Protein AF-A0A3S5ZPQ0-F1 (afdb_monomer_lite)

Radius of gyration: 36.72 Å; chains: 1; bounding box: 129×49×104 Å

Structure (mmCIF, N/CA/C/O backbone):
data_AF-A0A3S5ZPQ0-F1
#
_entry.id   AF-A0A3S5ZPQ0-F1
#
loop_
_atom_site.group_PDB
_atom_site.id
_atom_site.type_symbol
_atom_site.label_atom_id
_atom_site.label_alt_id
_atom_site.label_comp_id
_atom_site.label_asym_id
_atom_site.label_entity_id
_atom_site.label_seq_id
_atom_site.pdbx_PDB_ins_code
_atom_site.Cartn_x
_atom_site.Cartn_y
_atom_site.Cartn_z
_atom_site.occupancy
_atom_site.B_iso_or_equiv
_atom_site.auth_seq_id
_atom_site.auth_comp_id
_atom_site.auth_asym_id
_atom_site.auth_atom_id
_atom_site.pdbx_PDB_model_num
ATOM 1 N N . MET A 1 1 ? -73.329 20.417 -32.970 1.00 34.59 1 MET A N 1
ATOM 2 C CA . MET A 1 1 ? -73.182 21.460 -34.010 1.00 34.59 1 MET A CA 1
ATOM 3 C C . MET A 1 1 ? -71.823 22.101 -33.779 1.00 34.59 1 MET A C 1
ATOM 5 O O . MET A 1 1 ? -71.600 22.524 -32.663 1.00 34.59 1 MET A O 1
ATOM 9 N N . ALA A 1 2 ? -70.854 22.123 -34.682 1.00 35.03 2 ALA A N 1
ATOM 10 C CA . ALA A 1 2 ? -70.803 21.686 -36.066 1.00 35.03 2 ALA A CA 1
ATOM 11 C C . ALA A 1 2 ? -69.392 21.139 -36.374 1.00 35.03 2 ALA A C 1
ATOM 13 O O . ALA A 1 2 ? -68.414 21.508 -35.731 1.00 35.03 2 ALA A O 1
ATOM 14 N N . SER A 1 3 ? -69.375 20.213 -37.329 1.00 36.12 3 SER A N 1
ATOM 15 C CA . SER A 1 3 ? -68.231 19.640 -38.044 1.00 36.12 3 SER A CA 1
ATOM 16 C C . SER A 1 3 ? -67.603 20.640 -39.025 1.00 36.12 3 SER A C 1
ATOM 18 O O . SER A 1 3 ? -68.348 21.428 -39.604 1.00 36.12 3 SER A O 1
ATOM 20 N N . ALA A 1 4 ? -66.284 20.539 -39.231 1.00 33.78 4 ALA A N 1
ATOM 21 C CA . ALA A 1 4 ? -65.526 20.679 -40.492 1.00 33.78 4 ALA A CA 1
ATOM 22 C C . ALA A 1 4 ? -64.024 20.567 -40.129 1.00 33.78 4 ALA A C 1
ATOM 24 O O . ALA A 1 4 ? -63.592 21.230 -39.194 1.00 33.78 4 ALA A O 1
ATOM 25 N N . GLY A 1 5 ? -63.165 19.735 -40.714 1.00 32.16 5 GLY A N 1
ATOM 26 C CA . GLY A 1 5 ? -63.164 19.087 -42.019 1.00 32.16 5 GLY A CA 1
ATOM 27 C C . GLY A 1 5 ? -61.808 19.384 -42.679 1.00 32.16 5 GLY A C 1
ATOM 28 O O . GLY A 1 5 ? -61.598 20.532 -43.041 1.00 32.16 5 GLY A O 1
ATOM 29 N N . GLU A 1 6 ? -60.966 18.340 -42.830 1.00 32.91 6 GLU A N 1
ATOM 30 C CA . GLU A 1 6 ? -60.000 18.129 -43.945 1.00 32.91 6 GLU A CA 1
ATOM 31 C C . GLU A 1 6 ? -58.777 19.100 -44.073 1.00 32.91 6 GLU A C 1
ATOM 33 O O . GLU A 1 6 ? -58.907 20.290 -43.847 1.00 32.91 6 GLU A O 1
ATOM 38 N N . GLN A 1 7 ? -57.516 18.739 -44.378 1.00 33.09 7 GLN A N 1
ATOM 39 C CA . GLN A 1 7 ? -56.903 17.688 -45.207 1.00 33.09 7 GLN A CA 1
ATOM 40 C C . GLN A 1 7 ? -55.435 17.393 -44.807 1.00 33.09 7 GLN A C 1
ATOM 42 O O . GLN A 1 7 ? -54.715 18.272 -44.340 1.00 33.09 7 GLN A O 1
ATOM 47 N N . ASP A 1 8 ? -55.047 16.139 -45.047 1.00 35.38 8 ASP A N 1
ATOM 48 C CA . ASP A 1 8 ? -53.818 15.623 -45.678 1.00 35.38 8 ASP A CA 1
ATOM 49 C C . ASP A 1 8 ? -52.448 16.316 -45.509 1.00 35.38 8 ASP A C 1
ATOM 51 O O . ASP A 1 8 ? -52.243 17.492 -45.799 1.00 35.38 8 ASP A O 1
ATOM 55 N N . GLY A 1 9 ? -51.447 15.503 -45.157 1.00 30.20 9 GLY A N 1
ATOM 56 C CA . GLY A 1 9 ? -50.050 15.924 -45.077 1.00 30.20 9 GLY A CA 1
ATOM 57 C C . GLY A 1 9 ? -49.105 14.817 -44.620 1.00 30.20 9 GLY A C 1
ATOM 58 O O . GLY A 1 9 ? -48.363 14.994 -43.655 1.00 30.20 9 GLY A O 1
ATOM 59 N N . LEU A 1 10 ? -49.131 13.668 -45.300 1.00 32.41 10 LEU A N 1
ATOM 60 C CA . LEU A 1 10 ? -48.142 12.600 -45.152 1.00 32.41 10 LEU A CA 1
ATOM 61 C C . LEU A 1 10 ? -46.762 13.114 -45.613 1.00 32.41 10 LEU A C 1
ATOM 63 O O . LEU A 1 10 ? -46.433 13.078 -46.798 1.00 32.41 10 LEU A O 1
ATOM 67 N N . LYS A 1 11 ? -45.937 13.619 -44.688 1.00 30.80 11 LYS A N 1
ATOM 68 C CA . LYS A 1 11 ? -44.519 13.891 -44.965 1.00 30.80 11 LYS A CA 1
ATOM 69 C C . LYS A 1 11 ? -43.720 12.602 -44.811 1.00 30.80 11 LYS A C 1
ATOM 71 O O . LYS A 1 11 ? -43.278 12.251 -43.722 1.00 30.80 11 LYS A O 1
ATOM 76 N N . ILE A 1 12 ? -43.533 11.924 -45.938 1.00 33.66 12 ILE A N 1
ATOM 77 C CA . ILE A 1 12 ? -42.459 10.954 -46.144 1.00 33.66 12 ILE A CA 1
ATOM 78 C C . ILE A 1 12 ? -41.145 11.738 -46.043 1.00 33.66 12 ILE A C 1
ATOM 80 O O . ILE A 1 12 ? -40.785 12.472 -46.964 1.00 33.66 12 ILE A O 1
ATOM 84 N N . VAL A 1 13 ? -40.455 11.637 -44.907 1.00 30.59 13 VAL A N 1
ATOM 85 C CA . VAL A 1 13 ? -39.059 12.070 -44.811 1.00 30.59 13 VAL A CA 1
ATOM 86 C C . VAL A 1 13 ? -38.216 10.895 -45.283 1.00 30.59 13 VAL A C 1
ATOM 88 O O . VAL A 1 13 ? -38.248 9.817 -44.694 1.00 30.59 13 VAL A O 1
ATOM 91 N N . LYS A 1 14 ? -37.556 11.111 -46.421 1.00 27.05 14 LYS A N 1
ATOM 92 C CA . LYS A 1 14 ? -36.613 10.194 -47.051 1.00 27.05 14 LYS A CA 1
ATOM 93 C C . LYS A 1 14 ? -35.555 9.755 -46.038 1.00 27.05 14 LYS A C 1
ATOM 95 O O . LYS A 1 14 ? -34.987 10.588 -45.338 1.00 27.05 14 LYS A O 1
ATOM 100 N N . VAL A 1 15 ? -35.298 8.453 -46.017 1.00 35.72 15 VAL A N 1
ATOM 101 C CA . VAL A 1 15 ? -34.016 7.893 -45.595 1.00 35.72 15 VAL A CA 1
ATOM 102 C C . VAL A 1 15 ? -32.994 8.430 -46.595 1.00 35.72 15 VAL A C 1
ATOM 104 O O . VAL A 1 15 ? -33.062 8.086 -47.772 1.00 35.72 15 VAL A O 1
ATOM 107 N N . GLU A 1 16 ? -32.145 9.358 -46.162 1.00 26.98 16 GLU A N 1
ATOM 108 C CA . GLU A 1 16 ? -30.912 9.665 -46.880 1.00 26.98 16 GLU A CA 1
ATOM 109 C C . GLU A 1 16 ? -29.837 8.718 -46.354 1.00 26.98 16 GLU A C 1
ATOM 111 O O . GLU A 1 16 ? -29.590 8.625 -45.151 1.00 26.98 16 GLU A O 1
ATOM 116 N N . GLU A 1 17 ? -29.323 7.951 -47.305 1.00 31.19 17 GLU A N 1
ATOM 117 C CA . GLU A 1 17 ? -28.262 6.966 -47.203 1.00 31.19 17 GLU A CA 1
ATOM 118 C C . GLU A 1 17 ? -26.926 7.627 -46.824 1.00 31.19 17 GLU A C 1
ATOM 120 O O . GLU A 1 17 ? -26.725 8.832 -46.992 1.00 31.19 17 GLU A O 1
ATOM 125 N N . ASP A 1 18 ? -26.037 6.798 -46.283 1.00 32.75 18 ASP A N 1
ATOM 126 C CA . ASP A 1 18 ? -24.710 7.109 -45.755 1.00 32.75 18 ASP A CA 1
ATOM 127 C C . ASP A 1 18 ? -23.852 8.031 -46.644 1.00 32.75 18 ASP A C 1
ATOM 129 O O . ASP A 1 18 ? -23.845 7.890 -47.871 1.00 32.75 18 ASP A O 1
ATOM 133 N N . PRO A 1 19 ? -22.980 8.879 -46.065 1.00 30.34 19 PRO A N 1
ATOM 134 C CA . PRO A 1 19 ? -21.797 9.324 -46.776 1.00 30.34 19 PRO A CA 1
ATOM 135 C C . PRO A 1 19 ? -20.762 8.192 -46.767 1.00 30.34 19 PRO A C 1
ATOM 137 O O . PRO A 1 19 ? -19.988 8.026 -45.822 1.00 30.34 19 PRO A O 1
ATOM 140 N N . ILE A 1 20 ? -20.764 7.430 -47.860 1.00 33.56 20 ILE A N 1
ATOM 141 C CA . ILE A 1 20 ? -19.634 6.630 -48.334 1.00 33.56 20 ILE A CA 1
ATOM 142 C C . ILE A 1 20 ? -18.443 7.582 -48.503 1.00 33.56 20 ILE A C 1
ATOM 144 O O . ILE A 1 20 ? -18.412 8.388 -49.433 1.00 33.56 20 ILE A O 1
ATOM 148 N N . TRP A 1 21 ? -17.467 7.497 -47.603 1.00 28.22 21 TRP A N 1
ATOM 149 C CA . TRP A 1 21 ? -16.138 8.065 -47.818 1.00 28.22 21 TRP A CA 1
ATOM 150 C C . TRP A 1 21 ? -15.236 6.975 -48.386 1.00 28.22 21 TRP A C 1
ATOM 152 O O . TRP A 1 21 ? -14.409 6.403 -47.682 1.00 28.22 21 TRP A O 1
ATOM 162 N N . ASP A 1 22 ? -15.434 6.684 -49.669 1.00 30.58 22 ASP A N 1
ATOM 163 C CA . ASP A 1 22 ? -14.410 6.041 -50.480 1.00 30.58 22 ASP A CA 1
ATOM 164 C C . ASP A 1 22 ? -13.473 7.119 -51.043 1.00 30.58 22 ASP A C 1
ATOM 166 O O . ASP A 1 22 ? -13.926 8.125 -51.591 1.00 30.58 22 ASP A O 1
ATOM 170 N N . GLN A 1 23 ? -12.175 6.807 -50.971 1.00 35.44 23 GLN A N 1
ATOM 171 C CA . GLN A 1 23 ? -11.011 7.441 -51.611 1.00 35.44 23 GLN A CA 1
ATOM 172 C C . GLN A 1 23 ? -10.232 8.482 -50.787 1.00 35.44 23 GLN A C 1
ATOM 174 O O . GLN A 1 23 ? -10.324 9.687 -51.014 1.00 35.44 23 GLN A O 1
ATOM 179 N N . GLU A 1 24 ? -9.311 7.986 -49.952 1.00 30.66 24 GLU A N 1
ATOM 180 C CA . GLU A 1 24 ? -7.976 8.593 -49.860 1.00 30.66 24 GLU A CA 1
ATOM 181 C C . GLU A 1 24 ? -7.050 7.958 -50.916 1.00 30.66 24 GLU A C 1
ATOM 183 O O . GLU A 1 24 ? -6.994 6.728 -51.018 1.00 30.66 24 GLU A O 1
ATOM 188 N N . PRO A 1 25 ? -6.315 8.749 -51.718 1.00 36.69 25 PRO A N 1
ATOM 189 C CA . PRO A 1 25 ? -5.231 8.243 -52.546 1.00 36.69 25 PRO A CA 1
ATOM 190 C C . PRO A 1 25 ? -3.934 8.153 -51.720 1.00 36.69 25 PRO A C 1
ATOM 192 O O . PRO A 1 25 ? -3.818 8.758 -50.664 1.00 36.69 25 PRO A O 1
ATOM 195 N N . TYR A 1 26 ? -2.930 7.460 -52.258 1.00 30.31 26 TYR A N 1
ATOM 196 C CA . TYR A 1 26 ? -1.531 7.396 -51.792 1.00 30.31 26 TYR A CA 1
ATOM 197 C C . TYR A 1 26 ? -1.153 6.387 -50.692 1.00 30.31 26 TYR A C 1
ATOM 199 O O . TYR A 1 26 ? -0.277 6.675 -49.889 1.00 30.31 26 TYR A O 1
ATOM 207 N N . LEU A 1 27 ? -1.625 5.141 -50.756 1.00 33.00 27 LEU A N 1
ATOM 208 C CA . LEU A 1 27 ? -0.722 4.020 -50.463 1.00 33.00 27 LEU A CA 1
ATOM 209 C C . LEU A 1 27 ? -0.825 2.991 -51.584 1.00 33.00 27 LEU A C 1
ATOM 211 O O . LEU A 1 27 ? -1.885 2.461 -51.903 1.00 33.00 27 LEU A O 1
ATOM 215 N N . ARG A 1 28 ? 0.313 2.823 -52.252 1.00 30.31 28 ARG A N 1
ATOM 216 C CA . ARG A 1 28 ? 0.558 1.903 -53.353 1.00 30.31 28 ARG A CA 1
ATOM 217 C C . ARG A 1 28 ? 0.157 0.488 -52.919 1.00 30.31 28 ARG A C 1
ATOM 219 O O . ARG A 1 28 ? 0.515 0.060 -51.828 1.00 30.31 28 ARG A O 1
ATOM 226 N N . GLU A 1 29 ? -0.585 -0.179 -53.796 1.00 36.66 29 GLU A N 1
ATOM 227 C CA . GLU A 1 29 ? -1.047 -1.563 -53.695 1.00 36.66 29 GLU A CA 1
ATOM 228 C C . GLU A 1 29 ? 0.018 -2.478 -53.081 1.00 36.66 29 GLU A C 1
ATOM 230 O O . GLU A 1 29 ? 1.028 -2.771 -53.713 1.00 36.66 29 GLU A O 1
ATOM 235 N N . ASN A 1 30 ? -0.235 -2.941 -51.861 1.00 33.69 30 ASN A N 1
ATOM 236 C CA . ASN A 1 30 ? 0.383 -4.124 -51.286 1.00 33.69 30 ASN A CA 1
ATOM 237 C C . ASN A 1 30 ? -0.734 -4.875 -50.556 1.00 33.69 30 ASN A C 1
ATOM 239 O O . ASN A 1 30 ? -1.468 -4.300 -49.752 1.00 33.69 30 ASN A O 1
ATOM 243 N N . ASN A 1 31 ? -0.918 -6.145 -50.911 1.00 41.69 31 ASN A N 1
ATOM 244 C CA . ASN A 1 31 ? -1.922 -7.031 -50.329 1.00 41.69 31 ASN A CA 1
ATOM 245 C C . ASN A 1 31 ? -1.555 -7.344 -48.870 1.00 41.69 31 ASN A C 1
ATOM 247 O O . ASN A 1 31 ? -0.941 -8.370 -48.592 1.00 41.69 31 ASN A O 1
ATOM 251 N N . PHE A 1 32 ? -1.915 -6.457 -47.946 1.00 41.16 32 PHE A N 1
ATOM 252 C CA . PHE A 1 32 ? -1.783 -6.694 -46.511 1.00 41.16 32 PHE A CA 1
ATOM 253 C C . PHE A 1 32 ? -2.987 -7.481 -45.984 1.00 41.16 32 PHE A C 1
ATOM 255 O O . PHE A 1 32 ? -4.120 -7.300 -46.443 1.00 41.16 32 PHE A O 1
ATOM 262 N N . SER A 1 33 ? -2.769 -8.334 -44.980 1.00 57.72 33 SER A N 1
ATOM 263 C CA . SER A 1 33 ? -3.877 -8.876 -44.195 1.00 57.72 33 SER A CA 1
ATOM 264 C C . SER A 1 33 ? -4.649 -7.703 -43.573 1.00 57.72 33 SER A C 1
ATOM 266 O O . SER A 1 33 ? -4.062 -6.733 -43.088 1.00 57.72 33 SER A O 1
ATOM 268 N N . GLY A 1 34 ? -5.985 -7.758 -43.572 1.00 62.31 34 GLY A N 1
ATOM 269 C CA . GLY A 1 34 ? -6.807 -6.657 -43.044 1.00 62.31 34 GLY A CA 1
ATOM 270 C C . GLY A 1 34 ? -6.557 -6.334 -41.561 1.00 62.31 34 GLY A C 1
ATOM 271 O O . GLY A 1 34 ? -7.048 -5.329 -41.068 1.00 62.31 34 GLY A O 1
ATOM 272 N N . GLN A 1 35 ? -5.815 -7.181 -40.843 1.00 67.50 35 GLN A N 1
ATOM 273 C CA . GLN A 1 35 ? -5.433 -6.988 -39.446 1.00 67.50 35 GLN A CA 1
ATOM 274 C C . GLN A 1 35 ? -4.186 -6.100 -39.291 1.00 67.50 35 GLN A C 1
ATOM 276 O O . GLN A 1 35 ? -4.172 -5.240 -38.410 1.00 67.50 35 GLN A O 1
ATOM 281 N N . GLU A 1 36 ? -3.177 -6.254 -40.156 1.00 72.38 36 GLU A N 1
ATOM 282 C CA . GLU A 1 36 ? -1.952 -5.438 -40.125 1.00 72.38 36 GLU A CA 1
ATOM 283 C C . GLU A 1 36 ? -2.228 -3.994 -40.580 1.00 72.38 36 GLU A C 1
ATOM 285 O O . GLU A 1 36 ? -1.730 -3.042 -39.985 1.00 72.38 36 GLU A O 1
ATOM 290 N N . ALA A 1 37 ? -3.137 -3.798 -41.539 1.00 74.25 37 ALA A N 1
ATOM 291 C CA . ALA A 1 37 ? -3.584 -2.458 -41.929 1.00 74.25 37 ALA A CA 1
ATOM 292 C C . ALA A 1 37 ? -4.256 -1.701 -40.760 1.00 74.25 37 ALA A C 1
ATOM 294 O O . ALA A 1 37 ? -3.934 -0.543 -40.488 1.00 74.25 37 ALA A O 1
ATOM 295 N N . SER A 1 38 ? -5.148 -2.360 -40.009 1.00 78.38 38 SER A N 1
ATOM 296 C CA . SER A 1 38 ? -5.791 -1.762 -38.827 1.00 78.38 38 SER A CA 1
ATOM 297 C C . SER A 1 38 ? -4.797 -1.467 -37.701 1.00 78.38 38 SER A C 1
ATOM 299 O O . SER A 1 38 ? -4.928 -0.456 -37.009 1.00 78.38 38 SER A O 1
ATOM 301 N N . ARG A 1 39 ? -3.780 -2.318 -37.535 1.00 81.38 39 ARG A N 1
ATOM 302 C CA . ARG A 1 39 ? -2.679 -2.112 -36.590 1.00 81.38 39 ARG A CA 1
ATOM 303 C C . ARG A 1 39 ? -1.854 -0.871 -36.931 1.00 81.38 39 ARG A C 1
ATOM 305 O O . ARG A 1 39 ? -1.576 -0.053 -36.057 1.00 81.38 39 ARG A O 1
ATOM 312 N N . GLN A 1 40 ? -1.501 -0.695 -38.202 1.00 78.19 40 GLN A N 1
ATOM 313 C CA . GLN A 1 40 ? -0.746 0.470 -38.664 1.00 78.19 40 GLN A CA 1
ATOM 314 C C . GLN A 1 40 ? -1.540 1.769 -38.505 1.00 78.19 40 GLN A C 1
ATOM 316 O O . GLN A 1 40 ? -0.982 2.770 -38.053 1.00 78.19 40 GLN A O 1
ATOM 321 N N . LEU A 1 41 ? -2.845 1.751 -38.789 1.00 82.06 41 LEU A N 1
ATOM 322 C CA . LEU A 1 41 ? -3.729 2.897 -38.549 1.00 82.06 41 LEU A CA 1
ATOM 323 C C . LEU A 1 41 ? -3.844 3.245 -37.059 1.00 82.06 41 LEU A C 1
ATOM 325 O O . LEU A 1 41 ? -3.915 4.420 -36.705 1.00 82.06 41 LEU A O 1
ATOM 329 N N . PHE A 1 42 ? -3.826 2.243 -36.176 1.00 85.81 42 PHE A N 1
ATOM 330 C CA . PHE A 1 42 ? -3.797 2.469 -34.732 1.00 85.81 42 PHE A CA 1
ATOM 331 C C . PHE A 1 42 ? -2.492 3.145 -34.279 1.00 85.81 42 PHE A C 1
ATOM 333 O O . PHE A 1 42 ? -2.542 4.105 -33.510 1.00 85.81 42 PHE A O 1
ATOM 340 N N . ARG A 1 43 ? -1.336 2.702 -34.794 1.00 81.56 43 ARG A N 1
ATOM 341 C CA . ARG A 1 43 ? -0.015 3.292 -34.492 1.00 81.56 43 ARG A CA 1
ATOM 342 C C . ARG A 1 43 ? 0.096 4.758 -34.891 1.00 81.56 43 ARG A C 1
ATOM 344 O O . ARG A 1 43 ? 0.651 5.559 -34.144 1.00 81.56 43 ARG A O 1
ATOM 351 N N . HIS A 1 44 ? -0.426 5.100 -36.064 1.00 82.38 44 HIS A N 1
ATOM 352 C CA . HIS A 1 44 ? -0.279 6.432 -36.651 1.00 82.38 44 HIS A CA 1
ATOM 353 C C . HIS A 1 44 ? -1.455 7.364 -36.336 1.00 82.38 44 HIS A C 1
ATOM 355 O O . HIS A 1 44 ? -1.566 8.437 -36.924 1.00 82.38 44 HIS A O 1
ATOM 361 N N . PHE A 1 45 ? -2.336 6.984 -35.406 1.00 87.38 45 PHE A N 1
ATOM 362 C CA . PHE A 1 45 ? -3.492 7.794 -35.044 1.00 87.38 45 PHE A CA 1
ATOM 363 C C . PHE A 1 45 ? -3.078 9.173 -34.497 1.00 87.38 45 PHE A C 1
ATOM 365 O O . PHE A 1 45 ? -2.440 9.281 -33.445 1.00 87.38 45 PHE A O 1
ATOM 372 N N . CYS A 1 46 ? -3.505 10.244 -35.173 1.00 81.94 46 CYS A N 1
ATOM 373 C CA . CYS A 1 46 ? -3.185 11.617 -34.796 1.00 81.94 46 CYS A CA 1
ATOM 374 C C . CYS A 1 46 ? -4.383 12.331 -34.153 1.00 81.94 46 CYS A C 1
ATOM 376 O O . CYS A 1 46 ? -5.426 12.544 -34.767 1.00 81.94 46 CYS A O 1
ATOM 378 N N . TYR A 1 47 ? -4.224 12.795 -32.908 1.00 79.94 47 TYR A N 1
ATOM 379 C CA . TYR A 1 47 ? -5.278 13.542 -32.203 1.00 79.94 47 TYR A CA 1
ATOM 380 C C . TYR A 1 47 ? -5.699 14.830 -32.933 1.00 79.94 47 TYR A C 1
ATOM 382 O O . TYR A 1 47 ? -6.858 15.240 -32.848 1.00 79.94 47 TYR A O 1
ATOM 390 N N . GLN A 1 48 ? -4.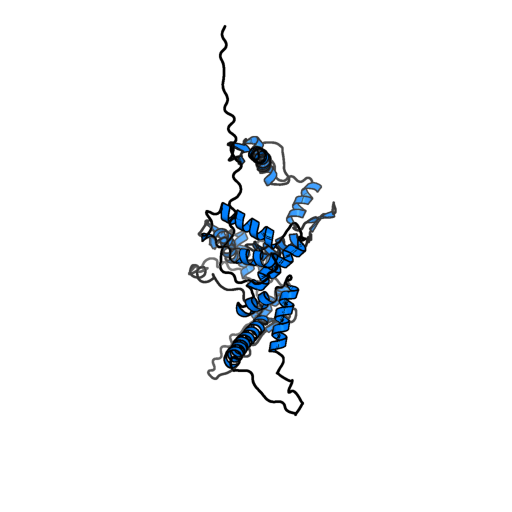761 15.464 -33.645 1.00 79.00 48 GLN A N 1
ATOM 391 C CA . GLN A 1 48 ? -4.956 16.744 -34.338 1.00 79.00 48 GLN A CA 1
ATOM 392 C C . GLN A 1 48 ? -5.987 16.652 -35.473 1.00 79.00 48 GLN A C 1
ATOM 394 O O . GLN A 1 48 ? -6.552 17.668 -35.864 1.00 79.00 48 GLN A O 1
ATOM 399 N N . GLU A 1 49 ? -6.271 15.440 -35.948 1.00 74.12 49 GLU A N 1
ATOM 400 C CA . GLU A 1 49 ? -7.216 15.156 -37.030 1.00 74.12 49 GLU A CA 1
ATOM 401 C C . GLU A 1 49 ? -8.638 14.890 -36.513 1.00 74.12 49 GLU A C 1
ATOM 403 O O . GLU A 1 49 ? -9.549 14.618 -37.291 1.00 74.12 49 GLU A O 1
ATOM 408 N N . THR A 1 50 ? -8.863 14.989 -35.195 1.00 82.00 50 THR A N 1
ATOM 409 C CA . THR A 1 50 ? -10.165 14.690 -34.592 1.00 82.00 50 THR A CA 1
ATOM 410 C C . THR A 1 50 ? -10.919 15.939 -34.121 1.00 82.00 50 THR A C 1
ATOM 412 O O . THR A 1 50 ? -10.320 16.845 -33.539 1.00 82.00 50 THR A O 1
ATOM 415 N N . PRO A 1 51 ? -12.260 15.983 -34.268 1.00 76.12 51 PRO A N 1
ATOM 416 C CA . PRO A 1 51 ? -13.097 17.098 -33.807 1.00 76.12 51 PRO A CA 1
ATOM 417 C C . PRO A 1 51 ? -13.093 17.337 -32.284 1.00 76.12 51 PRO A C 1
ATOM 419 O O . PRO A 1 51 ? -13.682 18.308 -31.809 1.00 76.12 51 PRO A O 1
ATOM 422 N N . GLY A 1 52 ? -12.485 16.444 -31.494 1.00 85.00 52 GLY A N 1
ATOM 423 C CA . GLY A 1 52 ? -12.396 16.561 -30.042 1.00 85.00 52 GLY A CA 1
ATOM 424 C C . GLY A 1 52 ? -12.155 15.226 -29.322 1.00 85.00 52 GLY A C 1
ATOM 425 O O . GLY A 1 52 ? -12.182 14.157 -29.932 1.00 85.00 52 GLY A O 1
ATOM 426 N N . PRO A 1 53 ? -11.992 15.250 -27.986 1.00 80.88 53 PRO A N 1
ATOM 427 C CA . PRO A 1 53 ? -11.519 14.098 -27.212 1.00 80.88 53 PRO A CA 1
ATOM 428 C C . PRO A 1 53 ? -12.493 12.916 -27.174 1.00 80.88 53 PRO A C 1
ATOM 430 O O . PRO A 1 53 ? -12.075 11.769 -27.023 1.00 80.88 53 PRO A O 1
ATOM 433 N N . ARG A 1 54 ? -13.799 13.176 -27.316 1.00 83.50 54 ARG A N 1
ATOM 434 C CA . ARG A 1 54 ? -14.822 12.122 -27.377 1.00 83.50 54 ARG A CA 1
ATOM 435 C C . ARG A 1 54 ? -14.761 11.356 -28.699 1.00 83.50 54 ARG A C 1
ATOM 437 O O . ARG A 1 54 ? -14.905 10.135 -28.689 1.00 83.50 54 ARG A O 1
ATOM 444 N N . GLU A 1 55 ? -14.523 12.064 -29.796 1.00 85.69 55 GLU A N 1
ATOM 445 C CA . GLU A 1 55 ? -14.405 11.462 -31.122 1.00 85.69 55 GLU A CA 1
ATOM 446 C C . GLU A 1 55 ? -13.085 10.703 -31.248 1.00 85.69 55 GLU A C 1
ATOM 448 O O . GLU A 1 55 ? -13.077 9.550 -31.666 1.00 85.69 55 GLU A O 1
ATOM 453 N N . ALA A 1 56 ? -11.994 11.277 -30.727 1.00 86.88 56 ALA A N 1
ATOM 454 C CA . ALA A 1 56 ? -10.703 10.603 -30.662 1.00 86.88 56 ALA A CA 1
ATOM 455 C C . ALA A 1 56 ? -10.771 9.260 -29.925 1.00 86.88 56 ALA A C 1
ATOM 457 O O . ALA A 1 56 ? -10.283 8.245 -30.416 1.00 86.88 56 ALA A O 1
ATOM 458 N N . LEU A 1 57 ? -11.430 9.229 -28.761 1.00 86.75 57 LEU A N 1
ATOM 459 C CA . LEU A 1 57 ? -11.606 7.991 -28.004 1.00 86.75 57 LEU A CA 1
ATOM 460 C C . LEU A 1 57 ? -12.491 6.975 -28.741 1.00 86.75 57 LEU A C 1
ATOM 462 O O . LEU A 1 57 ? -12.258 5.773 -28.623 1.00 86.75 57 LEU A O 1
ATOM 466 N N . SER A 1 58 ? -13.507 7.436 -29.471 1.00 87.12 58 SER A N 1
ATOM 467 C CA . SER A 1 58 ? -14.407 6.561 -30.231 1.00 87.12 58 SER A CA 1
ATOM 468 C C . SER A 1 58 ? -13.677 5.926 -31.415 1.00 87.12 58 SER A C 1
ATOM 470 O O . SER A 1 58 ? -13.735 4.709 -31.580 1.00 87.12 58 SER A O 1
ATOM 472 N N . ARG A 1 59 ? -12.881 6.716 -32.143 1.00 86.44 59 ARG A N 1
ATOM 473 C CA . ARG A 1 59 ? -12.064 6.240 -33.261 1.00 86.44 59 ARG A CA 1
ATOM 474 C C . ARG A 1 59 ? -10.958 5.282 -32.817 1.00 86.44 59 ARG A C 1
ATOM 476 O O . ARG A 1 59 ? -10.779 4.233 -33.424 1.00 86.44 59 ARG A O 1
ATOM 483 N N . LEU A 1 60 ? -10.278 5.579 -31.707 1.00 86.62 60 LEU A N 1
ATOM 484 C CA . LEU A 1 60 ? -9.294 4.665 -31.114 1.00 86.62 60 LEU A CA 1
ATOM 485 C C . LEU A 1 60 ? -9.919 3.327 -30.707 1.00 86.62 60 LEU A C 1
ATOM 487 O O . LEU A 1 60 ? -9.317 2.277 -30.912 1.00 86.62 60 LEU A O 1
ATOM 491 N N . ARG A 1 61 ? -11.136 3.343 -30.147 1.00 88.12 61 ARG A N 1
ATOM 492 C CA . ARG A 1 61 ? -11.852 2.108 -29.793 1.00 88.12 61 ARG A CA 1
ATOM 493 C C . ARG A 1 61 ? -12.171 1.263 -31.016 1.00 88.12 61 ARG A C 1
ATOM 495 O O . ARG A 1 61 ? -12.037 0.047 -30.939 1.00 88.12 61 ARG A O 1
ATOM 502 N N . GLU A 1 62 ? -12.579 1.893 -32.109 1.00 87.31 62 GLU A N 1
ATOM 503 C CA . GLU A 1 62 ? -12.874 1.211 -33.365 1.00 87.31 62 GLU A CA 1
ATOM 504 C C . GLU A 1 62 ? -11.617 0.566 -33.964 1.00 87.31 62 GLU A C 1
ATOM 506 O O . GLU A 1 62 ? -11.626 -0.630 -34.253 1.00 87.31 62 GLU A O 1
ATOM 511 N N . LEU A 1 63 ? -10.512 1.314 -34.047 1.00 87.44 63 LEU A N 1
ATOM 512 C CA . LEU A 1 63 ? -9.224 0.804 -34.528 1.00 87.44 63 LEU A CA 1
ATOM 513 C C . LEU A 1 63 ? -8.710 -0.359 -33.664 1.00 87.44 63 LEU A C 1
ATOM 515 O O . LEU A 1 63 ? -8.315 -1.393 -34.201 1.00 87.44 63 LEU A O 1
ATOM 519 N N . CYS A 1 64 ? -8.808 -0.252 -32.332 1.00 87.75 64 CYS A N 1
ATOM 520 C CA . CYS A 1 64 ? -8.501 -1.364 -31.427 1.00 87.75 64 CYS A CA 1
ATOM 521 C C . CYS A 1 64 ? -9.366 -2.598 -31.705 1.00 87.75 64 CYS A C 1
ATOM 523 O O . CYS A 1 64 ? -8.868 -3.718 -31.640 1.00 87.75 64 CYS A O 1
ATOM 525 N N . HIS A 1 65 ? -10.659 -2.417 -31.982 1.00 85.81 65 HIS A N 1
ATOM 526 C CA . HIS A 1 65 ? -11.573 -3.530 -32.239 1.00 85.81 65 HIS A CA 1
ATOM 527 C C . HIS A 1 65 ? -11.265 -4.224 -33.571 1.00 85.81 65 HIS A C 1
ATOM 529 O O . HIS A 1 65 ? -11.325 -5.449 -33.648 1.00 85.81 65 HIS A O 1
ATOM 535 N N . GLN A 1 66 ? -10.902 -3.456 -34.602 1.00 85.38 66 GLN A N 1
ATOM 536 C CA . GLN A 1 66 ? -10.528 -3.980 -35.918 1.00 85.38 66 GLN A CA 1
ATOM 537 C C . GLN A 1 66 ? -9.175 -4.705 -35.895 1.00 85.38 66 GLN A C 1
ATOM 539 O O . GLN A 1 66 ? -9.031 -5.751 -36.530 1.00 85.38 66 GLN A O 1
ATOM 544 N N . TRP A 1 67 ? -8.213 -4.185 -35.126 1.00 86.94 67 TRP A N 1
ATOM 545 C CA . TRP A 1 67 ? -6.893 -4.792 -34.957 1.00 86.94 67 TRP A CA 1
ATOM 546 C C . TRP A 1 67 ? -6.927 -6.033 -34.051 1.00 86.94 67 TRP A C 1
ATOM 548 O O . TRP A 1 67 ? -6.506 -7.113 -34.461 1.00 86.94 67 TRP A O 1
ATOM 558 N N . LEU A 1 68 ? -7.447 -5.905 -32.827 1.00 87.12 68 LEU A N 1
ATOM 559 C CA . LEU A 1 68 ? -7.392 -6.975 -31.824 1.00 87.12 68 LEU A CA 1
ATOM 560 C C . LEU A 1 68 ? -8.497 -8.020 -32.005 1.00 87.12 68 LEU A C 1
ATOM 562 O O . LEU A 1 68 ? -8.399 -9.101 -31.430 1.00 87.12 68 LEU A O 1
ATOM 566 N N . ARG A 1 69 ? -9.549 -7.709 -32.776 1.00 86.38 69 ARG A N 1
ATOM 567 C CA . ARG A 1 69 ? -10.707 -8.577 -33.066 1.00 86.38 69 ARG A CA 1
ATOM 568 C C . ARG A 1 69 ? -11.154 -9.398 -31.846 1.00 86.38 69 ARG A C 1
ATOM 570 O O . ARG A 1 69 ? -11.060 -10.627 -31.855 1.00 86.38 69 ARG A O 1
ATOM 577 N N . PRO A 1 70 ? -11.629 -8.741 -30.775 1.00 84.44 70 PRO A N 1
ATOM 578 C CA . PRO A 1 70 ? -11.972 -9.416 -29.523 1.00 84.44 70 PRO A CA 1
ATOM 579 C C . PRO A 1 70 ? -13.143 -10.405 -29.649 1.00 84.44 70 PRO A C 1
ATOM 581 O O . PRO A 1 70 ? -13.347 -11.215 -28.749 1.00 84.44 70 PRO A O 1
ATOM 584 N N . ASP A 1 71 ? -13.892 -10.358 -30.755 1.00 85.88 71 ASP A N 1
ATOM 585 C CA . ASP A 1 71 ? -14.944 -11.328 -31.078 1.00 85.88 71 ASP A CA 1
ATOM 586 C C . ASP A 1 71 ? -14.386 -12.671 -31.581 1.00 85.88 71 ASP A C 1
ATOM 588 O O . ASP A 1 71 ? -15.070 -13.691 -31.497 1.00 85.88 71 ASP A O 1
ATOM 592 N N . THR A 1 72 ? -13.158 -12.681 -32.113 1.00 80.94 72 THR A N 1
ATOM 593 C CA . THR A 1 72 ? -12.514 -13.874 -32.689 1.00 80.94 72 THR A CA 1
ATOM 594 C C . THR A 1 72 ? -11.336 -14.373 -31.860 1.00 80.94 72 THR A C 1
ATOM 596 O O . THR A 1 72 ? -11.096 -15.578 -31.831 1.00 80.94 72 THR A O 1
ATOM 599 N N . HIS A 1 73 ? -10.609 -13.478 -31.186 1.00 87.25 73 HIS A N 1
ATOM 600 C CA . HIS A 1 73 ? -9.437 -13.830 -30.384 1.00 87.25 73 HIS A CA 1
ATOM 601 C C . HIS A 1 73 ? -9.782 -14.095 -28.917 1.00 87.25 73 HIS A C 1
ATOM 603 O O . HIS A 1 73 ? -10.594 -13.399 -28.303 1.00 87.25 73 HIS A O 1
ATOM 609 N N . THR A 1 74 ? -9.107 -15.076 -28.314 1.00 89.62 74 THR A N 1
ATOM 610 C CA . THR A 1 74 ? -9.138 -15.266 -26.860 1.00 89.62 74 THR A CA 1
ATOM 611 C C . THR A 1 74 ? -8.361 -14.158 -26.150 1.00 89.62 74 THR A C 1
ATOM 613 O O . THR A 1 74 ? -7.584 -13.417 -26.752 1.00 89.62 74 THR A O 1
ATOM 616 N N . LYS A 1 75 ? -8.537 -14.045 -24.829 1.00 85.62 75 LYS A N 1
ATOM 617 C CA . LYS A 1 75 ? -7.802 -13.055 -24.027 1.00 85.62 75 LYS A CA 1
ATOM 618 C C . LYS A 1 75 ? -6.292 -13.247 -24.136 1.00 85.62 75 LYS A C 1
ATOM 620 O O . LYS A 1 75 ? -5.567 -12.264 -24.167 1.00 85.62 75 LYS A O 1
ATOM 625 N N . GLU A 1 76 ? -5.847 -14.494 -24.197 1.00 84.31 76 GLU A N 1
ATOM 626 C CA . GLU A 1 76 ? -4.446 -14.873 -24.347 1.00 84.31 76 GLU A CA 1
ATOM 627 C C . GLU A 1 76 ? -3.907 -14.421 -25.711 1.00 84.31 76 GLU A C 1
ATOM 629 O O . GLU A 1 76 ? -2.881 -13.759 -25.764 1.00 84.31 76 GLU A O 1
ATOM 634 N N . GLN A 1 77 ? -4.646 -14.655 -26.798 1.00 83.31 77 GLN A N 1
ATOM 635 C CA . GLN A 1 77 ? -4.254 -14.212 -28.143 1.00 83.31 77 GLN A CA 1
ATOM 636 C C . GLN A 1 77 ? -4.210 -12.681 -28.276 1.00 83.31 77 GLN A C 1
ATOM 638 O O . GLN A 1 77 ? -3.313 -12.136 -28.909 1.00 83.31 77 GLN A O 1
ATOM 643 N N . ILE A 1 78 ? -5.142 -11.965 -27.638 1.00 88.88 78 ILE A N 1
ATOM 644 C CA . ILE A 1 78 ? -5.116 -10.493 -27.590 1.00 88.88 78 ILE A CA 1
ATOM 645 C C . ILE A 1 78 ? -3.873 -9.997 -26.843 1.00 88.88 78 ILE A C 1
ATOM 647 O O . ILE A 1 78 ? -3.268 -9.010 -27.257 1.00 88.88 78 ILE A O 1
ATOM 651 N N . LEU A 1 79 ? -3.489 -10.660 -25.746 1.00 86.88 79 LEU A N 1
ATOM 652 C CA . LEU A 1 79 ? -2.267 -10.318 -25.017 1.00 86.88 79 LEU A CA 1
ATOM 653 C C . LEU A 1 79 ? -1.023 -10.541 -25.883 1.00 86.88 79 LEU A C 1
ATOM 655 O O . LEU A 1 79 ? -0.178 -9.655 -25.913 1.00 86.88 79 LEU A O 1
ATOM 659 N N . GLU A 1 80 ? -0.945 -11.640 -26.633 1.00 86.75 80 GLU A N 1
ATOM 660 C CA . GLU A 1 80 ? 0.167 -11.900 -27.561 1.00 86.75 80 GLU A CA 1
ATOM 661 C C . GLU A 1 80 ? 0.289 -10.825 -28.653 1.00 86.75 80 GLU A C 1
ATOM 663 O O . GLU A 1 80 ? 1.386 -10.338 -28.918 1.00 86.75 80 GLU A O 1
ATOM 668 N N . LEU A 1 81 ? -0.827 -10.360 -29.225 1.00 87.75 81 LEU A N 1
ATOM 669 C CA . LEU A 1 81 ? -0.822 -9.262 -30.204 1.00 87.75 81 LEU A CA 1
ATOM 670 C C . LEU A 1 81 ? -0.333 -7.933 -29.600 1.00 87.75 81 LEU A C 1
ATOM 672 O O . LEU A 1 81 ? 0.375 -7.170 -30.259 1.00 87.75 81 LEU A O 1
ATOM 676 N N . LEU A 1 82 ? -0.680 -7.654 -28.339 1.00 89.12 82 LEU A N 1
ATOM 677 C CA . LEU A 1 82 ? -0.193 -6.475 -27.611 1.00 89.12 82 LEU A CA 1
ATOM 678 C C . LEU A 1 82 ? 1.292 -6.595 -27.237 1.00 89.12 82 LEU A C 1
ATOM 680 O O . LEU A 1 82 ? 2.014 -5.600 -27.272 1.00 89.12 82 LEU A O 1
ATOM 684 N N . VAL A 1 83 ? 1.755 -7.795 -26.884 1.00 87.00 83 VAL A N 1
ATOM 685 C CA . VAL A 1 83 ? 3.173 -8.075 -26.612 1.00 87.00 83 VAL A CA 1
ATOM 686 C C . VAL A 1 83 ? 3.991 -7.910 -27.885 1.00 87.00 83 VAL A C 1
ATOM 688 O O . VAL A 1 83 ? 5.006 -7.220 -27.859 1.00 87.00 83 VAL A O 1
ATOM 691 N N . LEU A 1 84 ? 3.518 -8.456 -29.005 1.00 87.00 84 LEU A N 1
ATOM 692 C CA . LEU A 1 84 ? 4.112 -8.256 -30.321 1.00 87.00 84 LEU A CA 1
ATOM 693 C C . LEU A 1 84 ? 4.172 -6.763 -30.683 1.00 87.00 84 LEU A C 1
ATOM 695 O O . LEU A 1 84 ? 5.180 -6.288 -31.197 1.00 87.00 84 LEU A O 1
ATOM 699 N N . GLU A 1 85 ? 3.123 -5.992 -30.393 1.00 88.50 85 GLU A N 1
ATOM 700 C CA . GLU A 1 85 ? 3.133 -4.542 -30.592 1.00 88.50 85 GLU A CA 1
ATOM 701 C C . GLU A 1 85 ? 4.222 -3.845 -29.791 1.00 88.50 85 GLU A C 1
ATOM 703 O O . GLU A 1 85 ? 5.022 -3.098 -30.353 1.00 88.50 85 GLU A O 1
ATOM 708 N N . GLN A 1 86 ? 4.291 -4.138 -28.497 1.00 88.88 86 GLN A N 1
ATOM 709 C CA . GLN A 1 86 ? 5.309 -3.574 -27.627 1.00 88.88 86 GLN A CA 1
ATOM 710 C C . GLN A 1 86 ? 6.719 -4.002 -28.056 1.00 88.88 86 GLN A C 1
ATOM 712 O O . GLN A 1 86 ? 7.634 -3.179 -28.021 1.00 88.88 86 GLN A O 1
ATOM 717 N N . PHE A 1 87 ? 6.895 -5.249 -28.497 1.00 85.62 87 PHE A N 1
ATOM 718 C CA . PHE A 1 87 ? 8.163 -5.774 -28.997 1.00 85.62 87 PHE A CA 1
ATOM 719 C C . PHE A 1 87 ? 8.644 -5.016 -30.239 1.00 85.62 87 PHE A C 1
ATOM 721 O O . PHE A 1 87 ? 9.791 -4.589 -30.294 1.00 85.62 87 PHE A O 1
ATOM 728 N N . LEU A 1 88 ? 7.762 -4.738 -31.201 1.00 83.31 88 LEU A N 1
ATOM 729 C CA . LEU A 1 88 ? 8.151 -3.974 -32.389 1.00 83.31 88 LEU A CA 1
ATOM 730 C C . LEU A 1 88 ? 8.542 -2.521 -32.066 1.00 83.31 88 LEU A C 1
ATOM 732 O O . LEU A 1 88 ? 9.379 -1.969 -32.765 1.00 83.31 88 LEU A O 1
ATOM 736 N N . THR A 1 89 ? 7.999 -1.908 -31.005 1.00 81.62 89 THR A N 1
ATOM 737 C CA . THR A 1 89 ? 8.382 -0.535 -30.598 1.00 81.62 89 THR A CA 1
ATOM 738 C C . THR A 1 89 ? 9.733 -0.430 -29.886 1.00 81.62 89 THR A C 1
ATOM 740 O O . THR A 1 89 ? 10.251 0.676 -29.745 1.00 81.62 89 THR A O 1
ATOM 743 N N . ILE A 1 90 ? 10.287 -1.544 -29.393 1.00 83.94 90 ILE A N 1
ATOM 744 C CA . ILE A 1 90 ? 11.605 -1.560 -28.733 1.00 83.94 90 ILE A CA 1
ATOM 745 C C . ILE A 1 90 ? 12.739 -1.932 -29.694 1.00 83.94 90 ILE A C 1
ATOM 747 O O . ILE A 1 90 ? 13.906 -1.800 -29.327 1.00 83.94 90 ILE A O 1
ATOM 751 N N . LEU A 1 91 ? 12.411 -2.402 -30.902 1.00 79.81 91 LEU A N 1
ATOM 752 C CA . LEU A 1 91 ? 13.398 -2.660 -31.942 1.00 79.81 91 LEU A CA 1
ATOM 753 C C . LEU A 1 91 ? 13.910 -1.329 -32.525 1.00 79.81 91 LEU A C 1
ATOM 755 O O . LEU A 1 91 ? 13.123 -0.395 -32.682 1.00 79.81 91 LEU A O 1
ATOM 759 N N . PRO A 1 92 ? 15.207 -1.227 -32.870 1.00 81.25 92 PRO A N 1
ATOM 760 C CA . PRO A 1 92 ? 15.724 -0.122 -33.677 1.00 81.25 92 PRO A CA 1
ATOM 761 C C . PRO A 1 92 ? 14.928 0.048 -34.976 1.00 81.25 92 PRO A C 1
ATOM 763 O O . PRO A 1 92 ? 14.485 -0.953 -35.537 1.00 81.25 92 PRO A O 1
ATOM 766 N N . GLU A 1 93 ? 14.774 1.281 -35.470 1.00 73.50 93 GLU A N 1
ATOM 767 C CA . GLU A 1 93 ? 13.912 1.604 -36.624 1.00 73.50 93 GLU A CA 1
ATOM 768 C C . GLU A 1 93 ? 14.216 0.736 -37.858 1.00 73.50 93 GLU A C 1
ATOM 770 O O . GLU A 1 93 ? 13.301 0.293 -38.553 1.00 73.50 93 GLU A O 1
ATOM 775 N N . GLU A 1 94 ? 15.490 0.420 -38.098 1.00 73.38 94 GLU A N 1
ATOM 776 C CA . GLU A 1 94 ? 15.932 -0.399 -39.225 1.00 73.38 94 GLU A CA 1
ATOM 777 C C . GLU A 1 94 ? 15.546 -1.880 -39.068 1.00 73.38 94 GLU A C 1
ATOM 779 O O . GLU A 1 94 ? 15.127 -2.519 -40.032 1.00 73.38 94 GLU A O 1
ATOM 784 N N . LEU A 1 95 ? 15.632 -2.422 -37.847 1.00 76.44 95 LEU A N 1
ATOM 785 C CA . LEU A 1 95 ? 15.203 -3.791 -37.536 1.00 76.44 95 LEU A CA 1
ATOM 786 C C . LEU A 1 95 ? 13.681 -3.898 -37.474 1.00 76.44 95 LEU A C 1
ATOM 788 O O . LEU A 1 95 ? 13.109 -4.888 -37.916 1.00 76.44 95 LEU A O 1
ATOM 792 N N . GLN A 1 96 ? 13.011 -2.869 -36.963 1.00 80.88 96 GLN A N 1
ATOM 793 C CA . GLN A 1 96 ? 11.559 -2.795 -36.936 1.00 80.88 96 GLN A CA 1
ATOM 794 C C . GLN A 1 96 ? 10.988 -2.812 -38.357 1.00 80.88 96 GLN A C 1
ATOM 796 O O . GLN A 1 96 ? 10.045 -3.560 -38.609 1.00 80.88 96 GLN A O 1
ATOM 801 N N . ALA A 1 97 ? 11.554 -2.021 -39.278 1.00 76.88 97 ALA A N 1
ATOM 802 C CA . ALA A 1 97 ? 11.133 -1.992 -40.677 1.00 76.88 97 ALA A CA 1
ATOM 803 C C . ALA A 1 97 ? 11.275 -3.372 -41.331 1.00 76.88 97 ALA A C 1
ATOM 805 O O . ALA A 1 97 ? 10.309 -3.871 -41.901 1.00 76.88 97 ALA A O 1
ATOM 806 N N . TRP A 1 98 ? 12.430 -4.018 -41.156 1.00 77.12 98 TRP A N 1
ATOM 807 C CA . TRP A 1 98 ? 12.699 -5.351 -41.695 1.00 77.12 98 TRP A CA 1
ATOM 808 C C . TRP A 1 98 ? 11.762 -6.422 -41.108 1.00 77.12 98 TRP A C 1
ATOM 810 O O . TRP A 1 98 ? 11.129 -7.171 -41.843 1.00 77.12 98 TRP A O 1
ATOM 820 N N . VAL A 1 99 ? 11.564 -6.451 -39.785 1.00 80.06 99 VAL A N 1
ATOM 821 C CA . VAL A 1 99 ? 10.635 -7.403 -39.147 1.00 80.06 99 VAL A CA 1
ATOM 822 C C . VAL A 1 99 ? 9.191 -7.163 -39.599 1.00 80.06 99 VAL A C 1
ATOM 824 O O . VAL A 1 99 ? 8.436 -8.117 -39.775 1.00 80.06 99 VAL A O 1
ATOM 827 N N . CYS A 1 100 ? 8.790 -5.909 -39.831 1.00 77.31 100 CYS A N 1
ATOM 828 C CA . CYS A 1 100 ? 7.460 -5.602 -40.362 1.00 77.31 100 CYS A CA 1
ATOM 829 C C . CYS A 1 100 ? 7.269 -6.103 -41.807 1.00 77.31 100 CYS A C 1
ATOM 831 O O . CYS A 1 100 ? 6.142 -6.443 -42.160 1.00 77.31 100 CYS A O 1
ATOM 833 N N . GLU A 1 101 ? 8.328 -6.219 -42.620 1.00 76.44 101 GLU A N 1
ATOM 834 C CA . GLU A 1 101 ? 8.251 -6.825 -43.965 1.00 76.44 101 GLU A CA 1
ATOM 835 C C . GLU A 1 101 ? 7.926 -8.327 -43.911 1.00 76.44 101 GLU A C 1
ATOM 837 O O . GLU A 1 101 ? 7.290 -8.863 -44.822 1.00 76.44 101 GLU A O 1
ATOM 842 N N . HIS A 1 102 ? 8.271 -8.995 -42.808 1.00 75.44 102 HIS A N 1
ATOM 843 C CA . HIS A 1 102 ? 7.972 -10.408 -42.570 1.00 75.44 102 HIS A CA 1
ATOM 844 C C . HIS A 1 102 ? 6.586 -10.671 -41.953 1.00 75.44 102 HIS A C 1
ATOM 846 O O . HIS A 1 102 ? 6.210 -11.831 -41.812 1.00 75.44 102 HIS A O 1
ATOM 852 N N . HIS A 1 103 ? 5.803 -9.627 -41.652 1.00 76.38 103 HIS A N 1
ATOM 853 C CA . HIS A 1 103 ? 4.412 -9.712 -41.171 1.00 76.38 103 HIS A CA 1
ATOM 854 C C . HIS A 1 103 ? 4.174 -10.715 -40.021 1.00 76.38 103 HIS A C 1
ATOM 856 O O . HIS A 1 103 ? 3.297 -11.573 -40.141 1.00 76.38 103 HIS A O 1
ATOM 862 N N . PRO A 1 104 ? 4.911 -10.629 -38.900 1.00 78.25 104 PRO A N 1
ATOM 863 C CA . PRO A 1 104 ? 4.728 -11.566 -37.799 1.00 78.25 104 PRO A CA 1
ATOM 864 C C . PRO A 1 104 ? 3.320 -11.440 -37.203 1.00 78.25 104 PRO A C 1
ATOM 866 O O . PRO A 1 104 ? 2.878 -10.339 -36.862 1.00 78.25 104 PRO A O 1
ATOM 869 N N . GLU A 1 105 ? 2.633 -12.568 -37.039 1.00 77.94 105 GLU A N 1
ATOM 870 C CA . GLU A 1 105 ? 1.332 -12.663 -36.367 1.00 77.94 105 GLU A CA 1
ATOM 871 C C . GLU A 1 105 ? 1.490 -12.942 -34.860 1.00 77.94 105 GLU A C 1
ATOM 873 O O . GLU A 1 105 ? 0.544 -12.769 -34.087 1.00 77.94 105 GLU A O 1
ATOM 878 N N . SER A 1 106 ? 2.700 -13.305 -34.415 1.00 80.69 106 SER A N 1
ATOM 879 C CA . SER A 1 106 ? 3.048 -13.534 -33.008 1.00 80.69 106 SER A CA 1
ATOM 880 C C . SER A 1 106 ? 4.416 -12.959 -32.622 1.00 80.69 106 SER A C 1
ATOM 882 O O . SER A 1 106 ? 5.274 -12.700 -33.468 1.00 80.69 106 SER A O 1
ATOM 884 N N . GLY A 1 107 ? 4.641 -12.768 -31.317 1.00 80.12 107 GLY A N 1
ATOM 885 C CA . GLY A 1 107 ? 5.951 -12.361 -30.796 1.00 80.12 107 GLY A CA 1
ATOM 886 C C . GLY A 1 107 ? 7.056 -13.371 -31.120 1.00 80.12 107 GLY A C 1
ATOM 887 O O . GLY A 1 107 ? 8.176 -12.971 -31.421 1.00 80.12 107 GLY A O 1
ATOM 888 N N . GLU A 1 108 ? 6.734 -14.667 -31.121 1.00 83.06 108 GLU A N 1
ATOM 889 C CA . GLU A 1 108 ? 7.674 -15.741 -31.462 1.00 83.06 108 GLU A CA 1
ATOM 890 C C . GLU A 1 108 ? 8.123 -15.666 -32.927 1.00 83.06 108 GLU A C 1
ATOM 892 O O . GLU A 1 108 ? 9.309 -15.809 -33.209 1.00 83.06 108 GLU A O 1
ATOM 897 N N . GLU A 1 109 ? 7.209 -15.359 -33.852 1.00 82.25 109 GLU A N 1
ATOM 898 C CA . GLU A 1 109 ? 7.541 -15.150 -35.268 1.00 82.25 109 GLU A CA 1
ATOM 899 C C . GLU A 1 109 ? 8.412 -13.911 -35.482 1.00 82.25 109 GLU A C 1
ATOM 901 O O . GLU A 1 109 ? 9.355 -13.945 -36.270 1.00 82.25 109 GLU A O 1
ATOM 906 N N . ALA A 1 110 ? 8.144 -12.826 -34.749 1.00 83.69 110 ALA A N 1
ATOM 907 C CA . ALA A 1 110 ? 8.972 -11.624 -34.811 1.00 83.69 110 ALA A CA 1
ATOM 908 C C . ALA A 1 110 ? 10.396 -11.886 -34.298 1.00 83.69 110 ALA A C 1
ATOM 910 O O . ALA A 1 110 ? 11.359 -11.398 -34.884 1.00 83.69 110 ALA A O 1
ATOM 911 N N . VAL A 1 111 ? 10.538 -12.668 -33.223 1.00 84.00 111 VAL A N 1
ATOM 912 C CA . VAL A 1 111 ? 11.846 -13.082 -32.694 1.00 84.00 111 VAL A CA 1
ATOM 913 C C . VAL A 1 111 ? 12.567 -13.992 -33.682 1.00 84.00 111 VAL A C 1
ATOM 915 O O . VAL A 1 111 ? 13.735 -13.746 -33.966 1.00 84.00 111 VAL A O 1
ATOM 918 N N . ALA A 1 112 ? 11.879 -14.985 -34.251 1.00 85.00 112 ALA A N 1
ATOM 919 C CA . ALA A 1 112 ? 12.458 -15.882 -35.247 1.00 85.00 112 ALA A CA 1
ATOM 920 C C . ALA A 1 112 ? 12.990 -15.110 -36.463 1.00 85.00 112 ALA A C 1
ATOM 922 O O . ALA A 1 112 ? 14.108 -15.363 -36.901 1.00 85.00 112 ALA A O 1
ATOM 923 N N . ALA A 1 113 ? 12.246 -14.108 -36.940 1.00 83.12 113 ALA A N 1
ATOM 924 C CA . ALA A 1 113 ? 12.695 -13.243 -38.023 1.00 83.12 113 ALA A CA 1
ATOM 925 C C . ALA A 1 113 ? 13.997 -12.504 -37.648 1.00 83.12 113 ALA A C 1
ATOM 927 O O . ALA A 1 113 ? 14.961 -12.518 -38.412 1.00 83.12 113 ALA A O 1
ATOM 928 N N . VAL A 1 114 ? 14.068 -11.897 -36.457 1.00 81.06 114 VAL A N 1
ATOM 929 C CA . VAL A 1 114 ? 15.288 -11.208 -35.990 1.00 81.06 114 VAL A CA 1
ATOM 930 C C . VAL A 1 114 ? 16.467 -12.177 -35.859 1.00 81.06 114 VAL A C 1
ATOM 932 O O . VAL A 1 114 ? 17.573 -11.856 -36.285 1.00 81.06 114 VAL A O 1
ATOM 935 N N . GLU A 1 115 ? 16.252 -13.363 -35.290 1.00 83.44 115 GLU A N 1
ATOM 936 C CA . GLU A 1 115 ? 17.295 -14.382 -35.126 1.00 83.44 115 GLU A CA 1
ATOM 937 C C . GLU A 1 115 ? 17.790 -14.941 -36.467 1.00 83.44 115 GLU A C 1
ATOM 939 O O . GLU A 1 115 ? 18.976 -15.252 -36.604 1.00 83.44 115 GLU A O 1
ATOM 944 N N . ASP A 1 116 ? 16.907 -15.059 -37.458 1.00 81.25 116 ASP A N 1
ATOM 945 C CA . ASP A 1 116 ? 17.260 -15.463 -38.816 1.00 81.25 116 ASP A CA 1
ATOM 946 C C . ASP A 1 116 ? 18.128 -14.394 -39.496 1.00 81.25 116 ASP A C 1
ATOM 948 O O . ASP A 1 116 ? 19.188 -14.733 -40.025 1.00 81.25 116 ASP A O 1
ATOM 952 N N . LEU A 1 117 ? 17.780 -13.108 -39.367 1.00 78.88 117 LEU A N 1
ATOM 953 C CA . LEU A 1 117 ? 18.618 -12.000 -39.840 1.00 78.88 117 LEU A CA 1
ATOM 954 C C . LEU A 1 117 ? 19.987 -11.977 -39.144 1.00 78.88 117 LEU A C 1
ATOM 956 O O . LEU A 1 117 ? 21.022 -11.787 -39.784 1.00 78.88 117 LEU A O 1
ATOM 960 N N . GLU A 1 118 ? 20.026 -12.194 -37.827 1.00 77.19 118 GLU A N 1
ATOM 961 C CA . GLU A 1 118 ? 21.292 -12.289 -37.098 1.00 77.19 118 GLU A CA 1
ATOM 962 C C . GLU A 1 118 ? 22.151 -13.455 -37.597 1.00 77.19 118 GLU A C 1
ATOM 964 O O . GLU A 1 118 ? 23.377 -13.327 -37.651 1.00 77.19 118 GLU A O 1
ATOM 969 N N . ARG A 1 119 ? 21.536 -14.583 -37.970 1.00 78.00 119 ARG A N 1
ATOM 970 C CA . ARG A 1 119 ? 22.234 -15.751 -38.520 1.00 78.00 119 ARG A CA 1
ATOM 971 C C . ARG A 1 119 ? 22.800 -15.461 -39.907 1.00 78.00 119 ARG A C 1
ATOM 973 O O . ARG A 1 119 ? 23.963 -15.778 -40.142 1.00 78.00 119 ARG A O 1
ATOM 980 N N . GLU A 1 120 ? 22.033 -14.802 -40.772 1.00 75.38 120 GLU A N 1
ATOM 981 C CA . GLU A 1 120 ? 22.487 -14.361 -42.099 1.00 75.38 120 GLU A CA 1
ATOM 982 C C . GLU A 1 120 ? 23.671 -13.386 -42.010 1.00 75.38 120 GLU A C 1
ATOM 984 O O . GLU A 1 120 ? 24.632 -13.505 -42.763 1.00 75.38 120 GLU A O 1
ATOM 989 N N . LEU A 1 121 ? 23.668 -12.483 -41.025 1.00 66.44 121 LEU A N 1
ATOM 990 C CA . LEU A 1 121 ? 24.775 -11.551 -40.764 1.00 66.44 121 LEU A CA 1
ATOM 991 C C . LEU A 1 121 ? 25.983 -12.194 -40.049 1.00 66.44 121 LEU A C 1
ATOM 993 O O . LEU A 1 121 ? 27.020 -11.541 -39.881 1.00 66.44 121 LEU A O 1
ATOM 997 N N . SER A 1 122 ? 25.847 -13.443 -39.587 1.00 65.12 122 SER A N 1
ATOM 998 C CA . SER A 1 122 ? 26.883 -14.203 -38.871 1.00 65.12 122 SER A CA 1
ATOM 999 C C . SER A 1 122 ? 27.601 -15.237 -39.744 1.00 65.12 122 SER A C 1
ATOM 1001 O O . SER A 1 122 ? 28.674 -15.703 -39.355 1.00 65.12 122 SER A O 1
ATOM 1003 N N . GLU A 1 123 ? 27.039 -15.610 -40.895 1.00 47.56 123 GLU A N 1
ATOM 1004 C CA . GLU A 1 123 ? 27.662 -16.540 -41.838 1.00 47.56 123 GLU A CA 1
ATOM 1005 C C . GLU A 1 123 ? 28.755 -15.805 -42.644 1.00 47.56 123 GLU A C 1
ATOM 1007 O O . GLU A 1 123 ? 28.450 -14.890 -43.411 1.00 47.56 123 GLU A O 1
ATOM 1012 N N . PRO A 1 124 ? 30.049 -16.162 -42.513 1.00 43.03 124 PRO A N 1
ATOM 1013 C CA . PRO A 1 124 ? 31.047 -15.718 -43.475 1.00 43.03 124 PRO A CA 1
ATOM 1014 C C . PRO A 1 124 ? 30.735 -16.393 -44.813 1.00 43.03 124 PRO A C 1
ATOM 1016 O O . PRO A 1 124 ? 30.616 -17.617 -44.851 1.00 43.03 124 PRO A O 1
ATOM 1019 N N . GLU A 1 125 ? 30.627 -15.616 -45.895 1.00 44.94 125 GLU A N 1
ATOM 1020 C CA . GLU A 1 125 ? 30.528 -16.116 -47.272 1.00 44.94 125 GLU A CA 1
ATOM 1021 C C . GLU A 1 125 ? 31.503 -17.285 -47.494 1.00 44.94 125 GLU A C 1
ATOM 1023 O O . GLU A 1 125 ? 32.705 -17.101 -47.679 1.00 44.94 125 GLU A O 1
ATOM 1028 N N . ASN A 1 126 ? 30.990 -18.511 -47.456 1.00 43.88 126 ASN A N 1
ATOM 1029 C CA . ASN A 1 126 ? 31.749 -19.715 -47.763 1.00 43.88 126 ASN A CA 1
ATOM 1030 C C . ASN A 1 126 ? 30.916 -20.610 -48.676 1.00 43.88 126 ASN A C 1
ATOM 1032 O O . ASN A 1 126 ? 30.619 -21.760 -48.373 1.00 43.88 126 ASN A O 1
ATOM 1036 N N . GLN A 1 127 ? 30.566 -20.054 -49.833 1.00 34.94 127 GLN A N 1
ATOM 1037 C CA . GLN A 1 127 ? 30.273 -20.804 -51.049 1.00 34.94 127 GLN A CA 1
ATOM 1038 C C . GLN A 1 127 ? 30.974 -20.106 -52.216 1.00 34.94 127 GLN A C 1
ATOM 1040 O O . GLN A 1 127 ? 30.402 -19.291 -52.935 1.00 34.94 127 GLN A O 1
ATOM 1045 N N . ALA A 1 128 ? 32.249 -20.445 -52.405 1.00 32.81 128 ALA A N 1
ATOM 1046 C CA . ALA A 1 128 ? 32.836 -20.401 -53.734 1.00 32.81 128 ALA A CA 1
ATOM 1047 C C . ALA A 1 128 ? 32.129 -21.473 -54.588 1.00 32.81 128 ALA A C 1
ATOM 1049 O O . ALA A 1 128 ? 32.058 -22.627 -54.153 1.00 32.81 128 ALA A O 1
ATOM 1050 N N . PRO A 1 129 ? 31.592 -21.145 -55.774 1.00 37.91 129 PRO A N 1
ATOM 1051 C CA . PRO A 1 129 ? 31.100 -22.163 -56.681 1.00 37.91 129 PRO A CA 1
ATOM 1052 C C . PRO A 1 129 ? 32.305 -22.807 -57.372 1.00 37.91 129 PRO A C 1
ATOM 1054 O O . PRO A 1 129 ? 32.913 -22.223 -58.268 1.00 37.91 129 PRO A O 1
ATOM 1057 N N . ASP A 1 130 ? 32.640 -24.031 -56.972 1.00 32.84 130 ASP A N 1
ATOM 1058 C CA . ASP A 1 130 ? 33.397 -24.931 -57.836 1.00 32.84 130 ASP A CA 1
ATOM 1059 C C . ASP A 1 130 ? 32.500 -25.291 -59.024 1.00 32.84 130 ASP A C 1
ATOM 1061 O O . ASP A 1 130 ? 31.571 -26.080 -58.873 1.00 32.84 130 ASP A O 1
ATOM 1065 N N . CYS A 1 131 ? 32.754 -24.685 -60.186 1.00 28.39 131 CYS A N 1
ATOM 1066 C CA . CYS A 1 131 ? 32.624 -25.301 -61.511 1.00 28.39 131 CYS A CA 1
ATOM 1067 C C . CYS A 1 131 ? 33.135 -24.330 -62.589 1.00 28.39 131 CYS A C 1
ATOM 1069 O O . CYS A 1 131 ? 32.459 -23.378 -62.982 1.00 28.39 131 CYS A O 1
ATOM 1071 N N . GLU A 1 132 ? 34.325 -24.609 -63.122 1.00 33.16 132 GLU A N 1
ATOM 1072 C CA . GLU A 1 132 ? 34.727 -24.122 -64.439 1.00 33.16 132 GLU A CA 1
ATOM 1073 C C . GLU A 1 132 ? 33.770 -24.684 -65.507 1.00 33.16 132 GLU A C 1
ATOM 1075 O O . GLU A 1 132 ? 33.648 -25.902 -65.630 1.00 33.16 132 GLU A O 1
ATOM 1080 N N . HIS A 1 133 ? 33.125 -23.810 -66.288 1.00 33.16 133 HIS A N 1
ATOM 1081 C CA . HIS A 1 133 ? 33.164 -23.751 -67.765 1.00 33.16 133 HIS A CA 1
ATOM 1082 C C . HIS A 1 133 ? 31.947 -22.989 -68.330 1.00 33.16 133 HIS A C 1
ATOM 1084 O O . HIS A 1 133 ? 30.837 -23.502 -68.384 1.00 33.16 133 HIS A O 1
ATOM 1090 N N . GLY A 1 134 ? 32.224 -21.770 -68.807 1.00 29.30 134 GLY A N 1
ATOM 1091 C CA . GLY A 1 134 ? 31.673 -21.126 -70.007 1.00 29.30 134 GLY A CA 1
ATOM 1092 C C . GLY A 1 134 ? 30.164 -21.125 -70.275 1.00 29.30 134 GLY A C 1
ATOM 1093 O O . GLY A 1 134 ? 29.624 -22.102 -70.777 1.00 29.30 134 GLY A O 1
ATOM 1094 N N . LEU A 1 135 ? 29.558 -19.935 -70.197 1.00 26.30 135 LEU A N 1
ATOM 1095 C CA . LEU A 1 135 ? 28.834 -19.326 -71.322 1.00 26.30 135 LEU A CA 1
ATOM 1096 C C . LEU A 1 135 ? 28.650 -17.822 -71.080 1.00 26.30 135 LEU A C 1
ATOM 1098 O O . LEU A 1 135 ? 28.388 -17.372 -69.969 1.00 26.30 135 LEU A O 1
ATOM 1102 N N . ALA A 1 136 ? 28.887 -17.060 -72.141 1.00 28.38 136 ALA A N 1
ATOM 1103 C CA . ALA A 1 136 ? 28.916 -15.611 -72.175 1.00 28.38 136 ALA A CA 1
ATOM 1104 C C . ALA A 1 136 ? 27.516 -14.974 -72.260 1.00 28.38 136 ALA A C 1
ATOM 1106 O O . ALA A 1 136 ? 26.543 -15.624 -72.626 1.00 28.38 136 ALA A O 1
ATOM 1107 N N . GLU A 1 137 ? 27.536 -13.656 -72.047 1.00 31.67 137 GLU A N 1
ATOM 1108 C CA . GLU A 1 137 ? 26.624 -12.618 -72.545 1.00 31.67 137 GLU A CA 1
ATOM 1109 C C . GLU A 1 137 ? 25.446 -12.132 -71.681 1.00 31.67 137 GLU A C 1
ATOM 1111 O O . GLU A 1 137 ? 24.425 -12.780 -71.494 1.00 31.67 137 GLU A O 1
ATOM 1116 N N . MET A 1 138 ? 25.611 -10.851 -71.319 1.00 34.75 138 MET A N 1
ATOM 1117 C CA . MET A 1 138 ? 24.636 -9.766 -71.437 1.00 34.75 138 MET A CA 1
ATOM 1118 C C . MET A 1 138 ? 23.378 -9.839 -70.576 1.00 34.75 138 MET A C 1
ATOM 1120 O O . MET A 1 138 ? 22.347 -10.293 -71.047 1.00 34.75 138 MET A O 1
ATOM 1124 N N . LEU A 1 139 ? 23.408 -9.149 -69.429 1.00 32.41 139 LEU A N 1
ATOM 1125 C CA . LEU A 1 139 ? 22.370 -8.166 -69.107 1.00 32.41 139 LEU A CA 1
ATOM 1126 C C . LEU A 1 139 ? 22.973 -6.926 -68.431 1.00 32.41 139 LEU A C 1
ATOM 1128 O O . LEU A 1 139 ? 23.956 -6.975 -67.697 1.00 32.41 139 LEU A O 1
ATOM 1132 N N . SER A 1 140 ? 22.385 -5.807 -68.822 1.00 32.62 140 SER A N 1
ATOM 1133 C CA . SER A 1 140 ? 22.750 -4.407 -68.660 1.00 32.62 140 SER A CA 1
ATOM 1134 C C . SER A 1 140 ? 22.845 -3.918 -67.217 1.00 32.62 140 SER A C 1
ATOM 1136 O O . SER A 1 140 ? 22.126 -4.370 -66.330 1.00 32.62 140 SER A O 1
ATOM 1138 N N . GLY A 1 141 ? 23.725 -2.935 -67.022 1.00 41.00 141 GLY A N 1
ATOM 1139 C CA . GLY A 1 141 ? 23.937 -2.252 -65.758 1.00 41.00 141 GLY A CA 1
ATOM 1140 C C . GLY A 1 141 ? 22.689 -1.548 -65.237 1.00 41.00 141 GLY A C 1
ATOM 1141 O O . GLY A 1 141 ? 22.201 -0.629 -65.874 1.00 41.00 141 GLY A O 1
ATOM 1142 N N . ASP A 1 142 ? 22.246 -1.998 -64.066 1.00 38.81 142 ASP A N 1
ATOM 1143 C CA . ASP A 1 142 ? 21.725 -1.185 -62.953 1.00 38.81 142 ASP A CA 1
ATOM 1144 C C . ASP A 1 142 ? 21.978 -1.866 -61.581 1.00 38.81 142 ASP A C 1
ATOM 1146 O O . ASP A 1 142 ? 21.466 -1.453 -60.545 1.00 38.81 142 ASP A O 1
ATOM 1150 N N . ALA A 1 143 ? 22.836 -2.896 -61.525 1.00 36.28 143 ALA A N 1
ATOM 1151 C CA . ALA A 1 143 ? 23.090 -3.670 -60.302 1.00 36.28 143 ALA A CA 1
ATOM 1152 C C . ALA A 1 143 ? 24.170 -3.073 -59.375 1.00 36.28 143 ALA A C 1
ATOM 1154 O O . ALA A 1 143 ? 24.335 -3.530 -58.247 1.00 36.28 143 ALA A O 1
ATOM 1155 N N . VAL A 1 144 ? 24.909 -2.046 -59.810 1.00 37.56 144 VAL A N 1
ATOM 1156 C CA . VAL A 1 144 ? 26.056 -1.513 -59.042 1.00 37.56 144 VAL A CA 1
ATOM 1157 C C . VAL A 1 144 ? 25.628 -0.475 -57.993 1.00 37.56 144 VAL A C 1
ATOM 1159 O O . VAL A 1 144 ? 26.362 -0.220 -57.045 1.00 37.56 144 VAL A O 1
ATOM 1162 N N . HIS A 1 145 ? 24.417 0.087 -58.101 1.00 33.16 145 HIS A N 1
ATOM 1163 C CA . HIS A 1 145 ? 23.899 1.044 -57.115 1.00 33.16 145 HIS A CA 1
ATOM 1164 C C . HIS A 1 145 ? 22.999 0.394 -56.043 1.00 33.16 145 HIS A C 1
ATOM 1166 O O . HIS A 1 145 ? 22.872 0.947 -54.950 1.00 33.16 145 HIS A O 1
ATOM 1172 N N . LEU A 1 146 ? 22.411 -0.777 -56.325 1.00 34.22 146 LEU A N 1
ATOM 1173 C CA . LEU A 1 146 ? 21.617 -1.559 -55.364 1.00 34.22 146 LEU A CA 1
ATOM 1174 C C . LEU A 1 146 ? 22.514 -2.366 -54.411 1.00 34.22 146 LEU A C 1
ATOM 1176 O O . LEU A 1 146 ? 22.347 -2.242 -53.201 1.00 34.22 146 LEU A O 1
ATOM 1180 N N . LYS A 1 147 ? 23.564 -3.032 -54.922 1.00 33.88 147 LYS A N 1
ATOM 1181 C CA . LYS A 1 147 ? 24.528 -3.776 -54.084 1.00 33.88 147 LYS A CA 1
ATOM 1182 C C . LYS A 1 147 ? 25.284 -2.897 -53.082 1.00 33.88 147 LYS A C 1
ATOM 1184 O O . LYS A 1 147 ? 25.426 -3.262 -51.925 1.00 33.88 147 LYS A O 1
ATOM 1189 N N . ALA A 1 148 ? 25.692 -1.692 -53.488 1.00 33.09 148 ALA A N 1
ATOM 1190 C CA . ALA A 1 148 ? 26.381 -0.757 -52.593 1.00 33.09 148 ALA A CA 1
ATOM 1191 C C . ALA A 1 148 ? 25.465 -0.176 -51.497 1.00 33.09 148 ALA A C 1
ATOM 1193 O O . ALA A 1 148 ? 25.946 0.261 -50.451 1.00 33.09 148 ALA A O 1
ATOM 1194 N N . LYS A 1 149 ? 24.143 -0.149 -51.730 1.00 34.47 149 LYS A N 1
ATOM 1195 C CA . LYS A 1 149 ? 23.161 0.315 -50.743 1.00 34.47 149 LYS A CA 1
ATOM 1196 C C . LYS A 1 149 ? 22.834 -0.798 -49.745 1.00 34.47 149 LYS A C 1
ATOM 1198 O O . LYS A 1 149 ? 22.807 -0.510 -48.556 1.00 34.47 149 LYS A O 1
ATOM 1203 N N . GLU A 1 150 ? 22.697 -2.037 -50.223 1.00 37.22 150 GLU A N 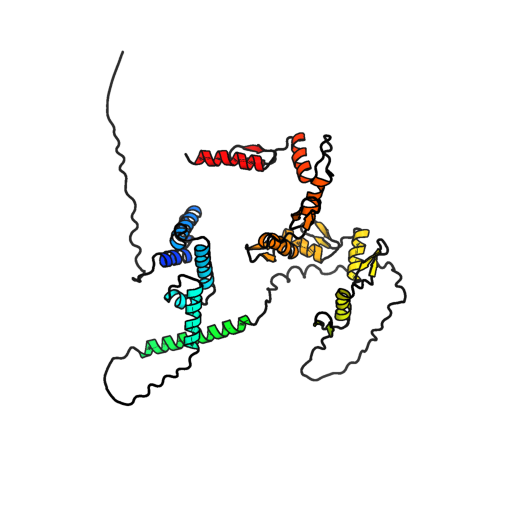1
ATOM 1204 C CA . GLU A 1 150 ? 22.510 -3.249 -49.408 1.00 37.22 150 GLU A CA 1
ATOM 1205 C C . GLU A 1 150 ? 23.726 -3.551 -48.515 1.00 37.22 150 GLU A C 1
ATOM 1207 O O . GLU A 1 150 ? 23.562 -3.805 -47.324 1.00 37.22 150 GLU A O 1
ATOM 1212 N N . GLU A 1 151 ? 24.952 -3.427 -49.037 1.00 40.28 151 GLU A N 1
ATOM 1213 C CA . GLU A 1 151 ? 26.191 -3.607 -48.259 1.00 40.28 151 GLU A CA 1
ATOM 1214 C C . GLU A 1 151 ? 26.365 -2.513 -47.187 1.00 40.28 151 GLU A C 1
ATOM 1216 O O . GLU A 1 151 ? 26.811 -2.789 -46.072 1.00 40.28 151 GLU A O 1
ATOM 1221 N N . SER A 1 152 ? 25.956 -1.272 -47.481 1.00 41.25 152 SER A N 1
ATOM 1222 C CA . SER A 1 152 ? 25.992 -0.165 -46.516 1.00 41.25 152 SER A CA 1
ATOM 1223 C C . SER A 1 152 ? 24.949 -0.323 -45.405 1.00 41.25 152 SER A C 1
ATOM 1225 O O . SER A 1 152 ? 25.246 -0.008 -44.252 1.00 41.25 152 SER A O 1
ATOM 1227 N N . THR A 1 153 ? 23.744 -0.809 -45.724 1.00 46.09 153 THR A N 1
ATOM 1228 C CA . THR A 1 153 ? 22.698 -1.089 -44.727 1.00 46.09 153 THR A CA 1
ATOM 1229 C C . THR A 1 153 ? 23.033 -2.320 -43.890 1.00 46.09 153 THR A C 1
ATOM 1231 O O . THR A 1 153 ? 22.834 -2.292 -42.679 1.00 46.09 153 THR A O 1
ATOM 1234 N N . ALA A 1 154 ? 23.629 -3.356 -44.491 1.00 45.78 154 ALA A N 1
ATOM 1235 C CA . ALA A 1 154 ? 24.089 -4.548 -43.780 1.00 45.78 154 ALA A CA 1
ATOM 1236 C C . ALA A 1 154 ? 25.204 -4.216 -42.775 1.00 45.78 154 ALA A C 1
ATOM 1238 O O . ALA A 1 154 ? 25.153 -4.659 -41.630 1.00 45.78 154 ALA A O 1
ATOM 1239 N N . PHE A 1 155 ? 26.162 -3.360 -43.150 1.00 47.56 155 PHE A N 1
ATOM 1240 C CA . PHE A 1 155 ? 27.234 -2.923 -42.247 1.00 47.56 155 PHE A CA 1
ATOM 1241 C C . PHE A 1 155 ? 26.713 -2.048 -41.088 1.00 47.56 155 PHE A C 1
ATOM 1243 O O . PHE A 1 155 ? 27.196 -2.153 -39.956 1.00 47.56 155 PHE A O 1
ATOM 1250 N N . GLN A 1 156 ? 25.698 -1.210 -41.336 1.00 47.84 156 GLN A N 1
ATOM 1251 C CA . GLN A 1 156 ? 25.015 -0.433 -40.291 1.00 47.84 156 GLN A CA 1
ATOM 1252 C C . GLN A 1 156 ? 24.229 -1.329 -39.321 1.00 47.84 156 GLN A C 1
ATOM 1254 O O . GLN A 1 156 ? 24.381 -1.181 -38.107 1.00 47.84 156 GLN A O 1
ATOM 1259 N N . LEU A 1 157 ? 23.469 -2.298 -39.839 1.00 49.97 157 LEU A N 1
ATOM 1260 C CA . LEU A 1 157 ? 22.707 -3.264 -39.041 1.00 49.97 157 LEU A CA 1
ATOM 1261 C C . LEU A 1 157 ? 23.629 -4.159 -38.196 1.00 49.97 157 LEU A C 1
ATOM 1263 O O . LEU A 1 157 ? 23.402 -4.325 -36.998 1.00 49.97 157 LEU A O 1
ATOM 1267 N N . GLN A 1 158 ? 24.730 -4.654 -38.770 1.00 48.47 158 GLN A N 1
ATOM 1268 C CA . GLN A 1 158 ? 25.715 -5.487 -38.070 1.00 48.47 158 GLN A CA 1
ATOM 1269 C C . GLN A 1 158 ? 26.412 -4.731 -36.919 1.00 48.47 158 GLN A C 1
ATOM 1271 O O . GLN A 1 158 ? 26.659 -5.297 -35.850 1.00 48.47 158 GLN A O 1
ATOM 1276 N N . SER A 1 159 ? 26.674 -3.430 -37.099 1.00 47.47 159 SER A N 1
ATOM 1277 C CA . SER A 1 159 ? 27.210 -2.544 -36.056 1.00 47.47 159 SER A CA 1
ATOM 1278 C C . SER A 1 159 ? 26.213 -2.315 -34.905 1.00 47.47 159 SER A C 1
ATOM 1280 O O . SER A 1 159 ? 26.601 -2.350 -33.735 1.00 47.47 159 SER A O 1
ATOM 1282 N N . MET A 1 160 ? 24.919 -2.143 -35.205 1.00 50.44 160 MET A N 1
ATOM 1283 C CA . MET A 1 160 ? 23.866 -1.930 -34.197 1.00 50.44 160 MET A CA 1
ATOM 1284 C C . MET A 1 160 ? 23.553 -3.201 -33.391 1.00 50.44 160 MET A C 1
ATOM 1286 O O . MET A 1 160 ? 23.423 -3.138 -32.167 1.00 50.44 160 MET A O 1
ATOM 1290 N N . VAL A 1 161 ? 23.545 -4.374 -34.034 1.00 52.16 161 VAL A N 1
ATOM 1291 C CA . VAL A 1 161 ? 23.388 -5.677 -33.357 1.00 52.16 161 VAL A CA 1
ATOM 1292 C C . VAL A 1 161 ? 24.542 -5.943 -32.371 1.00 52.16 161 VAL A C 1
ATOM 1294 O O . VAL A 1 161 ? 24.327 -6.451 -31.267 1.00 52.16 161 VAL A O 1
ATOM 1297 N N . MET A 1 162 ? 25.772 -5.533 -32.706 1.00 48.88 162 MET A N 1
ATOM 1298 C CA . MET A 1 162 ? 26.933 -5.618 -31.804 1.00 48.88 162 MET A CA 1
ATOM 1299 C C . MET A 1 162 ? 26.832 -4.688 -30.581 1.00 48.88 162 MET A C 1
ATOM 1301 O O . MET A 1 162 ? 27.300 -5.048 -29.496 1.00 48.88 162 MET A O 1
ATOM 1305 N N . GLN A 1 163 ? 26.195 -3.520 -30.716 1.00 44.00 163 GLN A N 1
ATOM 1306 C CA . GLN A 1 163 ? 25.966 -2.595 -29.599 1.00 44.00 163 GLN A CA 1
ATOM 1307 C C . GLN A 1 163 ? 24.907 -3.126 -28.620 1.00 44.00 163 GLN A C 1
ATOM 1309 O O . GLN A 1 163 ? 25.135 -3.093 -27.410 1.00 44.00 163 GLN A O 1
ATOM 1314 N N . LEU A 1 164 ? 23.824 -3.731 -29.118 1.00 41.59 164 LEU A N 1
ATOM 1315 C CA . LEU A 1 164 ? 22.781 -4.348 -28.284 1.00 41.59 164 LEU A CA 1
ATOM 1316 C C . LEU A 1 164 ? 23.295 -5.571 -27.494 1.00 41.59 164 LEU A C 1
ATOM 1318 O O . LEU A 1 164 ? 22.917 -5.781 -26.339 1.00 41.59 164 LEU A O 1
ATOM 1322 N N . LYS A 1 165 ? 24.239 -6.342 -28.057 1.00 40.56 165 LYS A N 1
ATOM 1323 C CA . LYS A 1 165 ? 24.901 -7.463 -27.358 1.00 40.56 165 LYS A CA 1
ATOM 1324 C C . LYS A 1 165 ? 25.838 -7.012 -26.223 1.00 40.56 165 LYS A C 1
ATOM 1326 O O . LYS A 1 165 ? 26.065 -7.787 -25.297 1.00 40.56 165 LYS A O 1
ATOM 1331 N N . CYS A 1 166 ? 26.336 -5.771 -26.230 1.00 34.69 166 CYS A N 1
ATOM 1332 C CA . CYS A 1 166 ? 27.146 -5.222 -25.131 1.00 34.69 166 CYS A CA 1
ATOM 1333 C C . CYS A 1 166 ? 26.313 -4.739 -23.929 1.00 34.69 166 CYS A C 1
ATOM 1335 O O . CYS A 1 166 ? 26.808 -4.741 -22.800 1.00 34.69 166 CYS A O 1
ATOM 1337 N N . GLU A 1 167 ? 25.053 -4.352 -24.137 1.00 32.91 167 GLU A N 1
ATOM 1338 C CA . GLU A 1 167 ? 24.189 -3.812 -23.077 1.00 32.91 167 GLU A CA 1
ATOM 1339 C C . GLU A 1 167 ? 23.541 -4.905 -22.205 1.00 32.91 167 GLU A C 1
ATOM 1341 O O . GLU A 1 167 ? 23.201 -4.660 -21.045 1.00 32.91 167 GLU A O 1
ATOM 1346 N N . SER A 1 168 ? 23.477 -6.151 -22.689 1.00 35.75 168 SER A N 1
ATOM 1347 C CA . SER A 1 168 ? 22.886 -7.294 -21.971 1.00 35.75 168 SER A CA 1
ATOM 1348 C C . SER A 1 168 ? 23.751 -7.872 -20.831 1.00 35.75 168 SER A C 1
ATOM 1350 O O . SER A 1 168 ? 23.262 -8.679 -20.040 1.00 35.75 168 SER A O 1
ATOM 1352 N N . PHE A 1 169 ? 24.998 -7.408 -20.658 1.00 32.62 169 PHE A N 1
ATOM 1353 C CA . PHE A 1 169 ? 25.857 -7.731 -19.500 1.00 32.62 169 PHE A CA 1
ATOM 1354 C C . PHE A 1 169 ? 25.960 -6.604 -18.449 1.00 32.62 169 PHE A C 1
ATOM 1356 O O . PHE A 1 169 ? 26.765 -6.681 -17.515 1.00 32.62 169 PHE A O 1
ATOM 1363 N N . GLY A 1 170 ? 25.117 -5.572 -18.542 1.00 27.42 170 GLY A N 1
ATOM 1364 C CA . GLY A 1 170 ? 25.014 -4.491 -17.561 1.00 27.42 170 GLY A CA 1
ATOM 1365 C C . GLY A 1 170 ? 23.846 -4.679 -16.593 1.00 27.42 170 GLY A C 1
ATOM 1366 O O . GLY A 1 170 ? 22.755 -4.168 -16.818 1.00 27.42 170 GLY A O 1
ATOM 1367 N N . VAL A 1 171 ? 24.064 -5.364 -15.467 1.00 27.75 171 VAL A N 1
ATOM 1368 C CA . VAL A 1 171 ? 23.081 -5.428 -14.370 1.00 27.75 171 VAL A CA 1
ATOM 1369 C C . VAL A 1 171 ? 22.747 -4.012 -13.872 1.00 27.75 171 VAL A C 1
ATOM 1371 O O . VAL A 1 171 ? 23.597 -3.331 -13.301 1.00 27.75 171 VAL A O 1
ATOM 1374 N N . HIS A 1 172 ? 21.492 -3.604 -14.090 1.00 26.94 172 HIS A N 1
ATOM 1375 C CA . HIS A 1 172 ? 20.730 -2.518 -13.457 1.00 26.94 172 HIS A CA 1
ATOM 1376 C C . HIS A 1 172 ? 21.527 -1.462 -12.667 1.00 26.94 172 HIS A C 1
ATOM 1378 O O . HIS A 1 172 ? 21.724 -1.566 -11.453 1.00 26.94 172 HIS A O 1
ATOM 1384 N N . LYS A 1 173 ? 21.810 -0.333 -13.324 1.00 27.75 173 LYS A N 1
ATOM 1385 C CA . LYS A 1 173 ? 21.908 0.972 -12.659 1.00 27.75 173 LYS A CA 1
ATOM 1386 C C . LYS A 1 173 ? 20.564 1.683 -12.835 1.00 27.75 173 LYS A C 1
ATOM 1388 O O . LYS A 1 173 ? 20.317 2.306 -13.860 1.00 27.75 173 LYS A O 1
ATOM 1393 N N . PHE A 1 174 ? 19.676 1.581 -11.846 1.00 26.58 174 PHE A N 1
ATOM 1394 C CA . PHE A 1 174 ? 18.512 2.470 -11.797 1.00 26.58 174 PHE A CA 1
ATOM 1395 C C . PHE A 1 174 ? 18.984 3.896 -11.506 1.00 26.58 174 PHE A C 1
ATOM 1397 O O . PHE A 1 174 ? 19.734 4.132 -10.555 1.00 26.58 174 PHE A O 1
ATOM 1404 N N . GLY A 1 175 ? 18.552 4.811 -12.373 1.00 27.41 175 GLY A N 1
ATOM 1405 C CA . GLY A 1 175 ? 18.976 6.200 -12.446 1.00 27.41 175 GLY A CA 1
ATOM 1406 C C . GLY A 1 175 ? 18.896 6.950 -11.121 1.00 27.41 175 GLY A C 1
ATOM 1407 O O . GLY A 1 175 ? 17.852 7.050 -10.477 1.00 27.41 175 GLY A O 1
ATOM 1408 N N . GLU A 1 176 ? 20.024 7.549 -10.754 1.00 31.73 176 GLU A N 1
ATOM 1409 C CA . GLU A 1 176 ? 20.054 8.726 -9.902 1.00 31.73 176 GLU A CA 1
ATOM 1410 C C . GLU A 1 176 ? 19.584 9.923 -10.732 1.00 31.73 176 GLU A C 1
ATOM 1412 O O . GLU A 1 176 ? 20.380 10.625 -11.344 1.00 31.73 176 GLU A O 1
ATOM 1417 N N . GLN A 1 177 ? 18.277 10.160 -10.766 1.00 30.17 177 GLN A N 1
ATOM 1418 C CA . GLN A 1 177 ? 17.731 11.455 -11.158 1.00 30.17 177 GLN A CA 1
ATOM 1419 C C . GLN A 1 177 ? 16.809 11.923 -10.032 1.00 30.17 177 GLN A C 1
ATOM 1421 O O . GLN A 1 177 ? 15.803 11.289 -9.727 1.00 30.17 177 GLN A O 1
ATOM 1426 N N . GLY A 1 178 ? 17.227 12.994 -9.345 1.00 31.22 178 GLY A N 1
ATOM 1427 C CA . GLY A 1 178 ? 16.468 13.628 -8.260 1.00 31.22 178 GLY A CA 1
ATOM 1428 C C . GLY A 1 178 ? 17.164 13.731 -6.895 1.00 31.22 178 GLY A C 1
ATOM 1429 O O . GLY A 1 178 ? 16.475 13.893 -5.888 1.00 31.22 178 GLY A O 1
ATOM 1430 N N . LYS A 1 179 ? 18.501 13.637 -6.804 1.00 31.34 179 LYS A N 1
ATOM 1431 C CA . LYS A 1 179 ? 19.226 13.850 -5.528 1.00 31.34 179 LYS A CA 1
ATOM 1432 C C . LYS A 1 179 ? 19.769 15.272 -5.318 1.00 31.34 179 LYS A C 1
ATOM 1434 O O . LYS A 1 179 ? 20.057 15.627 -4.175 1.00 31.34 179 LYS A O 1
ATOM 1439 N N . ASP A 1 180 ? 19.800 16.117 -6.345 1.00 31.08 180 ASP A N 1
ATOM 1440 C CA . ASP A 1 180 ? 20.550 17.383 -6.276 1.00 31.08 180 ASP A CA 1
ATOM 1441 C C . ASP A 1 180 ? 19.775 18.609 -5.764 1.00 31.08 180 ASP A C 1
ATOM 1443 O O . ASP A 1 180 ? 20.392 19.634 -5.466 1.00 31.08 180 ASP A O 1
ATOM 1447 N N . GLU A 1 181 ? 18.461 18.502 -5.535 1.00 31.19 181 GLU A N 1
ATOM 1448 C CA . GLU A 1 181 ? 17.668 19.580 -4.908 1.00 31.19 181 GLU A CA 1
ATOM 1449 C C . GLU A 1 181 ? 17.293 19.324 -3.439 1.00 31.19 181 GLU A C 1
ATOM 1451 O O . GLU A 1 181 ? 16.909 20.252 -2.733 1.00 31.19 181 GLU A O 1
ATOM 1456 N N . VAL A 1 182 ? 17.448 18.100 -2.916 1.00 35.38 182 VAL A N 1
ATOM 1457 C CA . VAL A 1 182 ? 17.065 17.783 -1.519 1.00 35.38 182 VAL A CA 1
ATOM 1458 C C . VAL A 1 182 ? 18.265 17.774 -0.561 1.00 35.38 182 VAL A C 1
ATOM 1460 O O . VAL A 1 182 ? 18.095 17.977 0.640 1.00 35.38 182 VAL A O 1
ATOM 1463 N N . LEU A 1 183 ? 19.490 17.598 -1.070 1.00 38.00 183 LEU A N 1
ATOM 1464 C CA . LEU A 1 183 ? 20.718 17.605 -0.261 1.00 38.00 183 LEU A CA 1
ATOM 1465 C C . LEU A 1 183 ? 21.273 19.011 0.030 1.00 38.00 183 LEU A C 1
ATOM 1467 O O . LEU A 1 183 ? 22.039 19.164 0.979 1.00 38.00 183 LEU A O 1
ATOM 1471 N N . LYS A 1 184 ? 20.857 20.049 -0.710 1.00 36.41 184 LYS A N 1
ATOM 1472 C CA . LYS A 1 184 ? 21.339 21.433 -0.513 1.00 36.41 184 LYS A CA 1
ATOM 1473 C C . LYS A 1 184 ? 20.673 22.193 0.644 1.00 36.41 184 LYS A C 1
ATOM 1475 O O . LYS A 1 184 ? 21.199 23.210 1.072 1.00 36.41 184 LYS A O 1
ATOM 1480 N N . GLU A 1 185 ? 19.578 21.682 1.208 1.00 34.75 185 GLU A N 1
ATOM 1481 C CA . GLU A 1 185 ? 18.811 22.349 2.281 1.00 34.75 185 GLU A CA 1
ATOM 1482 C C . GLU A 1 185 ? 19.105 21.807 3.700 1.00 34.75 185 GLU A C 1
ATOM 1484 O O . GLU A 1 185 ? 18.490 22.243 4.671 1.00 34.75 185 GLU A O 1
ATOM 1489 N N . MET A 1 186 ? 20.039 20.858 3.844 1.00 39.97 186 MET A N 1
ATOM 1490 C CA . MET A 1 186 ? 20.392 20.212 5.127 1.00 39.97 186 MET A CA 1
ATOM 1491 C C . MET A 1 186 ? 21.664 20.800 5.773 1.00 39.97 186 MET A C 1
ATOM 1493 O O . MET A 1 186 ? 22.278 20.172 6.636 1.00 39.97 186 MET A O 1
ATOM 1497 N N . GLY A 1 187 ? 22.076 21.998 5.347 1.00 32.28 187 GLY A N 1
ATOM 1498 C CA . GLY A 1 187 ? 23.213 22.721 5.910 1.00 32.28 187 GLY A CA 1
ATOM 1499 C C . GLY A 1 187 ? 22.912 23.269 7.307 1.00 32.28 187 GLY A C 1
ATOM 1500 O O . GLY A 1 187 ? 22.030 24.106 7.469 1.00 32.28 187 GLY A O 1
ATOM 1501 N N . HIS A 1 188 ? 23.709 22.822 8.281 1.00 37.31 188 HIS A N 1
ATOM 1502 C CA . HIS A 1 188 ? 23.835 23.329 9.654 1.00 37.31 188 HIS A CA 1
ATOM 1503 C C . HIS A 1 188 ? 22.665 23.049 10.612 1.00 37.31 188 HIS A C 1
ATOM 1505 O O . HIS A 1 188 ? 21.916 23.938 11.007 1.00 37.31 188 HIS A O 1
ATOM 1511 N N . PHE A 1 189 ? 22.610 21.816 11.117 1.00 31.31 189 PHE A N 1
ATOM 1512 C CA . PHE A 1 189 ? 22.185 21.595 12.500 1.00 31.31 189 PHE A CA 1
ATOM 1513 C C . PHE A 1 189 ? 23.308 20.841 13.212 1.00 31.31 189 PHE A C 1
ATOM 1515 O O . PHE A 1 189 ? 23.430 19.623 13.095 1.00 31.31 189 PHE A O 1
ATOM 1522 N N . GLU A 1 190 ? 24.199 21.590 13.863 1.00 31.56 190 GLU A N 1
ATOM 1523 C CA . GLU A 1 190 ? 25.179 21.009 14.775 1.00 31.56 190 GLU A CA 1
ATOM 1524 C C . GLU A 1 190 ? 24.414 20.339 15.919 1.00 31.56 190 GLU A C 1
ATOM 1526 O O . GLU A 1 190 ? 23.642 20.986 16.630 1.00 31.56 190 GLU A O 1
ATOM 1531 N N . ASP A 1 191 ? 24.608 19.029 16.067 1.00 36.69 191 ASP A N 1
ATOM 1532 C CA . ASP A 1 191 ? 24.079 18.215 17.162 1.00 36.69 191 ASP A CA 1
ATOM 1533 C C . ASP A 1 191 ? 24.852 18.552 18.451 1.00 36.69 191 ASP A C 1
ATOM 1535 O O . ASP A 1 191 ? 25.681 17.798 18.954 1.00 36.69 191 ASP A O 1
ATOM 1539 N N . SER A 1 192 ? 24.629 19.773 18.931 1.00 36.16 192 SER A N 1
ATOM 1540 C CA . SER A 1 192 ? 25.224 20.358 20.128 1.00 36.16 192 SER A CA 1
ATOM 1541 C C . SER A 1 192 ? 24.129 20.564 21.165 1.00 36.16 192 SER A C 1
ATOM 1543 O O . SER A 1 192 ? 23.804 21.699 21.519 1.00 36.16 192 SER A O 1
ATOM 1545 N N . ARG A 1 193 ? 23.508 19.467 21.621 1.00 42.50 193 ARG A N 1
ATOM 1546 C CA . ARG A 1 193 ? 22.865 19.368 22.946 1.00 42.50 193 ARG A CA 1
ATOM 1547 C C . ARG A 1 193 ? 22.326 17.959 23.200 1.00 42.50 193 ARG A C 1
ATOM 1549 O O . ARG A 1 193 ? 21.156 17.697 22.973 1.00 42.50 193 ARG A O 1
ATOM 1556 N N . LEU A 1 194 ? 23.193 17.090 23.728 1.00 33.47 194 LEU A N 1
ATOM 1557 C CA . LEU A 1 194 ? 22.926 16.132 24.819 1.00 33.47 194 LEU A CA 1
ATOM 1558 C C . LEU A 1 194 ? 24.202 15.305 25.085 1.00 33.47 194 LEU A C 1
ATOM 1560 O O . LEU A 1 194 ? 24.245 14.092 24.909 1.00 33.47 194 LEU A O 1
ATOM 1564 N N . GLN A 1 195 ? 25.262 15.971 25.558 1.00 34.97 195 GLN A N 1
ATOM 1565 C CA . GLN A 1 195 ? 26.209 15.314 26.461 1.00 34.97 195 GLN A CA 1
ATOM 1566 C C . GLN A 1 195 ? 25.462 15.078 27.777 1.00 34.97 195 GLN A C 1
ATOM 1568 O O . GLN A 1 195 ? 25.365 15.960 28.625 1.00 34.97 195 GLN A O 1
ATOM 1573 N N . ARG A 1 196 ? 24.851 13.903 27.912 1.00 33.38 196 ARG A N 1
ATOM 1574 C CA . ARG A 1 196 ? 24.661 13.287 29.221 1.00 33.38 196 ARG A CA 1
ATOM 1575 C C . ARG A 1 196 ? 25.477 12.010 29.214 1.00 33.38 196 ARG A C 1
ATOM 1577 O O . ARG A 1 196 ? 25.282 11.149 28.358 1.00 33.38 196 ARG A O 1
ATOM 1584 N N . ASP A 1 197 ? 26.442 11.983 30.118 1.00 34.44 197 ASP A N 1
ATOM 1585 C CA . ASP A 1 197 ? 27.388 10.905 30.335 1.00 34.44 197 ASP A CA 1
ATOM 1586 C C . ASP A 1 197 ? 26.636 9.596 30.595 1.00 34.44 197 ASP A C 1
ATOM 1588 O O . ASP A 1 197 ? 26.030 9.416 31.648 1.00 34.44 197 ASP A O 1
ATOM 1592 N N . ILE A 1 198 ? 26.661 8.689 29.617 1.00 36.50 198 ILE A N 1
ATOM 1593 C CA . ILE A 1 198 ? 26.356 7.276 29.846 1.00 36.50 198 ILE A CA 1
ATOM 1594 C C . ILE A 1 198 ? 27.689 6.642 30.261 1.00 36.50 198 ILE A C 1
ATOM 1596 O O . ILE A 1 198 ? 28.619 6.644 29.442 1.00 36.50 198 ILE A O 1
ATOM 1600 N N . PRO A 1 199 ? 27.837 6.140 31.500 1.00 34.19 199 PRO A N 1
ATOM 1601 C CA . PRO A 1 199 ? 29.064 5.491 31.939 1.00 34.19 199 PRO A CA 1
ATOM 1602 C C . PRO A 1 199 ? 29.282 4.218 31.113 1.00 34.19 199 PRO A C 1
ATOM 1604 O O . PRO A 1 199 ? 28.578 3.226 31.272 1.00 34.19 199 PRO A O 1
ATOM 1607 N N . LEU A 1 200 ? 30.246 4.245 30.193 1.00 35.34 200 LEU A N 1
ATOM 1608 C CA . LEU A 1 200 ? 30.668 3.047 29.475 1.00 35.34 200 LEU A CA 1
ATOM 1609 C C . LEU A 1 200 ? 31.542 2.203 30.403 1.00 35.34 200 LEU A C 1
ATOM 1611 O O . LEU A 1 200 ? 32.640 2.615 30.778 1.00 35.34 200 LEU A O 1
ATOM 1615 N N . ASP A 1 201 ? 31.047 1.017 30.748 1.00 29.39 201 ASP A N 1
ATOM 1616 C CA . ASP A 1 201 ? 31.832 -0.014 31.412 1.00 29.39 201 ASP A CA 1
ATOM 1617 C C . ASP A 1 201 ? 33.055 -0.397 30.551 1.00 29.39 201 ASP A C 1
ATOM 1619 O O . ASP A 1 201 ? 33.004 -0.499 29.321 1.00 29.39 201 ASP A O 1
ATOM 1623 N N . SER A 1 202 ? 34.175 -0.603 31.237 1.00 32.56 202 SER A N 1
ATOM 1624 C CA . SER A 1 202 ? 35.572 -0.687 30.787 1.00 32.56 202 SER A CA 1
ATOM 1625 C C . SER A 1 202 ? 35.893 -1.889 29.873 1.00 32.56 202 SER A C 1
ATOM 1627 O O . SER A 1 202 ? 37.051 -2.167 29.558 1.00 32.56 202 SER A O 1
ATOM 1629 N N . LYS A 1 203 ? 34.887 -2.644 29.417 1.00 37.56 203 LYS A N 1
ATOM 1630 C CA . LYS A 1 203 ? 35.092 -3.992 28.866 1.00 37.56 203 LYS A CA 1
ATOM 1631 C C . LYS A 1 203 ? 35.260 -4.090 27.345 1.00 37.56 203 LYS A C 1
ATOM 1633 O O . LYS A 1 203 ? 35.552 -5.174 26.858 1.00 37.56 203 LYS A O 1
ATOM 1638 N N . TYR A 1 204 ? 35.145 -2.990 26.598 1.00 38.75 204 TYR A N 1
ATOM 1639 C CA . TYR A 1 204 ? 35.304 -2.988 25.130 1.00 38.75 204 TYR A CA 1
ATOM 1640 C C . TYR A 1 204 ? 36.364 -1.996 24.638 1.00 38.75 204 TYR A C 1
ATOM 1642 O O . TYR A 1 204 ? 36.169 -1.255 23.674 1.00 38.75 204 TYR A O 1
ATOM 1650 N N . ARG A 1 205 ? 37.522 -1.984 25.307 1.00 33.25 205 ARG A N 1
ATOM 1651 C CA . ARG A 1 205 ? 38.732 -1.329 24.805 1.00 33.25 205 ARG A CA 1
ATOM 1652 C C . ARG A 1 205 ? 39.462 -2.271 23.847 1.00 33.25 205 ARG A C 1
ATOM 1654 O O . ARG A 1 205 ? 40.424 -2.916 24.244 1.00 33.25 205 ARG A O 1
ATOM 1661 N N . GLU A 1 206 ? 39.047 -2.304 22.586 1.00 32.19 206 GLU A N 1
ATOM 1662 C CA . GLU A 1 206 ? 39.905 -2.820 21.518 1.00 32.19 206 GLU A CA 1
ATOM 1663 C C . GLU A 1 206 ? 40.454 -1.670 20.681 1.00 32.19 206 GLU A C 1
ATOM 1665 O O . GLU A 1 206 ? 39.758 -0.814 20.138 1.00 32.19 206 GLU A O 1
ATOM 1670 N N . THR A 1 207 ? 41.776 -1.622 20.713 1.00 29.53 207 THR A N 1
ATOM 1671 C CA . THR A 1 207 ? 42.669 -0.603 20.203 1.00 29.53 207 THR A CA 1
ATOM 1672 C C . THR A 1 207 ? 42.694 -0.598 18.681 1.00 29.53 207 THR A C 1
ATOM 1674 O O . THR A 1 207 ? 43.113 -1.585 18.083 1.00 29.53 207 THR A O 1
ATOM 1677 N N . CYS A 1 208 ? 42.401 0.539 18.053 1.00 28.81 208 CYS A N 1
ATOM 1678 C CA . CYS A 1 208 ? 43.005 0.862 16.764 1.00 28.81 208 CYS A CA 1
ATOM 1679 C C . CYS A 1 208 ? 44.056 1.936 17.040 1.00 28.81 208 CYS A C 1
ATOM 1681 O O . CYS A 1 208 ? 43.739 3.115 17.200 1.00 28.81 208 CYS A O 1
ATOM 1683 N N . LYS A 1 209 ? 45.307 1.500 17.226 1.00 28.31 209 LYS A N 1
ATOM 1684 C CA . LYS A 1 209 ? 46.447 2.413 17.289 1.00 28.31 209 LYS A CA 1
ATOM 1685 C C . LYS A 1 209 ? 46.515 3.146 15.952 1.00 28.31 209 LYS A C 1
ATOM 1687 O O . LYS A 1 209 ? 46.470 2.516 14.900 1.00 28.31 209 LYS A O 1
ATOM 1692 N N . HIS A 1 210 ? 46.596 4.469 16.026 1.00 29.62 210 HIS A N 1
ATOM 1693 C CA . HIS A 1 210 ? 47.023 5.310 14.920 1.00 29.62 210 HIS A CA 1
ATOM 1694 C C . HIS A 1 210 ? 48.380 4.807 14.418 1.00 29.62 210 HIS A C 1
ATOM 1696 O O . HIS A 1 210 ? 49.382 4.960 15.112 1.00 29.62 210 HIS A O 1
ATOM 1702 N N . GLU A 1 211 ? 48.414 4.238 13.220 1.00 27.12 211 GLU A N 1
ATOM 1703 C CA . GLU A 1 211 ? 49.626 4.213 12.408 1.00 27.12 211 GLU A CA 1
ATOM 1704 C C . GLU A 1 211 ? 49.470 5.277 11.329 1.00 27.12 211 GLU A C 1
ATOM 1706 O O . GLU A 1 211 ? 48.906 5.066 10.258 1.00 27.12 211 GLU A O 1
ATOM 1711 N N . SER A 1 212 ? 49.945 6.470 11.670 1.00 31.05 212 SER A N 1
ATOM 1712 C CA . SER A 1 212 ? 50.354 7.473 10.702 1.00 31.05 212 SER A CA 1
ATOM 1713 C C . SER A 1 212 ? 51.710 7.029 10.151 1.00 31.05 212 SER A C 1
ATOM 1715 O O . SER A 1 212 ? 52.682 6.986 10.904 1.00 31.05 212 SER A O 1
ATOM 1717 N N . ARG A 1 213 ? 51.813 6.740 8.853 1.00 32.22 213 ARG A N 1
ATOM 1718 C CA . ARG A 1 213 ? 53.094 6.851 8.149 1.00 32.22 213 ARG A CA 1
ATOM 1719 C C . ARG A 1 213 ? 52.863 7.376 6.740 1.00 32.22 213 ARG A C 1
ATOM 1721 O O . ARG A 1 213 ? 52.267 6.714 5.898 1.00 32.22 213 ARG A O 1
ATOM 1728 N N . GLU A 1 214 ? 53.325 8.602 6.541 1.00 35.56 214 GLU A N 1
ATOM 1729 C CA . GLU A 1 214 ? 53.556 9.205 5.238 1.00 35.56 214 GLU A CA 1
ATOM 1730 C C . GLU A 1 214 ? 54.633 8.406 4.491 1.00 35.56 214 GLU A C 1
ATOM 1732 O O . GLU A 1 214 ? 55.680 8.116 5.064 1.00 35.56 214 GLU A O 1
ATOM 1737 N N . GLU A 1 215 ? 54.413 8.110 3.211 1.00 33.09 215 GLU A N 1
ATOM 1738 C CA . GLU A 1 215 ? 55.483 8.001 2.214 1.00 33.09 215 GLU A CA 1
ATOM 1739 C C . GLU A 1 215 ? 54.896 8.208 0.806 1.00 33.09 215 GLU A C 1
ATOM 1741 O O . GLU A 1 215 ? 53.797 7.760 0.478 1.00 33.09 215 GLU A O 1
ATOM 1746 N N . LYS A 1 216 ? 55.611 9.010 0.013 1.00 37.00 216 LYS A N 1
ATOM 1747 C CA . LYS A 1 216 ? 55.217 9.578 -1.281 1.00 37.00 216 LYS A CA 1
ATOM 1748 C C . LYS A 1 216 ? 55.546 8.642 -2.458 1.00 37.00 216 LYS A C 1
ATOM 1750 O O . LYS A 1 216 ? 56.561 7.964 -2.432 1.00 37.00 216 LYS A O 1
ATOM 1755 N N . GLN A 1 217 ? 54.762 8.813 -3.531 1.00 37.06 217 GLN A N 1
ATOM 1756 C CA . GLN A 1 217 ? 55.077 8.639 -4.967 1.00 37.06 217 GLN A CA 1
ATOM 1757 C C . GLN A 1 217 ? 55.383 7.236 -5.533 1.00 37.06 217 GLN A C 1
ATOM 1759 O O . GLN A 1 217 ? 56.471 6.700 -5.373 1.00 37.06 217 GLN A O 1
ATOM 1764 N N . SER A 1 218 ? 54.469 6.739 -6.377 1.00 29.61 218 SER A N 1
ATOM 1765 C CA . SER A 1 218 ? 54.650 6.340 -7.799 1.00 29.61 218 SER A CA 1
ATOM 1766 C C . SER A 1 218 ? 53.590 5.292 -8.199 1.00 29.61 218 SER A C 1
ATOM 1768 O O . SER A 1 218 ? 52.997 4.651 -7.340 1.00 29.61 218 SER A O 1
ATOM 1770 N N . GLY A 1 219 ? 53.220 5.250 -9.483 1.00 34.88 219 GLY A N 1
ATOM 1771 C CA . GLY A 1 219 ? 51.911 4.780 -9.958 1.00 34.88 219 GLY A CA 1
ATOM 1772 C C . GLY A 1 219 ? 51.643 3.267 -10.065 1.00 34.88 219 GLY A C 1
ATOM 1773 O O . GLY A 1 219 ? 52.556 2.451 -10.069 1.00 34.88 219 GLY A O 1
ATOM 1774 N N . GLN A 1 220 ? 50.341 2.984 -10.274 1.00 33.94 220 GLN A N 1
ATOM 1775 C CA . GLN A 1 220 ? 49.659 1.717 -10.635 1.00 33.94 220 GLN A CA 1
ATOM 1776 C C . GLN A 1 220 ? 49.612 0.585 -9.582 1.00 33.94 220 GLN A C 1
ATOM 1778 O O . GLN A 1 220 ? 50.489 0.467 -8.737 1.00 33.94 220 GLN A O 1
ATOM 1783 N N . PRO A 1 221 ? 48.663 -0.365 -9.716 1.00 41.84 221 PRO A N 1
ATOM 1784 C CA . PRO A 1 221 ? 47.209 -0.267 -9.593 1.00 41.84 221 PRO A CA 1
ATOM 1785 C C . PRO A 1 221 ? 46.769 -0.703 -8.175 1.00 41.84 221 PRO A C 1
ATOM 1787 O O . PRO A 1 221 ? 47.190 -1.745 -7.673 1.00 41.84 221 PRO A O 1
ATOM 1790 N N . THR A 1 222 ? 45.914 0.063 -7.494 1.00 35.94 222 THR A N 1
ATOM 1791 C CA . THR A 1 222 ? 45.461 -0.303 -6.142 1.00 35.94 222 THR A CA 1
ATOM 1792 C C . THR A 1 222 ? 44.468 -1.461 -6.206 1.00 35.94 222 THR A C 1
ATOM 1794 O O . THR A 1 222 ? 43.280 -1.258 -6.445 1.00 35.94 222 THR A O 1
ATOM 1797 N N . GLY A 1 223 ? 44.947 -2.681 -5.964 1.00 50.06 223 GLY A N 1
ATOM 1798 C CA . GLY A 1 223 ? 44.095 -3.780 -5.524 1.00 50.06 223 GLY A CA 1
ATOM 1799 C C . GLY A 1 223 ? 43.472 -3.400 -4.184 1.00 50.06 223 GLY A C 1
ATOM 1800 O O . GLY A 1 223 ? 44.142 -3.445 -3.151 1.00 50.06 223 GLY A O 1
ATOM 1801 N N . GLU A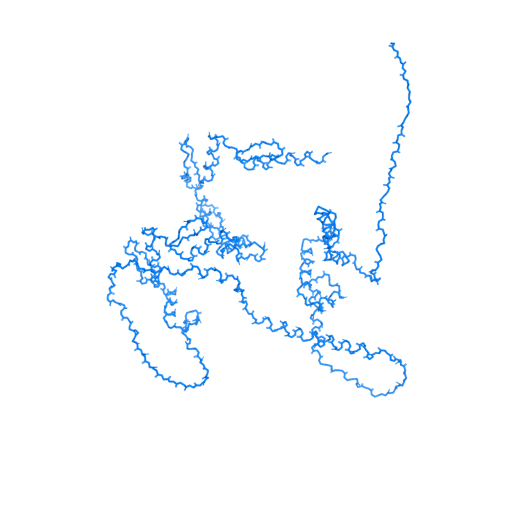 1 224 ? 42.214 -2.961 -4.204 1.00 57.34 224 GLU A N 1
ATOM 1802 C CA . GLU A 1 224 ? 41.454 -2.641 -2.998 1.00 57.34 224 GLU A CA 1
ATOM 1803 C C . GLU A 1 224 ? 41.454 -3.853 -2.062 1.00 57.34 224 GLU A C 1
ATOM 1805 O O . GLU A 1 224 ? 40.958 -4.933 -2.393 1.00 57.34 224 GLU A O 1
ATOM 1810 N N . ARG A 1 225 ? 42.042 -3.690 -0.874 1.00 60.38 225 ARG A N 1
ATOM 1811 C CA . ARG A 1 225 ? 42.069 -4.738 0.144 1.00 60.38 225 ARG A CA 1
ATOM 1812 C C . ARG A 1 225 ? 40.643 -4.950 0.643 1.00 60.38 225 ARG A C 1
ATOM 1814 O O . ARG A 1 225 ? 40.126 -4.173 1.437 1.00 60.38 225 ARG A O 1
ATOM 1821 N N . CYS A 1 226 ? 40.002 -5.994 0.137 1.00 75.19 226 CYS A N 1
ATOM 1822 C CA . CYS A 1 226 ? 38.612 -6.282 0.427 1.00 75.19 226 CYS A CA 1
ATOM 1823 C C . CYS A 1 226 ? 38.476 -7.266 1.599 1.00 75.19 226 CYS A C 1
ATOM 1825 O O . CYS A 1 226 ? 39.047 -8.357 1.592 1.00 75.19 226 CYS A O 1
ATOM 1827 N N . HIS A 1 227 ? 37.708 -6.886 2.614 1.00 84.56 227 HIS A N 1
ATOM 1828 C CA . HIS A 1 227 ? 37.385 -7.695 3.781 1.00 84.56 227 HIS A CA 1
ATOM 1829 C C . HIS A 1 227 ? 36.114 -8.505 3.513 1.00 84.56 227 HIS A C 1
ATOM 1831 O O . HIS A 1 227 ? 35.010 -7.960 3.512 1.00 84.56 227 HIS A O 1
ATOM 1837 N N . LYS A 1 228 ? 36.262 -9.810 3.280 1.00 85.00 228 LYS A N 1
ATOM 1838 C CA . LYS A 1 228 ? 35.149 -10.707 2.951 1.00 85.00 228 LYS A CA 1
ATOM 1839 C C . LYS A 1 228 ? 34.516 -11.315 4.206 1.00 85.00 228 LYS A C 1
ATOM 1841 O O . LYS A 1 228 ? 35.209 -11.771 5.110 1.00 85.00 228 LYS A O 1
ATOM 1846 N N . CYS A 1 229 ? 33.189 -11.354 4.248 1.00 89.31 229 CYS A N 1
ATOM 1847 C CA . CYS A 1 229 ? 32.416 -12.090 5.237 1.00 89.31 229 CYS A CA 1
ATOM 1848 C C . CYS A 1 229 ? 32.405 -13.577 4.882 1.00 89.31 229 CYS A C 1
ATOM 1850 O O . CYS A 1 229 ? 31.965 -13.952 3.796 1.00 89.31 229 CYS A O 1
ATOM 1852 N N . ASN A 1 230 ? 32.839 -14.423 5.813 1.00 87.06 230 ASN A N 1
ATOM 1853 C CA . ASN A 1 230 ? 32.908 -15.868 5.593 1.00 87.06 230 ASN A CA 1
ATOM 1854 C C . ASN A 1 230 ? 31.528 -16.541 5.538 1.00 87.06 230 ASN A C 1
ATOM 1856 O O . ASN A 1 230 ? 31.401 -17.596 4.932 1.00 87.06 230 ASN A O 1
ATOM 1860 N N . GLU A 1 231 ? 30.497 -15.931 6.127 1.00 85.81 231 GLU A N 1
ATOM 1861 C CA . GLU A 1 231 ? 29.160 -16.531 6.216 1.00 85.81 231 GLU A CA 1
ATOM 1862 C C . GLU A 1 231 ? 28.282 -16.240 4.994 1.00 85.81 231 GLU A C 1
ATOM 1864 O O . GLU A 1 231 ? 27.543 -17.105 4.539 1.00 85.81 231 GLU A O 1
ATOM 1869 N N . CYS A 1 232 ? 28.364 -15.030 4.431 1.00 87.81 232 CYS A N 1
ATOM 1870 C CA . CYS A 1 232 ? 27.525 -14.620 3.296 1.00 87.81 232 CYS A CA 1
ATOM 1871 C C . CYS A 1 232 ? 28.322 -14.207 2.051 1.00 87.81 232 CYS A C 1
ATOM 1873 O O . CYS A 1 232 ? 27.744 -13.753 1.066 1.00 87.81 232 CYS A O 1
ATOM 1875 N N . GLY A 1 233 ? 29.653 -14.288 2.107 1.00 85.31 233 GLY A N 1
ATOM 1876 C CA . GLY A 1 233 ? 30.547 -13.952 1.001 1.00 85.31 233 GLY A CA 1
ATOM 1877 C C . GLY A 1 233 ? 30.645 -12.463 0.658 1.00 85.31 233 GLY A C 1
ATOM 1878 O O . GLY A 1 233 ? 31.392 -12.126 -0.259 1.00 85.31 233 GLY A O 1
ATOM 1879 N N . LYS A 1 234 ? 29.930 -11.573 1.364 1.00 84.88 234 LYS A N 1
ATOM 1880 C CA . LYS A 1 234 ? 29.933 -10.127 1.090 1.00 84.88 234 LYS A CA 1
ATOM 1881 C C . LYS A 1 234 ? 31.284 -9.494 1.383 1.00 84.88 234 LYS A C 1
ATOM 1883 O O . LYS A 1 234 ? 31.929 -9.813 2.373 1.00 84.88 234 LYS A O 1
ATOM 1888 N N . SER A 1 235 ? 31.654 -8.556 0.532 1.00 88.12 235 SER A N 1
ATOM 1889 C CA . SER A 1 235 ? 32.968 -7.936 0.470 1.00 88.12 235 SER A CA 1
ATOM 1890 C C . SER A 1 235 ? 32.877 -6.470 0.902 1.00 88.12 235 SER A C 1
ATOM 1892 O O . SER A 1 235 ? 32.014 -5.742 0.416 1.00 88.12 235 SER A O 1
ATOM 1894 N N . PHE A 1 236 ? 33.732 -6.044 1.834 1.00 87.94 236 PHE A N 1
ATOM 1895 C CA . PHE A 1 236 ? 33.725 -4.699 2.418 1.00 87.94 236 PHE A CA 1
ATOM 1896 C C . PHE A 1 236 ? 35.081 -4.018 2.256 1.00 87.94 236 PHE A C 1
ATOM 1898 O O . PHE A 1 236 ? 36.125 -4.644 2.407 1.00 87.94 236 PHE A O 1
ATOM 1905 N N . THR A 1 237 ? 35.081 -2.712 2.012 1.00 88.25 237 THR A N 1
ATOM 1906 C CA . THR A 1 237 ? 36.311 -1.911 1.877 1.00 88.25 237 THR A CA 1
ATOM 1907 C C . THR A 1 237 ? 37.008 -1.647 3.213 1.00 88.25 237 THR A C 1
ATOM 1909 O O . THR A 1 237 ? 38.186 -1.309 3.238 1.00 88.25 237 THR A O 1
ATOM 1912 N N . GLN A 1 238 ? 36.302 -1.811 4.337 1.00 87.81 238 GLN A N 1
ATOM 1913 C CA . GLN A 1 238 ? 36.820 -1.566 5.684 1.00 87.81 238 GLN A CA 1
ATOM 1914 C C . GLN A 1 238 ? 36.495 -2.729 6.624 1.00 87.81 238 GLN A C 1
ATOM 1916 O O . GLN A 1 238 ? 35.373 -3.243 6.638 1.00 87.81 238 GLN A O 1
ATOM 1921 N N . SER A 1 239 ? 37.460 -3.100 7.468 1.00 86.56 239 SER A N 1
ATOM 1922 C CA . SER A 1 239 ? 37.298 -4.151 8.480 1.00 86.56 239 SER A CA 1
ATOM 1923 C C . SER A 1 239 ? 36.230 -3.808 9.522 1.00 86.56 239 SER A C 1
ATOM 1925 O O . SER A 1 239 ? 35.471 -4.683 9.927 1.00 86.56 239 SER A O 1
ATOM 1927 N N . SER A 1 240 ? 36.109 -2.537 9.916 1.00 85.81 240 SER A N 1
ATOM 1928 C CA . SER A 1 240 ? 35.091 -2.055 10.862 1.00 85.81 240 SER A CA 1
ATOM 1929 C C . SER A 1 240 ? 33.664 -2.298 10.359 1.00 85.81 240 SER A C 1
ATOM 1931 O O . SER A 1 240 ? 32.794 -2.716 11.126 1.00 85.81 240 SER A O 1
ATOM 1933 N N . VAL A 1 241 ? 33.431 -2.093 9.059 1.00 86.50 241 VAL A N 1
ATOM 1934 C CA . VAL A 1 241 ? 32.142 -2.346 8.404 1.00 86.50 241 VAL A CA 1
ATOM 1935 C C . VAL A 1 241 ? 31.875 -3.846 8.307 1.00 86.50 241 VAL A C 1
ATOM 1937 O O . VAL A 1 241 ? 30.747 -4.272 8.545 1.00 86.50 241 VAL A O 1
ATOM 1940 N N . LEU A 1 242 ? 32.903 -4.663 8.045 1.00 88.38 242 LEU A N 1
ATOM 1941 C CA . LEU A 1 242 ? 32.772 -6.121 8.109 1.00 88.38 242 LEU A CA 1
ATOM 1942 C C . LEU A 1 242 ? 32.393 -6.593 9.524 1.00 88.38 242 LEU A C 1
ATOM 1944 O O . LEU A 1 242 ? 31.472 -7.391 9.657 1.00 88.38 242 LEU A O 1
ATOM 1948 N N . ILE A 1 243 ? 33.045 -6.089 10.576 1.00 86.88 243 ILE A N 1
ATOM 1949 C CA . ILE A 1 243 ? 32.725 -6.444 11.972 1.00 86.88 243 ILE A CA 1
ATOM 1950 C C . ILE A 1 243 ? 31.284 -6.046 12.305 1.00 86.88 243 ILE A C 1
ATOM 1952 O O . ILE A 1 243 ? 30.522 -6.823 12.877 1.00 86.88 243 ILE A O 1
ATOM 1956 N N . GLN A 1 244 ? 30.866 -4.845 11.900 1.00 87.38 244 GLN A N 1
ATOM 1957 C CA . GLN A 1 244 ? 29.480 -4.413 12.054 1.00 87.38 244 GLN A CA 1
ATOM 1958 C C . GLN A 1 244 ? 28.510 -5.321 11.283 1.00 87.38 244 GLN A C 1
ATOM 1960 O O . GLN A 1 244 ? 27.435 -5.637 11.792 1.00 87.38 244 GLN A O 1
ATOM 1965 N N . HIS A 1 245 ? 28.878 -5.745 10.074 1.00 87.62 245 HIS A N 1
ATOM 1966 C CA . HIS A 1 245 ? 28.092 -6.670 9.269 1.00 87.62 245 HIS A CA 1
ATOM 1967 C C . HIS A 1 245 ? 27.979 -8.053 9.924 1.00 87.62 245 HIS A C 1
ATOM 1969 O O . HIS A 1 245 ? 26.894 -8.625 9.925 1.00 87.62 245 HIS A O 1
ATOM 1975 N N . GLN A 1 246 ? 29.053 -8.570 10.524 1.00 86.56 246 GLN A N 1
ATOM 1976 C CA . GLN A 1 246 ? 29.054 -9.864 11.215 1.00 86.56 246 GLN A CA 1
ATOM 1977 C C . GLN A 1 246 ? 28.036 -9.920 12.360 1.00 86.56 246 GLN A C 1
ATOM 1979 O O . GLN A 1 246 ? 27.435 -10.968 12.580 1.00 86.56 246 GLN A O 1
ATOM 1984 N N . ARG A 1 247 ? 27.734 -8.785 13.009 1.00 90.31 247 ARG A N 1
ATOM 1985 C CA . ARG A 1 247 ? 26.670 -8.703 14.030 1.00 90.31 247 ARG A CA 1
ATOM 1986 C C . ARG A 1 247 ? 25.282 -9.078 13.509 1.00 90.31 247 ARG A C 1
ATOM 1988 O O . ARG A 1 247 ? 24.401 -9.399 14.299 1.00 90.31 247 ARG A O 1
ATOM 1995 N N . ILE A 1 248 ? 25.063 -9.027 12.193 1.00 87.31 248 ILE A N 1
ATOM 1996 C CA . ILE A 1 248 ? 23.809 -9.480 11.576 1.00 87.31 248 ILE A CA 1
ATOM 1997 C C . ILE A 1 248 ? 23.669 -10.999 11.705 1.00 87.31 248 ILE A C 1
ATOM 1999 O O . ILE A 1 248 ? 22.558 -11.477 11.917 1.00 87.31 248 ILE A O 1
ATOM 2003 N N . HIS A 1 249 ? 24.777 -11.735 11.618 1.00 88.75 249 HIS A N 1
ATOM 2004 C CA . HIS A 1 249 ? 24.774 -13.190 11.724 1.00 88.75 249 HIS A CA 1
ATOM 2005 C C . HIS A 1 249 ? 24.845 -13.667 13.169 1.00 88.75 249 HIS A C 1
ATOM 2007 O O . HIS A 1 249 ? 24.070 -14.528 13.573 1.00 88.75 249 HIS A O 1
ATOM 2013 N N . THR A 1 250 ? 25.716 -13.058 13.976 1.00 88.44 250 THR A N 1
ATOM 2014 C CA . THR A 1 250 ? 25.857 -13.425 15.394 1.00 88.44 250 THR A CA 1
ATOM 2015 C C . THR A 1 250 ? 24.675 -12.957 16.243 1.00 88.44 250 THR A C 1
ATOM 2017 O O . THR A 1 250 ? 24.461 -13.453 17.346 1.00 88.44 250 THR A O 1
ATOM 2020 N N . GLY A 1 251 ? 23.902 -11.982 15.752 1.00 88.00 251 GLY A N 1
ATOM 2021 C CA . GLY A 1 251 ? 22.807 -11.363 16.494 1.00 88.00 251 GLY A CA 1
ATOM 2022 C C . GLY A 1 251 ? 23.274 -10.468 17.645 1.00 88.00 251 GLY A C 1
ATOM 2023 O O . GLY A 1 251 ? 22.440 -10.022 18.436 1.00 88.00 251 GLY A O 1
ATOM 2024 N N . GLU A 1 252 ? 24.577 -10.187 17.747 1.00 90.25 252 GLU A N 1
ATOM 2025 C CA . GLU A 1 252 ? 25.143 -9.347 18.797 1.00 90.25 252 GLU A CA 1
ATOM 2026 C C . GLU A 1 252 ? 24.551 -7.934 18.777 1.00 90.25 252 GLU A C 1
ATOM 2028 O O . GLU A 1 252 ? 24.541 -7.223 17.763 1.00 90.25 252 GLU A O 1
ATOM 2033 N N . LYS A 1 253 ? 24.095 -7.494 19.951 1.00 91.50 253 LYS A N 1
ATOM 2034 C CA . LYS A 1 253 ? 23.505 -6.172 20.165 1.00 91.50 253 LYS A CA 1
ATOM 2035 C C . LYS A 1 253 ? 24.147 -5.491 21.375 1.00 91.50 253 LYS A C 1
ATOM 2037 O O . LYS A 1 253 ? 23.546 -5.480 22.444 1.00 91.50 253 LYS A O 1
ATOM 2042 N N . PRO A 1 254 ? 25.364 -4.938 21.220 1.00 90.62 254 PRO A N 1
ATOM 2043 C CA . PRO A 1 254 ? 26.157 -4.457 22.353 1.00 90.62 254 PRO A CA 1
ATOM 2044 C C . PRO A 1 254 ? 25.597 -3.209 23.045 1.00 90.62 254 PRO A C 1
ATOM 2046 O O . PRO A 1 254 ? 26.073 -2.846 24.114 1.00 90.62 254 PRO A O 1
ATOM 2049 N N . TYR A 1 255 ? 24.647 -2.509 22.423 1.00 92.00 255 TYR A N 1
ATOM 2050 C CA . TYR A 1 255 ? 24.149 -1.228 22.917 1.00 92.00 255 TYR A CA 1
ATOM 2051 C C . TYR A 1 255 ? 22.762 -1.402 23.524 1.00 92.00 255 TYR A C 1
ATOM 2053 O O . TYR A 1 255 ? 21.807 -1.635 22.790 1.00 92.00 255 TYR A O 1
ATOM 2061 N N . GLU A 1 256 ? 22.639 -1.267 24.838 1.00 93.56 256 GLU A N 1
ATOM 2062 C CA . GLU A 1 256 ? 21.376 -1.409 25.566 1.00 93.56 256 GLU A CA 1
ATOM 2063 C C . GLU A 1 256 ? 20.783 -0.048 25.952 1.00 93.56 256 GLU A C 1
ATOM 2065 O O . GLU A 1 256 ? 21.498 0.895 26.284 1.00 93.56 256 GLU A O 1
ATOM 2070 N N . CYS A 1 257 ? 19.459 0.063 25.886 1.00 93.25 257 CYS A N 1
ATOM 2071 C CA . CYS A 1 257 ? 18.714 1.196 26.409 1.00 93.25 257 CYS A CA 1
ATOM 2072 C C . CYS A 1 257 ? 18.408 0.983 27.890 1.00 93.25 257 CYS A C 1
ATOM 2074 O O . CYS A 1 257 ? 17.590 0.132 28.224 1.00 93.25 257 CYS A O 1
ATOM 2076 N N . GLU A 1 258 ? 18.985 1.808 28.759 1.00 93.44 258 GLU A N 1
ATOM 2077 C CA . GLU A 1 258 ? 18.782 1.721 30.213 1.00 93.44 258 GLU A CA 1
ATOM 2078 C C . GLU A 1 258 ? 17.318 1.927 30.643 1.00 93.44 258 GLU A C 1
ATOM 2080 O O . GLU A 1 258 ? 16.888 1.389 31.659 1.00 93.44 258 GLU A O 1
ATOM 2085 N N . GLU A 1 259 ? 16.519 2.663 29.863 1.00 91.88 259 GLU A N 1
ATOM 2086 C CA . GLU A 1 259 ? 15.119 2.942 30.211 1.00 91.88 259 GLU A CA 1
ATOM 2087 C C . GLU A 1 259 ? 14.165 1.769 29.937 1.00 91.88 259 GLU A C 1
ATOM 2089 O O . GLU A 1 259 ? 13.132 1.652 30.595 1.00 91.88 259 GLU A O 1
ATOM 2094 N N . CYS A 1 260 ? 14.455 0.910 28.951 1.00 93.00 260 CYS A N 1
ATOM 2095 C CA . CYS A 1 260 ? 13.544 -0.183 28.578 1.00 93.00 260 CYS A CA 1
ATOM 2096 C C . CYS A 1 260 ? 14.208 -1.531 28.266 1.00 93.00 260 CYS A C 1
ATOM 2098 O O . CYS A 1 260 ? 13.524 -2.450 27.812 1.00 93.00 260 CYS A O 1
ATOM 2100 N N . GLY A 1 261 ? 15.521 -1.652 28.465 1.00 92.06 261 GLY A N 1
ATOM 2101 C CA . GLY A 1 261 ? 16.310 -2.867 28.234 1.00 92.06 261 GLY A CA 1
ATOM 2102 C C . GLY A 1 261 ? 16.441 -3.280 26.764 1.00 92.06 261 GLY A C 1
ATOM 2103 O O . GLY A 1 261 ? 16.900 -4.379 26.456 1.00 92.06 261 GLY A O 1
ATOM 2104 N N . LYS A 1 262 ? 16.001 -2.450 25.807 1.00 92.56 262 LYS A N 1
ATOM 2105 C CA . LYS A 1 262 ? 16.100 -2.786 24.378 1.00 92.56 262 LYS A CA 1
ATOM 2106 C C . LYS A 1 262 ? 17.537 -2.681 23.894 1.00 92.56 262 LYS A C 1
ATOM 2108 O O . LYS A 1 262 ? 18.184 -1.660 24.099 1.00 92.56 262 LYS A O 1
ATOM 2113 N N . THR A 1 263 ? 17.990 -3.698 23.168 1.00 92.88 263 THR A N 1
ATOM 2114 C CA . THR A 1 263 ? 19.359 -3.772 22.653 1.00 92.88 263 THR A CA 1
ATOM 2115 C C . THR A 1 263 ? 19.445 -3.506 21.147 1.00 92.88 263 THR A C 1
ATOM 2117 O O . THR A 1 263 ? 18.546 -3.842 20.367 1.00 92.88 263 THR A O 1
ATOM 2120 N N . PHE A 1 264 ? 20.559 -2.909 20.723 1.00 90.31 264 PHE A N 1
ATOM 2121 C CA . PHE A 1 264 ? 20.853 -2.478 19.358 1.00 90.31 264 PHE A CA 1
ATOM 2122 C C . PHE A 1 264 ? 22.250 -2.939 18.939 1.00 90.31 264 PHE A C 1
ATOM 2124 O O . PHE A 1 264 ? 23.186 -2.968 19.736 1.00 90.31 264 PHE A O 1
ATOM 2131 N N . SER A 1 265 ? 22.414 -3.272 17.658 1.00 89.94 265 SER A N 1
ATOM 2132 C CA . SER A 1 265 ? 23.710 -3.658 17.076 1.00 89.94 265 SER A CA 1
ATOM 2133 C C . SER A 1 265 ? 24.608 -2.458 16.761 1.00 89.94 265 SER A C 1
ATOM 2135 O O . SER A 1 265 ? 25.814 -2.622 16.559 1.00 89.94 265 SER A O 1
ATOM 2137 N N . GLN A 1 266 ? 24.039 -1.248 16.738 1.00 87.88 266 GLN A N 1
ATOM 2138 C CA . GLN A 1 266 ? 24.726 0.007 16.432 1.00 87.88 266 GLN A CA 1
ATOM 2139 C C . GLN A 1 266 ? 24.327 1.111 17.419 1.00 87.88 266 GLN A C 1
ATOM 2141 O O . GLN A 1 266 ? 23.157 1.228 17.786 1.00 87.88 266 GLN A O 1
ATOM 2146 N N . ARG A 1 267 ? 25.292 1.968 17.783 1.00 88.19 267 ARG A N 1
ATOM 2147 C CA . ARG A 1 267 ? 25.080 3.107 18.693 1.00 88.19 267 ARG A CA 1
ATOM 2148 C C . ARG A 1 267 ? 24.075 4.123 18.145 1.00 88.19 267 ARG A C 1
ATOM 2150 O O . ARG A 1 267 ? 23.246 4.620 18.896 1.00 88.19 267 ARG A O 1
ATOM 2157 N N . SER A 1 268 ? 24.121 4.407 16.843 1.00 86.19 268 SER A N 1
ATOM 2158 C CA . SER A 1 268 ? 23.166 5.296 16.164 1.00 86.19 268 SER A CA 1
ATOM 2159 C C . SER A 1 268 ? 21.717 4.834 16.347 1.00 86.19 268 SER A C 1
ATOM 2161 O O . SER A 1 268 ? 20.844 5.654 16.617 1.00 86.19 268 SER A O 1
ATOM 2163 N N . GLY A 1 269 ? 21.474 3.521 16.278 1.00 88.44 269 GLY A N 1
ATOM 2164 C CA . GLY A 1 269 ? 20.157 2.929 16.514 1.00 88.44 269 GLY A CA 1
ATOM 2165 C C . GLY A 1 269 ? 19.667 3.110 17.951 1.00 88.44 269 GLY A C 1
ATOM 2166 O O . GLY A 1 269 ? 18.493 3.410 18.154 1.00 88.44 269 GLY A O 1
ATOM 2167 N N . LEU A 1 270 ? 20.564 2.999 18.939 1.00 91.88 270 LEU A N 1
ATOM 2168 C CA . LEU A 1 270 ? 20.234 3.293 20.337 1.00 91.88 270 LEU A CA 1
ATOM 2169 C C . LEU A 1 270 ? 19.865 4.774 20.527 1.00 91.88 270 LEU A C 1
ATOM 2171 O O . LEU A 1 270 ? 18.848 5.061 21.150 1.00 91.88 270 LEU A O 1
ATOM 2175 N N . ILE A 1 271 ? 20.642 5.704 19.963 1.00 89.81 271 ILE A N 1
ATOM 2176 C CA . ILE A 1 271 ? 20.372 7.151 20.068 1.00 89.81 271 ILE A CA 1
ATOM 2177 C C . ILE A 1 271 ? 19.024 7.500 19.422 1.00 89.81 271 ILE A C 1
ATOM 2179 O O . ILE A 1 271 ? 18.200 8.187 20.023 1.00 89.81 271 ILE A O 1
ATOM 2183 N N . GLU A 1 272 ? 18.753 6.991 18.215 1.00 88.69 272 GLU A N 1
ATOM 2184 C CA . GLU A 1 272 ? 17.456 7.185 17.555 1.00 88.69 272 GLU A CA 1
ATOM 2185 C C . GLU A 1 272 ? 16.307 6.617 18.402 1.00 88.69 272 GLU A C 1
ATOM 2187 O O . GLU A 1 272 ? 15.247 7.235 18.520 1.00 88.69 272 GLU A O 1
ATOM 2192 N N . HIS A 1 273 ? 16.516 5.459 19.029 1.00 90.75 273 HIS A N 1
ATOM 2193 C CA . HIS A 1 273 ? 15.532 4.862 19.917 1.00 90.75 273 HIS A CA 1
ATOM 2194 C C . HIS A 1 273 ? 15.305 5.678 21.195 1.00 90.75 273 HIS A C 1
ATOM 2196 O O . HIS A 1 273 ? 14.153 5.837 21.598 1.00 90.75 273 HIS A O 1
ATOM 2202 N N . GLN A 1 274 ? 16.345 6.243 21.809 1.00 90.56 274 GLN A N 1
ATOM 2203 C CA . GLN A 1 274 ? 16.210 7.098 22.995 1.00 90.56 274 GLN A CA 1
ATOM 2204 C C . GLN A 1 274 ? 15.302 8.308 22.731 1.00 90.56 274 GLN A C 1
ATOM 2206 O O . GLN A 1 274 ? 14.521 8.696 23.597 1.00 90.56 274 GLN A O 1
ATOM 2211 N N . ARG A 1 275 ? 15.277 8.829 21.498 1.00 92.69 275 ARG A N 1
ATOM 2212 C CA . ARG A 1 275 ? 14.326 9.882 21.097 1.00 92.69 275 ARG A CA 1
ATOM 2213 C C . ARG A 1 275 ? 12.857 9.459 21.215 1.00 92.69 275 ARG A C 1
ATOM 2215 O O . ARG A 1 275 ? 11.978 10.307 21.339 1.00 92.69 275 ARG A O 1
ATOM 2222 N N . SER A 1 276 ? 12.557 8.157 21.203 1.00 90.69 276 SER A N 1
ATOM 2223 C CA . SER A 1 276 ? 11.195 7.656 21.442 1.00 90.69 276 SER A CA 1
ATOM 2224 C C . SER A 1 276 ? 10.746 7.778 22.901 1.00 90.69 276 SER A C 1
ATOM 2226 O O . SER A 1 276 ? 9.544 7.857 23.144 1.00 90.69 276 SER A O 1
ATOM 2228 N N . HIS A 1 277 ? 11.691 7.851 23.841 1.00 91.75 277 HIS A N 1
ATOM 2229 C CA . HIS A 1 277 ? 11.422 8.092 25.255 1.00 91.75 277 HIS A CA 1
ATOM 2230 C C . HIS A 1 277 ? 11.247 9.580 25.552 1.00 91.75 277 HIS A C 1
ATOM 2232 O O . HIS A 1 277 ? 10.289 9.981 26.208 1.00 91.75 277 HIS A O 1
ATOM 2238 N N . THR A 1 278 ? 12.132 10.416 25.005 1.00 91.62 278 THR A N 1
ATOM 2239 C CA . THR A 1 278 ? 12.080 11.874 25.201 1.00 91.62 278 THR A CA 1
ATOM 2240 C C . THR A 1 278 ? 11.002 12.555 24.357 1.00 91.62 278 THR A C 1
ATOM 2242 O O . THR A 1 278 ? 10.589 13.672 24.658 1.00 91.62 278 THR A O 1
ATOM 2245 N N . GLY A 1 279 ? 10.551 11.905 23.280 1.00 90.50 279 GLY A N 1
ATOM 2246 C CA . GLY A 1 279 ? 9.638 12.481 22.294 1.00 90.50 279 GLY A CA 1
ATOM 2247 C C . GLY A 1 279 ? 10.309 13.455 21.320 1.00 90.50 279 GLY A C 1
ATOM 2248 O O . GLY A 1 279 ? 9.612 14.079 20.515 1.00 90.50 279 GLY A O 1
ATOM 2249 N N . GLU A 1 280 ? 11.637 13.581 21.366 1.00 92.44 280 GLU A N 1
ATOM 2250 C CA . GLU A 1 280 ? 12.407 14.482 20.513 1.00 92.44 280 GLU A CA 1
ATOM 2251 C C . GLU A 1 280 ? 12.274 14.102 19.031 1.00 92.44 280 GLU A C 1
ATOM 2253 O O . GLU A 1 280 ? 12.435 12.948 18.622 1.00 92.44 280 GLU A O 1
ATOM 2258 N N . LYS A 1 281 ? 11.973 15.096 18.193 1.00 92.69 281 LYS A N 1
ATOM 2259 C CA . LYS A 1 281 ? 11.765 14.915 16.753 1.00 92.69 281 LYS A CA 1
ATOM 2260 C C . LYS A 1 281 ? 12.488 16.016 15.977 1.00 92.69 281 LYS A C 1
ATOM 2262 O O . LYS A 1 281 ? 11.840 16.974 15.561 1.00 92.69 281 LYS A O 1
ATOM 2267 N N . PRO A 1 282 ? 13.811 15.892 15.777 1.00 91.50 282 PRO A N 1
ATOM 2268 C CA . PRO A 1 282 ? 14.616 16.960 15.178 1.00 91.50 282 PRO A CA 1
ATOM 2269 C C . PRO A 1 282 ? 14.263 17.251 13.715 1.00 91.50 282 PRO A C 1
ATOM 2271 O O . PRO A 1 282 ? 14.509 18.342 13.215 1.00 91.50 282 PRO A O 1
ATOM 2274 N N . TYR A 1 283 ? 13.688 16.277 13.006 1.00 92.75 283 TYR A N 1
ATOM 2275 C CA . TYR A 1 283 ? 13.496 16.362 11.561 1.00 92.75 283 TYR A CA 1
ATOM 2276 C C . TYR A 1 283 ? 12.069 16.780 11.222 1.00 92.75 283 TYR A C 1
ATOM 2278 O O . TYR A 1 283 ? 11.169 15.941 11.167 1.00 92.75 283 TYR A O 1
ATOM 2286 N N . GLN A 1 284 ? 11.854 18.070 10.975 1.00 94.81 284 GLN A N 1
ATOM 2287 C CA . GLN A 1 284 ? 10.541 18.615 10.637 1.00 94.81 284 GLN A CA 1
ATOM 2288 C C . GLN A 1 284 ? 10.301 18.684 9.122 1.00 94.81 284 GLN A C 1
ATOM 2290 O O . GLN A 1 284 ? 11.138 19.142 8.351 1.00 94.81 284 GLN A O 1
ATOM 2295 N N . CYS A 1 285 ? 9.119 18.248 8.689 1.00 93.75 285 CYS A N 1
ATOM 2296 C CA . CYS A 1 285 ? 8.631 18.443 7.332 1.00 93.75 285 CYS A CA 1
ATOM 2297 C C . CYS A 1 285 ? 8.147 19.882 7.152 1.00 93.75 285 CYS A C 1
ATOM 2299 O O . CYS A 1 285 ? 7.211 20.298 7.833 1.00 93.75 285 CYS A O 1
ATOM 2301 N N . LYS A 1 286 ? 8.747 20.613 6.207 1.00 93.44 286 LYS A N 1
ATOM 2302 C CA . LYS A 1 286 ? 8.359 21.994 5.884 1.00 93.44 286 LYS A CA 1
ATOM 2303 C C . LYS A 1 286 ? 6.944 22.088 5.293 1.00 93.44 286 LYS A C 1
ATOM 2305 O O . LYS A 1 286 ? 6.239 23.046 5.577 1.00 93.44 286 LYS A O 1
ATOM 2310 N N . ASP A 1 287 ? 6.499 21.060 4.568 1.00 92.75 287 ASP A N 1
ATOM 2311 C CA . ASP A 1 287 ? 5.216 21.073 3.848 1.00 92.75 287 ASP A CA 1
ATOM 2312 C C . ASP A 1 287 ? 3.993 20.896 4.768 1.00 92.75 287 ASP A C 1
ATOM 2314 O O . ASP A 1 287 ? 2.907 21.383 4.466 1.00 92.75 287 ASP A O 1
ATOM 2318 N N . CYS A 1 288 ? 4.131 20.179 5.891 1.00 94.75 288 CYS A N 1
ATOM 2319 C CA . CYS A 1 288 ? 3.004 19.915 6.801 1.00 94.75 288 CYS A CA 1
ATOM 2320 C C . CYS A 1 288 ? 3.318 20.060 8.295 1.00 94.75 288 CYS A C 1
ATOM 2322 O O . CYS A 1 288 ? 2.498 19.692 9.138 1.00 94.75 288 CYS A O 1
ATOM 2324 N N . GLY A 1 289 ? 4.518 20.526 8.643 1.00 92.31 289 GLY A N 1
ATOM 2325 C CA . GLY A 1 289 ? 4.965 20.732 10.020 1.00 92.31 289 GLY A CA 1
ATOM 2326 C C . GLY A 1 289 ? 5.200 19.453 10.832 1.00 92.31 289 GLY A C 1
ATOM 2327 O O . GLY A 1 289 ? 5.632 19.543 11.982 1.00 92.31 289 GLY A O 1
ATOM 2328 N N . LYS A 1 290 ? 4.941 18.258 10.279 1.00 94.25 290 LYS A N 1
ATOM 2329 C CA . LYS A 1 290 ? 5.140 16.985 10.991 1.00 94.25 290 LYS A CA 1
ATOM 2330 C C . LYS A 1 290 ? 6.618 16.716 11.233 1.00 94.25 290 LYS A C 1
ATOM 2332 O O . LYS A 1 290 ? 7.413 16.759 10.300 1.00 94.25 290 LYS A O 1
ATOM 2337 N N . ALA A 1 291 ? 6.959 16.364 12.468 1.00 93.38 291 ALA A N 1
ATOM 2338 C CA . ALA A 1 291 ? 8.328 16.074 12.870 1.00 93.38 291 ALA A CA 1
ATOM 2339 C C . ALA A 1 291 ? 8.587 14.570 13.079 1.00 93.38 291 ALA A C 1
ATOM 2341 O O . ALA A 1 291 ? 7.696 13.817 13.490 1.00 93.38 291 ALA A O 1
ATOM 2342 N N . PHE A 1 292 ? 9.821 14.144 12.809 1.00 91.62 292 PHE A N 1
ATOM 2343 C CA . PHE A 1 292 ? 10.299 12.764 12.867 1.00 91.62 292 PHE A CA 1
ATOM 2344 C C . PHE A 1 292 ? 11.565 12.662 13.725 1.00 91.62 292 PHE A C 1
ATOM 2346 O O . PHE A 1 292 ? 12.365 13.593 13.783 1.00 91.62 292 PHE A O 1
ATOM 2353 N N . SER A 1 293 ? 11.759 11.514 14.378 1.00 90.44 293 SER A N 1
ATOM 2354 C CA . SER A 1 293 ? 12.953 11.211 15.185 1.00 90.44 293 SER A CA 1
ATOM 2355 C C . SER A 1 293 ? 14.176 10.836 14.339 1.00 90.44 293 SER A C 1
ATOM 2357 O O . SER A 1 293 ? 15.301 10.889 14.836 1.00 90.44 293 SER A O 1
ATOM 2359 N N . ALA A 1 294 ? 13.961 10.492 13.064 1.00 89.00 294 ALA A N 1
ATOM 2360 C CA . ALA A 1 294 ? 14.982 10.047 12.119 1.00 89.00 294 ALA A CA 1
ATOM 2361 C C . ALA A 1 294 ? 14.844 10.741 10.754 1.00 89.00 294 ALA A C 1
ATOM 2363 O O . ALA A 1 294 ? 13.731 10.922 10.245 1.00 89.00 294 ALA A O 1
ATOM 2364 N N . SER A 1 295 ? 15.976 11.074 10.129 1.00 89.50 295 SER A N 1
ATOM 2365 C CA . SER A 1 295 ? 16.025 11.765 8.831 1.00 89.50 295 SER A CA 1
ATOM 2366 C C . SER A 1 295 ? 15.442 10.916 7.699 1.00 89.50 295 SER A C 1
ATOM 2368 O O . SER A 1 295 ? 14.652 11.404 6.892 1.00 89.50 295 SER A O 1
ATOM 2370 N N . ASN A 1 296 ? 15.744 9.614 7.679 1.00 87.25 296 ASN A N 1
ATOM 2371 C CA . ASN A 1 296 ? 15.197 8.661 6.707 1.00 87.25 296 ASN A CA 1
ATOM 2372 C C . ASN A 1 296 ? 13.656 8.610 6.735 1.00 87.25 296 ASN A C 1
ATOM 2374 O O . ASN A 1 296 ? 13.009 8.418 5.704 1.00 87.25 296 ASN A O 1
ATOM 2378 N N . SER A 1 297 ? 13.056 8.829 7.905 1.00 91.81 297 SER A N 1
ATOM 2379 C CA . SER A 1 297 ? 11.615 8.822 8.104 1.00 91.81 297 SER A CA 1
ATOM 2380 C C . SER A 1 297 ? 10.987 10.094 7.557 1.00 91.81 297 SER A C 1
ATOM 2382 O O . SER A 1 297 ? 9.920 10.004 6.950 1.00 91.81 297 SER A O 1
ATOM 2384 N N . LEU A 1 298 ? 11.670 11.236 7.685 1.00 93.44 298 LEU A N 1
ATOM 2385 C CA . LEU A 1 298 ? 11.280 12.476 7.021 1.00 93.44 298 LEU A CA 1
ATOM 2386 C C . LEU A 1 298 ? 11.369 12.343 5.493 1.00 93.44 298 LEU A C 1
ATOM 2388 O O . LEU A 1 298 ? 10.396 12.649 4.811 1.00 93.44 298 LEU A O 1
ATOM 2392 N N . ILE A 1 299 ? 12.479 11.833 4.949 1.00 91.50 299 ILE A N 1
ATOM 2393 C CA . ILE A 1 299 ? 12.645 11.631 3.494 1.00 91.50 299 ILE A CA 1
ATOM 2394 C C . ILE A 1 299 ? 11.516 10.751 2.952 1.00 91.50 299 ILE A C 1
ATOM 2396 O O . ILE A 1 299 ? 10.821 11.107 2.002 1.00 91.50 299 ILE A O 1
ATOM 2400 N N . ARG A 1 300 ? 11.263 9.626 3.624 1.00 91.94 300 ARG A N 1
ATOM 2401 C CA . ARG A 1 300 ? 10.160 8.727 3.295 1.00 91.94 300 ARG A CA 1
ATOM 2402 C C . ARG A 1 300 ? 8.796 9.415 3.366 1.00 91.94 300 ARG A C 1
ATOM 2404 O O . ARG A 1 300 ? 7.926 9.142 2.544 1.00 91.94 300 ARG A O 1
ATOM 2411 N N . HIS A 1 301 ? 8.591 10.267 4.364 1.00 93.69 301 HIS A N 1
ATOM 2412 C CA . HIS A 1 301 ? 7.356 11.019 4.530 1.00 93.69 301 HIS A CA 1
ATOM 2413 C C . HIS A 1 301 ? 7.149 12.052 3.418 1.00 93.69 301 HIS A C 1
ATOM 2415 O O . HIS A 1 301 ? 6.024 12.188 2.942 1.00 93.69 301 HIS A O 1
ATOM 2421 N N . ARG A 1 302 ? 8.208 12.723 2.949 1.00 92.00 302 ARG A N 1
ATOM 2422 C CA . ARG A 1 302 ? 8.115 13.710 1.861 1.00 92.00 302 ARG A CA 1
ATOM 2423 C C . ARG A 1 302 ? 7.555 13.129 0.564 1.00 92.00 302 ARG A C 1
ATOM 2425 O O . ARG A 1 302 ? 6.844 13.837 -0.138 1.00 92.00 302 ARG A O 1
ATOM 2432 N N . ARG A 1 303 ? 7.725 11.824 0.317 1.00 94.00 303 ARG A N 1
ATOM 2433 C CA . ARG A 1 303 ? 7.073 11.112 -0.804 1.00 94.00 303 ARG A CA 1
ATOM 2434 C C . ARG A 1 303 ? 5.543 11.202 -0.797 1.00 94.00 303 ARG A C 1
ATOM 2436 O O . ARG A 1 303 ? 4.890 10.941 -1.802 1.00 94.00 303 ARG A O 1
ATOM 2443 N N . ILE A 1 304 ? 4.932 11.531 0.344 1.00 93.81 304 ILE A N 1
ATOM 2444 C CA . ILE A 1 304 ? 3.490 11.790 0.430 1.00 93.81 304 ILE A CA 1
ATOM 2445 C C . ILE A 1 304 ? 3.136 13.117 -0.248 1.00 93.81 304 ILE A C 1
ATOM 2447 O O . ILE A 1 304 ? 2.091 13.184 -0.888 1.00 93.81 304 ILE A O 1
ATOM 2451 N N . HIS A 1 305 ? 3.992 14.131 -0.116 1.00 93.12 305 HIS A N 1
ATOM 2452 C CA . HIS A 1 305 ? 3.798 15.460 -0.692 1.00 93.12 305 HIS A CA 1
ATOM 2453 C C . HIS A 1 305 ? 4.177 15.499 -2.168 1.00 93.12 305 HIS A C 1
ATOM 2455 O O . HIS A 1 305 ? 3.418 16.021 -2.973 1.00 93.12 305 HIS A O 1
ATOM 2461 N N . THR A 1 306 ? 5.304 14.885 -2.534 1.00 92.44 306 THR A N 1
ATOM 2462 C CA . THR A 1 306 ? 5.757 14.843 -3.933 1.00 92.44 306 THR A CA 1
ATOM 2463 C C . THR A 1 306 ? 4.954 13.866 -4.789 1.00 92.44 306 THR A C 1
ATOM 2465 O O . THR A 1 306 ? 4.989 13.942 -6.009 1.00 92.44 306 THR A O 1
ATOM 2468 N N . GLY A 1 307 ? 4.254 12.911 -4.170 1.00 92.25 307 GLY A N 1
ATOM 2469 C CA . GLY A 1 307 ? 3.555 11.844 -4.887 1.00 92.25 307 GLY A CA 1
ATOM 2470 C C . GLY A 1 307 ? 4.478 10.764 -5.463 1.00 92.25 307 GLY A C 1
ATOM 2471 O O . GLY A 1 307 ? 3.970 9.807 -6.042 1.00 92.25 307 GLY A O 1
ATOM 2472 N N . GLU A 1 308 ? 5.794 10.872 -5.254 1.00 92.88 308 GLU A N 1
ATOM 2473 C CA . GLU A 1 308 ? 6.816 9.946 -5.750 1.00 92.88 308 GLU A CA 1
ATOM 2474 C C . GLU A 1 308 ? 6.538 8.504 -5.293 1.00 92.88 308 GLU A C 1
ATOM 2476 O O . GLU A 1 308 ? 6.377 8.213 -4.098 1.00 92.88 308 GLU A O 1
ATOM 2481 N N . LYS A 1 309 ? 6.503 7.579 -6.254 1.00 94.06 309 LYS A N 1
ATOM 2482 C CA . LYS A 1 309 ? 6.260 6.150 -6.030 1.00 94.06 309 LYS A CA 1
ATOM 2483 C C . LYS A 1 309 ? 7.299 5.306 -6.780 1.00 94.06 309 LYS A C 1
ATOM 2485 O O . LYS A 1 309 ? 6.972 4.748 -7.820 1.00 94.06 309 LYS A O 1
ATOM 2490 N N . PRO A 1 310 ? 8.529 5.187 -6.253 1.00 92.50 310 PRO A N 1
ATOM 2491 C CA . PRO A 1 310 ? 9.646 4.583 -6.989 1.00 92.50 310 PRO A CA 1
ATOM 2492 C C . PRO A 1 310 ? 9.538 3.077 -7.220 1.00 92.50 310 PRO A C 1
ATOM 2494 O O . PRO A 1 310 ? 10.371 2.510 -7.912 1.00 92.50 310 PRO A O 1
ATOM 2497 N N . TYR A 1 311 ? 8.602 2.406 -6.551 1.00 95.94 311 TYR A N 1
ATOM 2498 C CA . TYR A 1 311 ? 8.542 0.950 -6.538 1.00 95.94 311 TYR A CA 1
ATOM 2499 C C . TYR A 1 311 ? 7.337 0.490 -7.333 1.00 95.94 311 TYR A C 1
ATOM 2501 O O . TYR A 1 311 ? 6.209 0.624 -6.861 1.00 95.94 311 TYR A O 1
ATOM 2509 N N . GLU A 1 312 ? 7.571 -0.051 -8.516 1.00 96.06 312 GLU A N 1
ATOM 2510 C CA . GLU A 1 312 ? 6.529 -0.528 -9.414 1.00 96.06 312 GLU A CA 1
ATOM 2511 C C . GLU A 1 312 ? 6.329 -2.040 -9.299 1.00 96.06 312 GLU A C 1
ATOM 2513 O O . GLU A 1 312 ? 7.268 -2.794 -9.059 1.00 96.06 312 GLU A O 1
ATOM 2518 N N . CYS A 1 313 ? 5.078 -2.477 -9.414 1.00 96.00 313 CYS A N 1
ATOM 2519 C CA . CYS A 1 313 ? 4.730 -3.881 -9.539 1.00 96.00 313 CYS A CA 1
ATOM 2520 C C . CYS A 1 313 ? 4.716 -4.269 -11.010 1.00 96.00 313 CYS A C 1
ATOM 2522 O O . CYS A 1 313 ? 3.771 -3.919 -11.708 1.00 96.00 313 CYS A O 1
ATOM 2524 N N . GLU A 1 314 ? 5.707 -5.047 -11.430 1.00 94.88 314 GLU A N 1
ATOM 2525 C CA . GLU A 1 314 ? 5.864 -5.511 -12.816 1.00 94.88 314 GLU A CA 1
ATOM 2526 C C . GLU A 1 314 ? 4.618 -6.239 -13.349 1.00 94.88 314 GLU A C 1
ATOM 2528 O O . GLU A 1 314 ? 4.267 -6.094 -14.510 1.00 94.88 314 GLU A O 1
ATOM 2533 N N . GLU A 1 315 ? 3.871 -6.942 -12.492 1.00 93.81 315 GLU A N 1
ATOM 2534 C CA . GLU A 1 315 ? 2.685 -7.695 -12.924 1.00 93.81 315 GLU A CA 1
ATOM 2535 C C . GLU A 1 315 ? 1.437 -6.831 -13.192 1.00 93.81 315 GLU A C 1
ATOM 2537 O O . GLU A 1 315 ? 0.524 -7.258 -13.892 1.00 93.81 315 GLU A O 1
ATOM 2542 N N . CYS A 1 316 ? 1.329 -5.626 -12.618 1.00 95.38 316 CYS A N 1
ATOM 2543 C CA . CYS A 1 316 ? 0.121 -4.803 -12.801 1.00 95.38 316 CYS A CA 1
ATOM 2544 C C . CYS A 1 316 ? 0.361 -3.296 -12.938 1.00 95.38 316 CYS A C 1
ATOM 2546 O O . CYS A 1 316 ? -0.589 -2.516 -12.821 1.00 95.38 316 CYS A O 1
ATOM 2548 N N . GLY A 1 317 ? 1.616 -2.875 -13.103 1.00 94.44 317 GLY A N 1
ATOM 2549 C CA . GLY A 1 317 ? 2.043 -1.477 -13.225 1.00 94.44 317 GLY A CA 1
ATOM 2550 C C . GLY A 1 317 ? 1.760 -0.608 -11.993 1.00 94.44 317 GLY A C 1
A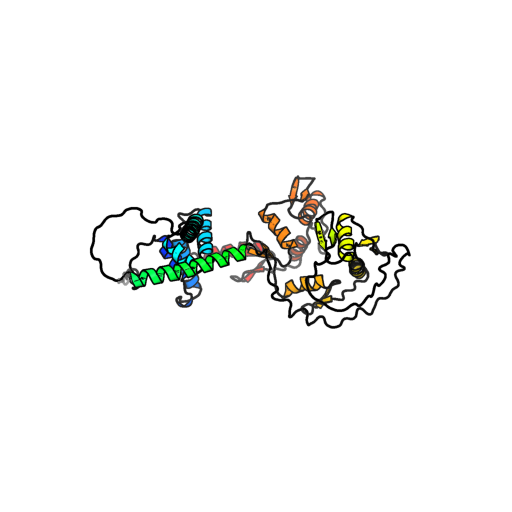TOM 2551 O O . GLY A 1 317 ? 1.913 0.614 -12.014 1.00 94.44 317 GLY A O 1
ATOM 2552 N N . LYS A 1 318 ? 1.283 -1.185 -10.880 1.00 96.12 318 LYS A N 1
ATOM 2553 C CA . LYS A 1 318 ? 0.941 -0.393 -9.690 1.00 96.12 318 LYS A CA 1
ATOM 2554 C C . LYS A 1 318 ? 2.200 0.080 -8.989 1.00 96.12 318 LYS A C 1
ATOM 2556 O O . LYS A 1 318 ? 3.025 -0.721 -8.563 1.00 96.12 318 LYS A O 1
ATOM 2561 N N . THR A 1 319 ? 2.279 1.387 -8.767 1.00 95.75 319 THR A N 1
ATOM 2562 C CA . THR A 1 319 ? 3.419 2.021 -8.107 1.00 95.75 319 THR A CA 1
ATOM 2563 C C . THR A 1 319 ? 3.167 2.296 -6.619 1.00 95.75 319 THR A C 1
ATOM 2565 O O . THR A 1 319 ? 2.068 2.661 -6.177 1.00 95.75 319 THR A O 1
ATOM 2568 N N . PHE A 1 320 ? 4.220 2.151 -5.817 1.00 94.81 320 PHE A N 1
ATOM 2569 C CA . PHE A 1 320 ? 4.230 2.263 -4.362 1.00 94.81 320 PHE A CA 1
ATOM 2570 C C . PHE A 1 320 ? 5.326 3.218 -3.888 1.00 94.81 320 PHE A C 1
ATOM 2572 O O . PHE A 1 320 ? 6.417 3.295 -4.443 1.00 94.81 320 PHE A O 1
ATOM 2579 N N . ARG A 1 321 ? 5.058 3.926 -2.783 1.00 93.25 321 ARG A N 1
ATOM 2580 C CA . ARG A 1 321 ? 6.038 4.841 -2.162 1.00 93.25 321 ARG A CA 1
ATOM 2581 C C . ARG A 1 321 ? 7.165 4.106 -1.432 1.00 93.25 321 ARG A C 1
ATOM 2583 O O . ARG A 1 321 ? 8.219 4.700 -1.206 1.00 93.25 321 ARG A O 1
ATOM 2590 N N . LEU A 1 322 ? 6.920 2.853 -1.025 1.00 92.69 322 LEU A N 1
ATOM 2591 C CA . LEU A 1 322 ? 7.828 1.998 -0.249 1.00 92.69 322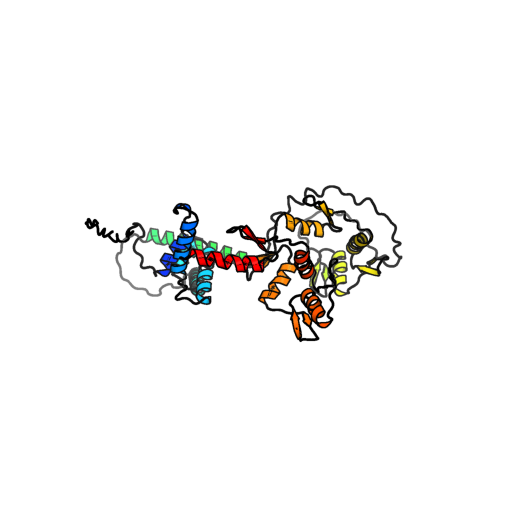 LEU A CA 1
ATOM 2592 C C . LEU A 1 322 ? 7.936 0.607 -0.866 1.00 92.69 322 LEU A C 1
ATOM 2594 O O . LEU A 1 322 ? 6.912 0.011 -1.202 1.00 92.69 322 LEU A O 1
ATOM 2598 N N . SER A 1 323 ? 9.147 0.051 -0.870 1.00 93.88 323 SER A N 1
ATOM 2599 C CA . SER A 1 323 ? 9.405 -1.327 -1.299 1.00 93.88 323 SER A CA 1
ATOM 2600 C C . SER A 1 323 ? 8.636 -2.346 -0.461 1.00 93.88 323 SER A C 1
ATOM 2602 O O . SER A 1 323 ? 8.107 -3.314 -0.989 1.00 93.88 323 SER A O 1
ATOM 2604 N N . SER A 1 324 ? 8.488 -2.111 0.846 1.00 91.50 324 SER A N 1
ATOM 2605 C CA . SER A 1 324 ? 7.717 -3.001 1.722 1.00 91.50 324 SER A CA 1
ATOM 2606 C C . SER A 1 324 ? 6.235 -3.083 1.343 1.00 91.50 324 SER A C 1
ATOM 2608 O O . SER A 1 324 ? 5.615 -4.128 1.538 1.00 91.50 324 SER A O 1
ATOM 2610 N N . TYR A 1 325 ? 5.666 -2.008 0.789 1.00 94.44 325 TYR A N 1
ATOM 2611 C CA . TYR A 1 325 ? 4.294 -2.013 0.283 1.00 94.44 325 TYR A CA 1
ATOM 2612 C C . TYR A 1 325 ? 4.186 -2.731 -1.055 1.00 94.44 325 TYR A C 1
ATOM 2614 O O . TYR A 1 325 ? 3.214 -3.455 -1.245 1.00 94.44 325 TYR A O 1
ATOM 2622 N N . LEU A 1 326 ? 5.194 -2.608 -1.923 1.00 95.56 326 LEU A N 1
ATOM 2623 C CA . LEU A 1 326 ? 5.283 -3.414 -3.139 1.00 95.56 326 LEU A CA 1
ATOM 2624 C C . LEU A 1 326 ? 5.348 -4.913 -2.803 1.00 95.56 326 LEU A C 1
ATOM 2626 O O . LEU A 1 326 ? 4.509 -5.674 -3.266 1.00 95.56 326 LEU A O 1
ATOM 2630 N N . VAL A 1 327 ? 6.250 -5.333 -1.912 1.00 93.25 327 VAL A N 1
ATOM 2631 C CA . VAL A 1 327 ? 6.367 -6.745 -1.492 1.00 93.25 327 VAL A CA 1
ATOM 2632 C C . VAL A 1 327 ? 5.066 -7.258 -0.874 1.00 93.25 327 VAL A C 1
ATOM 2634 O O . VAL A 1 327 ? 4.648 -8.391 -1.101 1.00 93.25 327 VAL A O 1
ATOM 2637 N N . GLN A 1 328 ? 4.389 -6.432 -0.073 1.00 92.56 328 GLN A N 1
ATOM 2638 C CA . GLN A 1 328 ? 3.080 -6.783 0.472 1.00 92.56 328 GLN A CA 1
ATOM 2639 C C . GLN A 1 328 ? 2.013 -6.907 -0.623 1.00 92.56 328 GLN A C 1
ATOM 2641 O O . GLN A 1 328 ? 1.140 -7.768 -0.520 1.00 92.56 328 GLN A O 1
ATOM 2646 N N . HIS A 1 329 ? 2.061 -6.043 -1.633 1.00 94.19 329 HIS A N 1
ATOM 2647 C CA . HIS A 1 329 ? 1.142 -6.052 -2.758 1.00 94.19 329 HIS A CA 1
ATOM 2648 C C . HIS A 1 329 ? 1.342 -7.270 -3.662 1.00 94.19 329 HIS A C 1
ATOM 2650 O O . HIS A 1 329 ? 0.353 -7.903 -4.015 1.00 94.19 329 HIS A O 1
ATOM 2656 N N . GLN A 1 330 ? 2.587 -7.659 -3.939 1.00 93.44 330 GLN A N 1
ATOM 2657 C CA . GLN A 1 330 ? 2.923 -8.852 -4.726 1.00 93.44 330 GLN A CA 1
ATOM 2658 C C . GLN A 1 330 ? 2.287 -10.133 -4.163 1.00 93.44 330 GLN A C 1
ATOM 2660 O O . GLN A 1 330 ? 1.927 -11.033 -4.911 1.00 93.44 330 GLN A O 1
ATOM 2665 N N . ARG A 1 331 ? 2.021 -10.197 -2.851 1.00 93.06 331 ARG A N 1
ATOM 2666 C CA . ARG A 1 331 ? 1.289 -11.326 -2.239 1.00 93.06 331 ARG A CA 1
ATOM 2667 C C . ARG A 1 331 ? -0.153 -11.478 -2.722 1.00 93.06 331 ARG A C 1
ATOM 2669 O O . ARG A 1 331 ? -0.761 -12.520 -2.501 1.00 93.06 331 ARG A O 1
ATOM 2676 N N . ILE A 1 332 ? -0.742 -10.430 -3.295 1.00 92.12 332 ILE A N 1
ATOM 2677 C CA . ILE A 1 332 ? -2.080 -10.499 -3.893 1.00 92.12 332 ILE A CA 1
ATOM 2678 C C . ILE A 1 332 ? -2.027 -11.342 -5.163 1.00 92.12 332 ILE A C 1
ATOM 2680 O O . ILE A 1 332 ? -2.925 -12.147 -5.381 1.00 92.12 332 ILE A O 1
ATOM 2684 N N . HIS A 1 333 ? -0.963 -11.178 -5.940 1.00 91.75 333 HIS A N 1
ATOM 2685 C CA . HIS A 1 333 ? -0.749 -11.887 -7.186 1.00 91.75 333 HIS A CA 1
ATOM 2686 C C . HIS A 1 333 ? -0.389 -13.352 -6.966 1.00 91.75 333 HIS A C 1
ATOM 2688 O O . HIS A 1 333 ? -1.044 -14.249 -7.483 1.00 91.75 333 HIS A O 1
ATOM 2694 N N . THR A 1 334 ? 0.566 -13.611 -6.073 1.00 91.31 334 THR A N 1
ATOM 2695 C CA . THR A 1 334 ? 0.965 -14.984 -5.733 1.00 91.31 334 THR A CA 1
ATOM 2696 C C . THR A 1 334 ? -0.083 -15.733 -4.904 1.00 91.31 334 THR A C 1
ATOM 2698 O O . THR A 1 334 ? 0.059 -16.926 -4.648 1.00 91.31 334 THR A O 1
ATOM 2701 N N . GLY A 1 335 ? -1.108 -15.037 -4.400 1.00 90.44 335 GLY A N 1
ATOM 2702 C CA . GLY A 1 335 ? -2.089 -15.594 -3.468 1.00 90.44 335 GLY A CA 1
ATOM 2703 C C . GLY A 1 335 ? -1.502 -15.989 -2.106 1.00 90.44 335 GLY A C 1
ATOM 2704 O O . GLY A 1 335 ? -2.189 -16.634 -1.308 1.00 90.44 335 GLY A O 1
ATOM 2705 N N . GLU A 1 336 ? -0.256 -15.609 -1.811 1.00 91.94 336 GLU A N 1
ATOM 2706 C CA . GLU A 1 336 ? 0.471 -16.060 -0.631 1.00 91.94 336 GLU A CA 1
ATOM 2707 C C . GLU A 1 336 ? -0.173 -15.549 0.672 1.00 91.94 336 GLU A C 1
ATOM 2709 O O . GLU A 1 336 ? -0.231 -14.349 0.974 1.00 91.94 336 GLU A O 1
ATOM 2714 N N . LYS A 1 337 ? -0.624 -16.491 1.507 1.00 92.38 337 LYS A N 1
ATOM 2715 C CA . LYS A 1 337 ? -1.269 -16.220 2.797 1.00 92.38 337 LYS A CA 1
ATOM 2716 C C . LYS A 1 337 ? -0.478 -16.847 3.936 1.00 92.38 337 LYS A C 1
ATOM 2718 O O . LYS A 1 337 ? -0.751 -17.956 4.367 1.00 92.38 337 LYS A O 1
ATOM 2723 N N . ARG A 1 338 ? 0.504 -16.106 4.450 1.00 91.69 338 ARG A N 1
ATOM 2724 C CA . ARG A 1 338 ? 1.423 -16.593 5.497 1.00 91.69 338 ARG A CA 1
ATOM 2725 C C . ARG A 1 338 ? 0.776 -16.726 6.881 1.00 91.69 338 ARG A C 1
ATOM 2727 O O . ARG A 1 338 ? 1.294 -17.443 7.729 1.00 91.69 338 ARG A O 1
ATOM 2734 N N . TYR A 1 339 ? -0.323 -16.016 7.138 1.00 94.44 339 TYR A N 1
ATOM 2735 C CA . TYR A 1 339 ? -0.882 -15.879 8.485 1.00 94.44 339 TYR A CA 1
ATOM 2736 C C . TYR A 1 339 ? -2.178 -16.671 8.620 1.00 94.44 339 TYR A C 1
ATOM 2738 O O . TYR A 1 339 ? -3.195 -16.287 8.046 1.00 94.44 339 TYR A O 1
ATOM 2746 N N . HIS A 1 340 ? -2.147 -17.747 9.399 1.00 95.56 340 HIS A N 1
ATOM 2747 C CA . HIS A 1 340 ? -3.264 -18.676 9.549 1.00 95.56 340 HIS A CA 1
ATOM 2748 C C . HIS A 1 340 ? -3.975 -18.475 10.887 1.00 95.56 340 HIS A C 1
ATOM 2750 O O . HIS A 1 340 ? -3.343 -18.240 11.916 1.00 95.56 340 HIS A O 1
ATOM 2756 N N . CYS A 1 341 ? -5.303 -18.555 10.869 1.00 96.06 341 CYS A N 1
ATOM 2757 C CA . CYS A 1 341 ? -6.111 -18.627 12.074 1.00 96.06 341 CYS A CA 1
ATOM 2758 C C . CYS A 1 341 ? -6.177 -20.074 12.554 1.00 96.06 341 CYS A C 1
ATOM 2760 O O . CYS A 1 341 ? -6.735 -20.925 11.865 1.00 96.06 341 CYS A O 1
ATOM 2762 N N . ASN A 1 342 ? -5.667 -20.331 13.756 1.00 94.19 342 ASN A N 1
ATOM 2763 C CA . ASN A 1 342 ? -5.676 -21.672 14.341 1.00 94.19 342 ASN A CA 1
ATOM 2764 C C . ASN A 1 342 ? -7.090 -22.152 14.713 1.00 94.19 342 ASN A C 1
ATOM 2766 O O . ASN A 1 342 ? -7.310 -23.351 14.816 1.00 94.19 342 ASN A O 1
ATOM 2770 N N . GLU A 1 343 ? -8.049 -21.239 14.892 1.00 93.81 343 GLU A N 1
ATOM 2771 C CA . GLU A 1 343 ? -9.414 -21.591 15.303 1.00 93.81 343 GLU A CA 1
ATOM 2772 C C . GLU A 1 343 ? -10.332 -21.989 14.140 1.00 93.81 343 GLU A C 1
ATOM 2774 O O . GLU A 1 343 ? -11.220 -22.816 14.319 1.00 93.81 343 GLU A O 1
ATOM 2779 N N . CYS A 1 344 ? -10.157 -21.410 12.946 1.00 95.12 344 CYS A N 1
ATOM 2780 C CA . CYS A 1 344 ? -11.020 -21.711 11.792 1.00 95.12 344 CYS A CA 1
ATOM 2781 C C . CYS A 1 344 ? -10.276 -21.997 10.482 1.00 95.12 344 CYS A C 1
ATOM 2783 O O . CYS A 1 344 ? -10.904 -22.080 9.427 1.00 95.12 344 CYS A O 1
ATOM 2785 N N . GLY A 1 345 ? -8.945 -22.082 10.510 1.00 92.75 345 GLY A N 1
ATOM 2786 C CA . GLY A 1 345 ? -8.108 -22.377 9.343 1.00 92.75 345 GLY A CA 1
ATOM 2787 C C . GLY A 1 345 ? -8.018 -21.255 8.303 1.00 92.75 345 GLY A C 1
ATOM 2788 O O . GLY A 1 345 ? -7.294 -21.387 7.318 1.00 92.75 345 GLY A O 1
ATOM 2789 N N . LYS A 1 346 ? -8.720 -20.126 8.485 1.00 95.00 346 LYS A N 1
ATOM 2790 C CA . LYS A 1 346 ? -8.677 -19.009 7.529 1.00 95.00 346 LYS A CA 1
ATOM 2791 C C . LYS A 1 346 ? -7.283 -18.395 7.459 1.00 95.00 346 LYS A C 1
ATOM 2793 O O . LYS A 1 346 ? -6.702 -18.040 8.483 1.00 95.00 346 LYS A O 1
ATOM 2798 N N . ALA A 1 347 ? -6.793 -18.208 6.238 1.00 94.38 347 ALA A N 1
ATOM 2799 C CA . ALA A 1 347 ? -5.475 -17.648 5.970 1.00 94.38 347 ALA A CA 1
ATOM 2800 C C . ALA A 1 347 ? -5.554 -16.204 5.443 1.00 94.38 347 ALA A C 1
ATOM 2802 O O . ALA A 1 347 ? -6.458 -15.836 4.685 1.00 94.38 347 ALA A O 1
ATOM 2803 N N . PHE A 1 348 ? -4.576 -15.387 5.827 1.00 93.25 348 PHE A N 1
ATOM 2804 C CA . PHE A 1 348 ? -4.468 -13.964 5.520 1.00 93.25 348 PHE A CA 1
ATOM 2805 C C . PHE A 1 348 ? -3.073 -13.641 4.971 1.00 93.25 348 PHE A C 1
ATOM 2807 O O . PHE A 1 348 ? -2.065 -14.191 5.414 1.00 93.25 348 PHE A O 1
ATOM 2814 N N . SER A 1 349 ? -2.992 -12.692 4.035 1.00 92.00 349 SER A N 1
ATOM 2815 C CA . SER A 1 349 ? -1.717 -12.204 3.475 1.00 92.00 349 SER A CA 1
ATOM 2816 C C . SER A 1 349 ? -0.960 -11.262 4.422 1.00 92.00 349 SER A C 1
ATOM 2818 O O . SER A 1 349 ? 0.242 -11.025 4.259 1.00 92.00 349 SER A O 1
ATOM 2820 N N . GLN A 1 350 ? -1.651 -10.734 5.441 1.00 91.00 350 GLN A N 1
ATOM 2821 C CA . GLN A 1 350 ? -1.121 -9.777 6.412 1.00 91.00 350 GLN A CA 1
ATOM 2822 C C . GLN A 1 350 ? -1.507 -10.153 7.846 1.00 91.00 350 GLN A C 1
ATOM 2824 O O . GLN A 1 350 ? -2.666 -10.467 8.123 1.00 91.00 350 GLN A O 1
ATOM 2829 N N . ASN A 1 351 ? -0.560 -9.999 8.775 1.00 93.00 351 ASN A N 1
ATOM 2830 C CA . ASN A 1 351 ? -0.760 -10.292 10.196 1.00 93.00 351 ASN A CA 1
ATOM 2831 C C . ASN A 1 351 ? -1.872 -9.435 10.828 1.00 93.00 351 ASN A C 1
ATOM 2833 O O . ASN A 1 351 ? -2.693 -9.920 11.596 1.00 93.00 351 ASN A O 1
ATOM 2837 N N . ALA A 1 352 ? -1.957 -8.153 10.453 1.00 91.19 352 ALA A N 1
ATOM 2838 C CA . ALA A 1 352 ? -3.017 -7.263 10.931 1.00 91.19 352 ALA A CA 1
ATOM 2839 C C . ALA A 1 352 ? -4.424 -7.761 10.543 1.00 91.19 352 ALA A C 1
ATOM 2841 O O . ALA A 1 352 ? -5.372 -7.590 11.309 1.00 91.19 352 ALA A O 1
ATOM 2842 N N . GLY A 1 353 ? -4.550 -8.402 9.374 1.00 93.31 353 GLY A N 1
ATOM 2843 C CA . GLY A 1 353 ? -5.789 -9.042 8.934 1.00 93.31 353 GLY A CA 1
ATOM 2844 C C . GLY A 1 353 ? -6.160 -10.230 9.820 1.00 93.31 353 GLY A C 1
ATOM 2845 O O . GLY A 1 353 ? -7.311 -10.322 10.245 1.00 93.31 353 GLY A O 1
ATOM 2846 N N . LEU A 1 354 ? -5.176 -11.066 10.171 1.00 95.25 354 LEU A N 1
ATOM 2847 C CA . LEU A 1 354 ? -5.357 -12.167 11.117 1.00 95.25 354 LEU A CA 1
ATOM 2848 C C . LEU A 1 354 ? -5.790 -11.655 12.499 1.00 95.25 354 LEU A C 1
ATOM 2850 O O . LEU A 1 354 ? -6.836 -12.064 12.988 1.00 95.25 354 LEU A O 1
ATOM 2854 N N . PHE A 1 355 ? -5.069 -10.706 13.102 1.00 93.88 355 PHE A N 1
ATOM 2855 C CA . PHE A 1 355 ? -5.443 -10.142 14.409 1.00 93.88 355 PHE A CA 1
ATOM 2856 C C . PHE A 1 355 ? -6.837 -9.510 14.410 1.00 93.88 355 PHE A C 1
ATOM 2858 O O . PHE A 1 355 ? -7.600 -9.652 15.364 1.00 93.88 355 PHE A O 1
ATOM 2865 N N . GLN A 1 356 ? -7.202 -8.817 13.332 1.00 94.06 356 GLN A N 1
ATOM 2866 C CA . GLN A 1 356 ? -8.545 -8.271 13.190 1.00 94.06 356 GLN A CA 1
ATOM 2867 C C . GLN A 1 356 ? -9.606 -9.370 13.075 1.00 94.06 356 GLN A C 1
ATOM 2869 O O . GLN A 1 356 ? -10.722 -9.188 13.562 1.00 94.06 356 GLN A O 1
ATOM 2874 N N . HIS A 1 357 ? -9.283 -10.475 12.411 1.00 94.75 357 HIS A N 1
ATOM 2875 C CA . HIS A 1 357 ? -10.161 -11.627 12.292 1.00 94.75 357 HIS A CA 1
ATOM 2876 C C . HIS A 1 357 ? -10.325 -12.375 13.620 1.00 94.75 357 HIS A C 1
ATOM 2878 O O . HIS A 1 357 ? -11.452 -12.732 13.949 1.00 94.75 357 HIS A O 1
ATOM 2884 N N . LEU A 1 358 ? -9.263 -12.524 14.419 1.00 94.81 358 LEU A N 1
ATOM 2885 C CA . LEU A 1 358 ? -9.323 -13.166 15.740 1.00 94.81 358 LEU A CA 1
ATOM 2886 C C . LEU A 1 358 ? -10.337 -12.501 16.684 1.00 94.81 358 LEU A C 1
ATOM 2888 O O . LEU A 1 358 ? -10.947 -13.174 17.502 1.00 94.81 358 LEU A O 1
ATOM 2892 N N . ARG A 1 359 ? -10.637 -11.209 16.506 1.00 94.69 359 ARG A N 1
ATOM 2893 C CA . ARG A 1 359 ? -11.706 -10.525 17.264 1.00 94.69 359 ARG A CA 1
ATOM 2894 C C . ARG A 1 359 ? -13.107 -11.092 17.034 1.00 94.69 359 ARG A C 1
ATOM 2896 O O . ARG A 1 359 ? -14.013 -10.819 17.813 1.00 94.69 359 ARG A O 1
ATOM 2903 N N . ILE A 1 360 ? -13.319 -11.825 15.942 1.00 93.69 360 ILE A N 1
ATOM 2904 C CA . ILE A 1 360 ? -14.583 -12.527 15.687 1.00 93.69 360 ILE A CA 1
ATOM 2905 C C . ILE A 1 360 ? -14.720 -13.706 16.649 1.00 93.69 360 ILE A C 1
ATOM 2907 O O . ILE A 1 360 ? -15.812 -13.949 17.149 1.00 93.69 360 ILE A O 1
ATOM 2911 N N . HIS A 1 361 ? -13.610 -14.386 16.919 1.00 94.00 361 HIS A N 1
ATOM 2912 C CA . HIS A 1 361 ? -13.539 -15.527 17.817 1.00 94.00 361 HIS A CA 1
ATOM 2913 C C . HIS A 1 361 ? -13.618 -15.106 19.282 1.00 94.00 361 HIS A C 1
ATOM 2915 O O . HIS A 1 361 ? -14.457 -15.596 20.030 1.00 94.00 361 HIS A O 1
ATOM 2921 N N . THR A 1 362 ? -12.813 -14.117 19.673 1.00 93.38 362 THR A N 1
ATOM 2922 C CA . THR A 1 362 ? -12.796 -13.617 21.055 1.00 93.38 362 THR A CA 1
ATOM 2923 C C . THR A 1 362 ? -14.012 -12.756 21.399 1.00 93.38 362 THR A C 1
ATOM 2925 O O . THR A 1 362 ? -14.263 -12.468 22.566 1.00 93.38 362 THR A O 1
ATOM 2928 N N . GLY A 1 363 ? -14.758 -12.285 20.394 1.00 92.56 363 GLY A N 1
ATOM 2929 C CA . GLY A 1 363 ? -15.861 -11.341 20.574 1.00 92.56 363 GLY A CA 1
ATOM 2930 C C . GLY A 1 363 ? -15.420 -9.925 20.966 1.00 92.56 363 GLY A C 1
ATOM 2931 O O . GLY A 1 363 ? -16.274 -9.070 21.216 1.00 92.56 363 GLY A O 1
ATOM 2932 N N . GLU A 1 364 ? -14.113 -9.643 20.996 1.00 94.19 364 GLU A N 1
ATOM 2933 C CA . GLU A 1 364 ? -13.578 -8.345 21.397 1.00 94.19 364 GLU A CA 1
ATOM 2934 C C . GLU A 1 364 ? -14.090 -7.206 20.507 1.00 94.19 364 GLU A C 1
ATOM 2936 O O . GLU A 1 364 ? -13.935 -7.179 19.277 1.00 94.19 364 GLU A O 1
ATOM 2941 N N . LYS A 1 365 ? -14.647 -6.183 21.158 1.00 94.62 365 LYS A N 1
ATOM 2942 C CA . LYS A 1 365 ? -15.150 -4.966 20.514 1.00 94.62 365 LYS A CA 1
ATOM 2943 C C . LYS A 1 365 ? -14.547 -3.726 21.179 1.00 94.62 365 LYS A C 1
ATOM 2945 O O . LYS A 1 365 ? -15.247 -3.044 21.922 1.00 94.62 365 LYS A O 1
ATOM 2950 N N . PRO A 1 366 ? -13.268 -3.402 20.895 1.00 94.25 366 PRO A N 1
ATOM 2951 C CA . PRO A 1 366 ? -12.540 -2.354 21.617 1.00 94.25 366 PRO A CA 1
ATOM 2952 C C . PRO A 1 366 ? -13.082 -0.937 21.396 1.00 94.25 366 PRO A C 1
ATOM 2954 O O . PRO A 1 366 ? -12.698 -0.011 22.101 1.00 94.25 366 PRO A O 1
ATOM 2957 N N . TYR A 1 367 ? -13.924 -0.732 20.379 1.00 96.12 367 TYR A N 1
ATOM 2958 C CA . TYR A 1 367 ? -14.394 0.593 19.988 1.00 96.12 367 TYR A CA 1
ATOM 2959 C C . TYR A 1 367 ? -15.847 0.790 20.412 1.00 96.12 367 TYR A C 1
ATOM 2961 O O . TYR A 1 367 ? -16.765 0.410 19.684 1.00 96.12 367 TYR A O 1
ATOM 2969 N N . GLN A 1 368 ? -16.049 1.394 21.578 1.00 96.19 368 GLN A N 1
ATOM 2970 C CA . GLN A 1 368 ? -17.370 1.708 22.117 1.00 96.19 368 GLN A CA 1
ATOM 2971 C C . GLN A 1 368 ? -17.885 3.063 21.611 1.00 96.19 368 GLN A C 1
ATOM 2973 O O . GLN A 1 368 ? -17.122 4.014 21.435 1.00 96.19 368 GLN A O 1
ATOM 2978 N N . CYS A 1 369 ? -19.191 3.153 21.364 1.00 96.31 369 CYS A N 1
ATOM 2979 C CA . CYS A 1 369 ? -19.857 4.417 21.079 1.00 96.31 369 CYS A CA 1
ATOM 2980 C C . CYS A 1 369 ? -20.065 5.219 22.369 1.00 96.31 369 CYS A C 1
ATOM 2982 O O . CYS A 1 369 ? -20.595 4.702 23.343 1.00 96.31 369 CYS A O 1
ATOM 2984 N N . GLY A 1 370 ? -19.698 6.501 22.367 1.00 95.00 370 GLY A N 1
ATOM 2985 C CA . GLY A 1 370 ? -19.933 7.378 23.521 1.00 95.00 370 GLY A CA 1
ATOM 2986 C C . GLY A 1 370 ? -21.398 7.790 23.718 1.00 95.00 370 GLY A C 1
ATOM 2987 O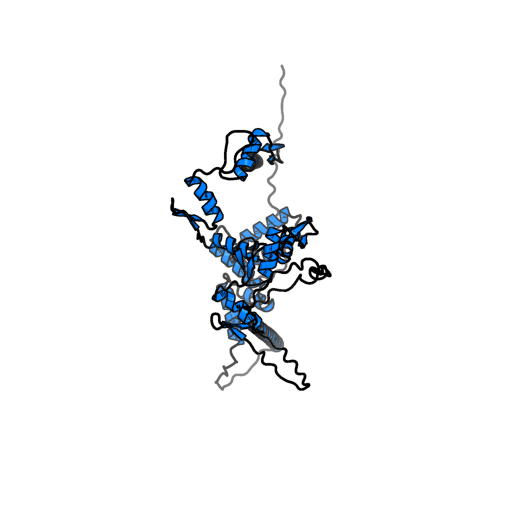 O . GLY A 1 370 ? -21.746 8.273 24.784 1.00 95.00 370 GLY A O 1
ATOM 2988 N N . GLN A 1 371 ? -22.253 7.612 22.704 1.00 93.38 371 GLN A N 1
ATOM 2989 C CA . GLN A 1 371 ? -23.660 8.044 22.729 1.00 93.38 371 GLN A CA 1
ATOM 2990 C C . GLN A 1 371 ? -24.652 6.888 22.925 1.00 93.38 371 GLN A C 1
ATOM 2992 O O . GLN A 1 371 ? -25.834 7.119 23.152 1.00 93.38 371 GLN A O 1
ATOM 2997 N N . CYS A 1 372 ? -24.204 5.632 22.834 1.00 94.94 372 CYS A N 1
ATOM 2998 C CA . CYS A 1 372 ? -25.045 4.465 23.100 1.00 94.94 372 CYS A CA 1
ATOM 2999 C C . CYS A 1 372 ? -24.196 3.254 23.503 1.00 94.94 372 CYS A C 1
ATOM 3001 O O . CYS A 1 372 ? -22.999 3.213 23.241 1.00 94.94 372 CYS A O 1
ATOM 3003 N N . SER A 1 373 ? -24.814 2.206 24.045 1.00 93.25 373 SER A N 1
ATOM 3004 C CA . SER A 1 373 ? -24.106 1.011 24.539 1.00 93.25 373 SER A CA 1
ATOM 3005 C C . SER A 1 373 ? -23.530 0.090 23.446 1.00 93.25 373 SER A C 1
ATOM 3007 O O . SER A 1 373 ? -23.147 -1.043 23.732 1.00 93.25 373 SER A O 1
ATOM 3009 N N . LYS A 1 374 ? -23.490 0.520 22.177 1.00 95.19 374 LYS A N 1
ATOM 3010 C CA . LYS A 1 374 ? -22.982 -0.300 21.067 1.00 95.19 374 LYS A CA 1
ATOM 3011 C C . LYS A 1 374 ? -21.459 -0.224 20.976 1.00 95.19 374 LYS A C 1
ATOM 3013 O O . LYS A 1 374 ? -20.884 0.863 20.923 1.00 95.19 374 LYS A O 1
ATOM 3018 N N . SER A 1 375 ? -20.833 -1.390 20.834 1.00 95.88 375 SER A N 1
ATOM 3019 C CA . SER A 1 375 ? -19.390 -1.536 20.619 1.00 95.88 375 SER A CA 1
ATOM 3020 C C . SER A 1 375 ? -19.085 -2.261 19.311 1.00 95.88 375 SER A C 1
ATOM 3022 O O . SER A 1 375 ? -19.860 -3.096 18.836 1.00 95.88 375 SER A O 1
ATOM 3024 N N . PHE A 1 376 ? -17.932 -1.949 18.723 1.00 95.56 376 PHE A N 1
ATOM 3025 C CA . PHE A 1 376 ? -17.520 -2.410 17.402 1.00 95.56 376 PHE A CA 1
ATOM 3026 C C . PHE A 1 376 ? -16.108 -2.998 17.429 1.00 95.56 376 PHE A C 1
ATOM 3028 O O . PHE A 1 376 ? -15.234 -2.554 18.171 1.00 95.56 376 PHE A O 1
ATOM 3035 N N . SER A 1 377 ? -15.857 -3.976 16.556 1.00 93.81 377 SER A N 1
ATOM 3036 C CA . SER A 1 377 ? -14.545 -4.628 16.410 1.00 93.81 377 SER A CA 1
ATOM 3037 C C . SER A 1 377 ? -13.539 -3.797 15.601 1.00 93.81 377 SER A C 1
ATOM 3039 O O . SER A 1 377 ? -12.333 -4.053 15.643 1.00 93.81 377 SER A O 1
ATOM 3041 N N . ARG A 1 378 ? -14.015 -2.778 14.867 1.00 93.06 378 ARG A N 1
ATOM 3042 C CA . ARG A 1 378 ? -13.207 -1.885 14.021 1.00 93.06 378 ARG A CA 1
ATOM 3043 C C . ARG A 1 378 ? -13.609 -0.424 14.227 1.00 93.06 378 ARG A C 1
ATOM 3045 O O . ARG A 1 378 ? -14.797 -0.108 14.216 1.00 93.06 378 ARG A O 1
ATOM 3052 N N . ARG A 1 379 ? -12.624 0.481 14.285 1.00 93.94 379 ARG A N 1
ATOM 3053 C CA . ARG A 1 379 ? -12.853 1.934 14.411 1.00 93.94 379 ARG A CA 1
ATOM 3054 C C . ARG A 1 379 ? -13.701 2.503 13.272 1.00 93.94 379 ARG A C 1
ATOM 3056 O O . ARG A 1 379 ? -14.550 3.353 13.498 1.00 93.94 379 ARG A O 1
ATOM 3063 N N . THR A 1 380 ? -13.514 2.010 12.049 1.00 92.75 380 THR A N 1
ATOM 3064 C CA . THR A 1 380 ? -14.292 2.453 10.881 1.00 92.75 380 THR A CA 1
ATOM 3065 C C . THR A 1 380 ? -15.778 2.123 11.000 1.00 92.75 380 THR A C 1
ATOM 3067 O O . THR A 1 380 ? -16.606 2.884 10.507 1.00 92.75 380 THR A O 1
ATOM 3070 N N . LEU A 1 381 ? -16.133 1.018 11.665 1.00 93.50 381 LEU A N 1
ATOM 3071 C CA . LEU A 1 381 ? -17.527 0.670 11.940 1.00 93.50 381 LEU A CA 1
ATOM 3072 C C . LEU A 1 381 ? -18.127 1.594 13.000 1.00 93.50 381 LEU A C 1
ATOM 3074 O O . LEU A 1 381 ? -19.253 2.043 12.819 1.00 93.50 381 LEU A O 1
ATOM 3078 N N . LEU A 1 382 ? -17.356 1.942 14.035 1.00 95.25 382 LEU A N 1
ATOM 3079 C CA . LEU A 1 382 ? -17.769 2.946 15.015 1.00 95.25 382 LEU A CA 1
ATOM 3080 C C . LEU A 1 382 ? -18.037 4.304 14.345 1.00 95.25 382 LEU A C 1
ATOM 3082 O O . LEU A 1 382 ? -19.110 4.859 14.539 1.00 95.25 382 LEU A O 1
ATOM 3086 N N . ILE A 1 383 ? -17.123 4.801 13.504 1.00 92.75 383 ILE A N 1
ATOM 3087 C CA . ILE A 1 383 ? -17.306 6.081 12.789 1.00 92.75 383 ILE A CA 1
ATOM 3088 C C . ILE A 1 383 ? -18.553 6.039 11.896 1.00 92.75 383 ILE A C 1
ATOM 3090 O O . ILE A 1 383 ? -19.361 6.963 11.897 1.00 92.75 383 ILE A O 1
ATOM 3094 N N . LYS A 1 384 ? -18.756 4.944 11.150 1.00 91.81 384 LYS A N 1
ATOM 3095 C CA . LYS A 1 384 ? -19.969 4.757 10.338 1.00 91.81 384 LYS A CA 1
ATOM 3096 C C . LYS A 1 384 ? -21.234 4.751 11.191 1.00 91.81 384 LYS A C 1
ATOM 3098 O O . LYS A 1 384 ? -22.238 5.313 10.771 1.00 91.81 384 LYS A O 1
ATOM 3103 N N . HIS A 1 385 ? -21.189 4.122 12.360 1.00 93.56 385 HIS A N 1
ATOM 3104 C CA . HIS A 1 385 ? -22.303 4.107 13.295 1.00 93.56 385 HIS A CA 1
ATOM 3105 C C . HIS A 1 385 ? -22.569 5.490 13.903 1.00 93.56 385 HIS A C 1
ATOM 3107 O O . HIS A 1 385 ? -23.728 5.863 14.030 1.00 93.56 385 HIS A O 1
ATOM 3113 N N . GLN A 1 386 ? -21.541 6.280 14.219 1.00 93.38 386 GLN A N 1
ATOM 3114 C CA . GLN A 1 386 ? -21.712 7.628 14.777 1.00 93.38 386 GLN A CA 1
ATOM 3115 C C . GLN A 1 386 ? -22.553 8.541 13.872 1.00 93.38 386 GLN A C 1
ATOM 3117 O O . GLN A 1 386 ? -23.344 9.328 14.380 1.00 93.38 386 GLN A O 1
ATOM 3122 N N . ARG A 1 387 ? -22.499 8.346 12.548 1.00 92.56 387 ARG A N 1
ATOM 3123 C CA . ARG A 1 387 ? -23.365 9.057 11.588 1.00 92.56 387 ARG A CA 1
ATOM 3124 C C . ARG A 1 387 ? -24.859 8.810 11.797 1.00 92.56 387 ARG A C 1
ATOM 3126 O O . ARG A 1 387 ? -25.668 9.636 11.399 1.00 92.56 387 ARG A O 1
ATOM 3133 N N . SER A 1 388 ? -25.241 7.687 12.411 1.00 91.06 388 SER A N 1
ATOM 3134 C CA . SER A 1 388 ? -26.648 7.425 12.751 1.00 91.06 388 SER A CA 1
ATOM 3135 C C . SER A 1 388 ? -27.162 8.299 13.893 1.00 91.06 388 SER A C 1
ATOM 3137 O O . SER A 1 388 ? -28.365 8.504 13.981 1.00 91.06 388 SER A O 1
ATOM 3139 N N . HIS A 1 389 ? -26.265 8.837 14.723 1.00 92.31 389 HIS A N 1
ATOM 3140 C CA . HIS A 1 389 ? -26.631 9.773 15.783 1.00 92.31 389 HIS A CA 1
ATOM 3141 C C . HIS A 1 389 ? -26.565 11.224 15.313 1.00 92.31 389 HIS A C 1
ATOM 3143 O O . HIS A 1 389 ? -27.431 12.016 15.659 1.00 92.31 389 HIS A O 1
ATOM 3149 N N . THR A 1 390 ? -25.557 11.576 14.511 1.00 91.38 390 THR A N 1
ATOM 3150 C CA . THR A 1 390 ? -25.386 12.952 14.015 1.00 91.38 390 THR A CA 1
ATOM 3151 C C . THR A 1 390 ? -26.265 13.274 12.808 1.00 91.38 390 THR A C 1
ATOM 3153 O O . THR A 1 390 ? -26.450 14.441 12.481 1.00 91.38 390 THR A O 1
ATOM 3156 N N . GLY A 1 391 ? -26.782 12.257 12.113 1.00 89.25 391 GLY A N 1
ATOM 3157 C CA . GLY A 1 391 ? -27.519 12.435 10.863 1.00 89.25 391 GLY A CA 1
ATOM 3158 C C . GLY A 1 391 ? -26.640 12.854 9.680 1.00 89.25 391 GLY A C 1
ATOM 3159 O O . GLY A 1 391 ? -27.172 13.159 8.615 1.00 89.25 391 GLY A O 1
ATOM 3160 N N . GLU A 1 392 ? -25.309 12.854 9.826 1.00 92.44 392 GLU A N 1
ATOM 3161 C CA . GLU A 1 392 ? -24.383 13.241 8.761 1.00 92.44 392 GLU A CA 1
ATOM 3162 C C . GLU A 1 392 ? -24.537 12.356 7.516 1.00 92.44 392 GLU A C 1
ATOM 3164 O O . GLU A 1 392 ? -24.463 11.118 7.571 1.00 92.44 392 GLU A O 1
ATOM 3169 N N . ARG A 1 393 ? -24.673 13.007 6.356 1.00 91.06 393 ARG A N 1
ATOM 3170 C CA . ARG A 1 393 ? -24.791 12.364 5.040 1.00 91.06 393 ARG A CA 1
ATOM 3171 C C . ARG A 1 393 ? -23.726 12.915 4.085 1.00 91.06 393 ARG A C 1
ATOM 3173 O O . ARG A 1 393 ? -24.059 13.704 3.214 1.00 91.06 393 ARG A O 1
ATOM 3180 N N . PRO A 1 394 ? -22.449 12.510 4.227 1.00 92.38 394 PRO A N 1
ATOM 3181 C CA . PRO A 1 394 ? -21.344 13.135 3.495 1.00 92.38 394 PRO A CA 1
ATOM 3182 C C . PRO A 1 394 ? -21.301 12.816 1.997 1.00 92.38 394 PRO A C 1
ATOM 3184 O O . PRO A 1 394 ? -20.437 13.328 1.298 1.00 92.38 394 PRO A O 1
ATOM 3187 N N . TYR A 1 395 ? -22.136 11.890 1.522 1.00 93.75 395 TYR A N 1
ATOM 3188 C CA . TYR A 1 395 ? -22.087 11.403 0.147 1.00 93.75 395 TYR A CA 1
ATOM 3189 C C . TYR A 1 395 ? -23.300 11.905 -0.617 1.00 93.75 395 TYR A C 1
ATOM 3191 O O . TYR A 1 395 ? -24.377 11.327 -0.490 1.00 93.75 395 TYR A O 1
ATOM 3199 N N . GLU A 1 396 ? -23.126 12.964 -1.390 1.00 94.50 396 GLU A N 1
ATOM 3200 C CA . GLU A 1 396 ? -24.176 13.552 -2.214 1.00 94.50 396 GLU A CA 1
ATOM 3201 C C . GLU A 1 396 ? -24.175 12.974 -3.630 1.00 94.50 396 GLU A C 1
ATOM 3203 O O . GLU A 1 396 ? -23.141 12.555 -4.145 1.00 94.50 396 GLU A O 1
ATOM 3208 N N . CYS A 1 397 ? -25.362 12.864 -4.222 1.00 94.56 397 CYS A N 1
ATOM 3209 C CA . CYS A 1 397 ? -25.527 12.502 -5.619 1.00 94.56 397 CYS A CA 1
ATOM 3210 C C . CYS A 1 397 ? -25.555 13.766 -6.467 1.00 94.56 397 CYS A C 1
ATOM 3212 O O . CYS A 1 397 ? -26.528 14.512 -6.398 1.00 94.56 397 CYS A O 1
ATOM 3214 N N . ASP A 1 398 ? -24.550 13.938 -7.318 1.00 90.69 398 ASP A N 1
ATOM 3215 C CA . ASP A 1 398 ? -24.416 15.131 -8.162 1.00 90.69 398 ASP A CA 1
ATOM 3216 C C . ASP A 1 398 ? -25.581 15.306 -9.151 1.00 90.69 398 ASP A C 1
ATOM 3218 O O . ASP A 1 398 ? -25.896 16.421 -9.550 1.00 90.69 398 ASP A O 1
ATOM 3222 N N . GLU A 1 399 ? -26.268 14.219 -9.520 1.00 90.00 399 GLU A N 1
ATOM 3223 C CA . GLU A 1 399 ? -27.383 14.282 -10.473 1.00 90.00 399 GLU A CA 1
ATOM 3224 C C . GLU A 1 399 ? -28.712 14.733 -9.851 1.00 90.00 399 GLU A C 1
ATOM 3226 O O . GLU A 1 399 ? -29.564 15.271 -10.551 1.00 90.00 399 GLU A O 1
ATOM 3231 N N . CYS A 1 400 ? -28.936 14.501 -8.553 1.00 93.44 400 CYS A N 1
ATOM 3232 C CA . CYS A 1 400 ? -30.241 14.786 -7.934 1.00 93.44 400 CYS A CA 1
ATOM 3233 C C . CYS A 1 400 ? -30.184 15.379 -6.518 1.00 93.44 400 CYS A C 1
ATOM 3235 O O . CYS A 1 400 ? -31.218 15.473 -5.856 1.00 93.44 400 CYS A O 1
ATOM 3237 N N . GLY A 1 401 ? -28.993 15.705 -6.012 1.00 91.31 401 GLY A N 1
ATOM 3238 C CA . GLY A 1 401 ? -28.766 16.290 -4.684 1.00 91.31 401 GLY A CA 1
ATOM 3239 C C . GLY A 1 401 ? -29.073 15.362 -3.502 1.00 91.31 401 GLY A C 1
ATOM 3240 O O . GLY A 1 401 ? -29.016 15.763 -2.340 1.00 91.31 401 GLY A O 1
ATOM 3241 N N . LYS A 1 402 ? -29.436 14.093 -3.741 1.00 93.44 402 LYS A N 1
ATOM 3242 C CA . LYS A 1 402 ? -29.730 13.157 -2.645 1.00 93.44 402 LYS A CA 1
ATOM 3243 C C . LYS A 1 402 ? -28.443 12.780 -1.917 1.00 93.44 402 LYS A C 1
ATOM 3245 O O . LYS A 1 402 ? -27.576 12.112 -2.472 1.00 93.44 402 LYS A O 1
ATOM 3250 N N . ALA A 1 403 ? -28.366 13.142 -0.640 1.00 94.12 403 ALA A N 1
ATOM 3251 C CA . ALA A 1 403 ? -27.256 12.784 0.236 1.00 94.12 403 ALA A CA 1
ATOM 3252 C C . ALA A 1 403 ? -27.440 11.404 0.885 1.00 94.12 403 ALA A C 1
ATOM 3254 O O . ALA A 1 403 ? -28.560 10.972 1.144 1.00 94.12 403 ALA A O 1
ATOM 3255 N N . PHE A 1 404 ? -26.366 10.705 1.241 1.00 92.19 404 PHE A N 1
ATOM 3256 C CA . PHE A 1 404 ? -26.380 9.390 1.889 1.00 92.19 404 PHE A CA 1
ATOM 3257 C C . PHE A 1 404 ? -25.326 9.308 3.002 1.00 92.19 404 PHE A C 1
ATOM 3259 O O . PHE A 1 404 ? -24.249 9.892 2.920 1.00 92.19 404 PHE A O 1
ATOM 3266 N N . SER A 1 405 ? -25.605 8.524 4.047 1.00 90.06 405 SER A N 1
ATOM 3267 C CA . SER A 1 405 ? -24.672 8.282 5.165 1.00 90.06 405 SER A CA 1
ATOM 3268 C C . SER A 1 405 ? -23.530 7.312 4.813 1.00 90.06 405 SER A C 1
ATOM 3270 O O . SER A 1 405 ? -22.473 7.304 5.461 1.00 90.06 405 SER A O 1
ATOM 3272 N N . HIS A 1 406 ? -23.714 6.499 3.766 1.00 88.75 406 HIS A N 1
ATOM 3273 C CA . HIS A 1 406 ? -22.762 5.487 3.307 1.00 88.75 406 HIS A CA 1
ATOM 3274 C C . HIS A 1 406 ? -22.559 5.540 1.789 1.00 88.75 406 HIS A C 1
ATOM 3276 O O . HIS A 1 406 ? -23.526 5.560 1.033 1.00 88.75 406 HIS A O 1
ATOM 3282 N N . HIS A 1 407 ? -21.300 5.449 1.351 1.00 90.50 407 HIS A N 1
ATOM 3283 C CA . HIS A 1 407 ? -20.921 5.484 -0.065 1.00 90.50 407 HIS A CA 1
ATOM 3284 C C . HIS A 1 407 ? -21.568 4.363 -0.894 1.00 90.50 407 HIS A C 1
ATOM 3286 O O . HIS A 1 407 ? -22.001 4.591 -2.013 1.00 90.50 407 HIS A O 1
ATOM 3292 N N . CYS A 1 408 ? -21.714 3.151 -0.346 1.00 90.12 408 CYS A N 1
ATOM 3293 C CA . CYS A 1 408 ? -22.384 2.055 -1.057 1.00 90.12 408 CYS A CA 1
ATOM 3294 C C . CYS A 1 408 ? -23.857 2.356 -1.380 1.00 90.12 408 CYS A C 1
ATOM 3296 O O . CYS A 1 408 ? -24.357 1.906 -2.408 1.00 90.12 408 CYS A O 1
ATOM 3298 N N . ASN A 1 409 ? -24.541 3.135 -0.535 1.00 92.06 409 ASN A N 1
ATOM 3299 C CA . ASN A 1 409 ? -25.913 3.559 -0.800 1.00 92.06 409 ASN A CA 1
ATOM 3300 C C . ASN A 1 409 ? -25.959 4.577 -1.941 1.00 92.06 409 ASN A C 1
ATOM 3302 O O . ASN A 1 409 ? -26.853 4.477 -2.775 1.00 92.06 409 ASN A O 1
ATOM 3306 N N . LEU A 1 410 ? -24.977 5.483 -2.005 1.00 93.50 410 LEU A N 1
ATOM 3307 C CA . LEU A 1 410 ? -24.812 6.410 -3.122 1.00 93.50 410 LEU A CA 1
ATOM 3308 C C . LEU A 1 410 ? -24.529 5.657 -4.433 1.00 93.50 410 LEU A C 1
ATOM 3310 O O . LEU A 1 410 ? -25.232 5.872 -5.408 1.00 93.50 410 LEU A O 1
ATOM 3314 N N . ILE A 1 411 ? -23.588 4.706 -4.453 1.00 92.12 411 ILE A N 1
ATOM 3315 C CA . ILE A 1 411 ? -23.303 3.897 -5.655 1.00 92.12 411 ILE A CA 1
ATOM 3316 C C . ILE A 1 411 ? -24.535 3.107 -6.112 1.00 92.12 411 ILE A C 1
ATOM 3318 O O . ILE A 1 411 ? -24.836 3.059 -7.301 1.00 92.12 411 ILE A O 1
ATOM 3322 N N . ARG A 1 412 ? -25.285 2.502 -5.179 1.00 91.94 412 ARG A N 1
ATOM 3323 C CA . ARG A 1 412 ? -26.545 1.823 -5.513 1.00 91.94 412 ARG A CA 1
ATOM 3324 C C . ARG A 1 412 ? -27.578 2.797 -6.077 1.00 91.94 412 ARG A C 1
ATOM 3326 O O . ARG A 1 412 ? -28.309 2.428 -6.984 1.00 91.94 412 ARG A O 1
ATOM 3333 N N . HIS A 1 413 ? -27.640 4.011 -5.541 1.00 92.31 413 HIS A N 1
ATOM 3334 C CA . HIS A 1 413 ? -28.534 5.048 -6.030 1.00 92.31 413 HIS A CA 1
ATOM 3335 C C . HIS A 1 413 ? -28.139 5.552 -7.425 1.00 92.31 413 HIS A C 1
ATOM 3337 O O . HIS A 1 413 ? -29.017 5.678 -8.270 1.00 92.31 413 HIS A O 1
ATOM 3343 N N . PHE A 1 414 ? -26.846 5.747 -7.703 1.00 88.31 414 PHE A N 1
ATOM 3344 C CA . PHE A 1 414 ? -26.353 6.157 -9.023 1.00 88.31 414 PHE A CA 1
ATOM 3345 C C . PHE A 1 414 ? -26.781 5.208 -10.145 1.00 88.31 414 PHE A C 1
ATOM 3347 O O . PHE A 1 414 ? -27.035 5.659 -11.255 1.00 88.31 414 PHE A O 1
ATOM 3354 N N . ARG A 1 415 ? -26.948 3.912 -9.853 1.00 89.25 415 ARG A N 1
ATOM 3355 C CA . ARG A 1 415 ? -27.452 2.939 -10.837 1.00 89.25 415 ARG A CA 1
ATOM 3356 C C . ARG A 1 415 ? -28.858 3.253 -11.349 1.00 89.25 415 ARG A C 1
ATOM 3358 O O . ARG A 1 415 ? -29.214 2.811 -12.429 1.00 89.25 415 ARG A O 1
ATOM 3365 N N . ILE A 1 416 ? -29.663 3.992 -10.586 1.00 87.88 416 ILE A N 1
ATOM 3366 C CA . ILE A 1 416 ? -31.003 4.406 -11.017 1.00 87.88 416 ILE A CA 1
ATOM 3367 C C . ILE A 1 416 ? -30.882 5.430 -12.149 1.00 87.88 416 ILE A C 1
ATOM 3369 O O . ILE A 1 416 ? -31.581 5.323 -13.148 1.00 87.88 416 ILE A O 1
ATOM 3373 N N . HIS A 1 417 ? -29.942 6.368 -12.036 1.00 84.19 417 HIS A N 1
ATOM 3374 C CA . HIS A 1 417 ? -29.725 7.399 -13.052 1.00 84.19 417 HIS A CA 1
ATOM 3375 C C . HIS A 1 417 ? -29.119 6.849 -14.342 1.00 84.19 417 HIS A C 1
ATOM 3377 O O . HIS A 1 417 ? -29.455 7.309 -15.427 1.00 84.19 417 HIS A O 1
ATOM 3383 N N . THR A 1 418 ? -28.265 5.827 -14.247 1.00 75.00 418 THR A N 1
ATOM 3384 C CA . THR A 1 418 ? -27.671 5.190 -15.433 1.00 75.00 418 THR A CA 1
ATOM 3385 C C . THR A 1 418 ? -28.675 4.381 -16.252 1.00 75.00 418 THR A C 1
ATOM 3387 O O . THR A 1 418 ? -28.455 4.195 -17.439 1.00 75.00 418 THR A O 1
ATOM 3390 N N . VAL A 1 419 ? -29.757 3.891 -15.636 1.00 66.19 419 VAL A N 1
ATOM 3391 C CA . VAL A 1 419 ? -30.805 3.125 -16.339 1.00 66.19 419 VAL A CA 1
ATOM 3392 C C . VAL A 1 419 ? -31.806 4.055 -17.031 1.00 66.19 419 VAL A C 1
ATOM 3394 O O . VAL A 1 419 ? -32.308 3.715 -18.088 1.00 66.19 419 VAL A O 1
ATOM 3397 N N . VAL A 1 420 ? -32.050 5.249 -16.485 1.00 61.41 420 VAL A N 1
ATOM 3398 C CA . VAL A 1 420 ? -33.031 6.215 -17.024 1.00 61.41 420 VAL A CA 1
ATOM 3399 C C . VAL A 1 420 ? -32.491 7.019 -18.224 1.00 61.41 420 VAL A C 1
ATOM 3401 O O . VAL A 1 420 ? -33.253 7.705 -18.887 1.00 61.41 420 VAL A O 1
ATOM 3404 N N . LYS A 1 421 ? -31.187 6.950 -18.524 1.00 56.16 421 LYS A N 1
ATOM 3405 C CA . LYS A 1 421 ? -30.539 7.692 -19.629 1.00 56.16 421 LYS A CA 1
ATOM 3406 C C . LYS A 1 421 ? -30.394 6.896 -20.940 1.00 56.16 421 LYS A C 1
ATOM 3408 O O . LYS A 1 421 ? -29.725 7.381 -21.846 1.00 56.16 421 LYS A O 1
ATOM 3413 N N . LEU A 1 422 ? -30.930 5.675 -21.013 1.00 50.53 422 LEU A N 1
ATOM 3414 C CA . LEU A 1 422 ? -30.820 4.785 -22.183 1.00 50.53 422 LEU A CA 1
ATOM 3415 C C . LEU A 1 422 ? -32.135 4.614 -22.968 1.00 50.53 422 LEU A C 1
ATOM 3417 O O . LEU A 1 422 ? -32.152 3.828 -23.911 1.00 50.53 422 LEU A O 1
ATOM 3421 N N . ASP A 1 423 ? -33.178 5.364 -22.608 1.00 37.19 423 ASP A N 1
ATOM 3422 C CA . ASP A 1 423 ? -34.424 5.534 -23.372 1.00 37.19 423 ASP A CA 1
ATOM 3423 C C . ASP A 1 423 ? -34.489 6.974 -23.905 1.00 37.19 423 ASP A C 1
ATOM 3425 O O . ASP A 1 423 ? -35.061 7.179 -25.001 1.00 37.19 423 ASP A O 1
#

pLDDT: mean 71.18, std 25.54, range [26.3, 96.31]

Sequence (423 aa):
MASAGEQDGLKIVKVEEDPIWDQEPYLRENNFSGQEASRQLFRHFCYQETPGPREALSRLRELCHQWLRPDTHTKEQILELLVLEQFLTILPEELQAWVCEHHPESGEEAVAAVEDLERELSEPENQAPDCEHGLAEMLSGDAVHLKAKEESTAFQLQSMVMQLKCESFGVHKFGEQGKDEVLKEMGHFEDSRLQRDIPLDSKYRETCKHESREEKQSGQPTGERCHKCNECGKSFTQSSVLIQHQRIHTGEKPYECEECGKTFSQRSGLIEHQRSHTGEKPYQCKDCGKAFSASNSLIRHRRIHTGEKPYECEECGKTFRLSSYLVQHQRIHTGEKRYHCNECGKAFSQNAGLFQHLRIHTGEKPYQCGQCSKSFSRRTLLIKHQRSHTGERPYECDECGKAFSHHCNLIRHFRIHTVVKLD

Organism: Bos taurus (NCBI:txid9913)

Secondary structure (DSSP, 8-state):
---------------------------------HHHHHHHHHHT--GGGSSSHHHHHHHHHHHHHHHH-TTTS-HHHHHHHHHHHHHHHHS-HHHHHHHHHT--SSHHHHHHHHHHHHHHTTS-----------------S-HHHHHHHHHHHHHHHHHHHHHHHHHTT--------S-TTTSTT-------S--------GGG----------------------EE-TTT--EESSHHHHHHHHHHHH----EE-TTT--EESSHHHHHHHHHHHH----EE-TTT--EESSHHHHHHHHHHHH----EEETTTTEEESSHHHHHHHHHHHS----EE-TTT--EESSHHHHHHHHHHHH----EE-SSSS-EESSHHHHHHHHHHHH----EE-TTT--EESSHHHHHHHHHHHHHHT--

InterPro domains:
  IPR003309 SCAN domain [PF02023] (35-123)
  IPR003309 SCAN domain [PS50804] (39-121)
  IPR003309 SCAN domain [SM00431] (35-148)
  IPR003309 SCAN domain [cd07936] (36-119)
  IPR013087 Zinc finger C2H2-type [PF00096] (238-260)
  IPR013087 Zinc finger C2H2-type [PF00096] (266-288)
  IPR013087 Zinc finger C2H2-type [PF00096] (294-316)
  IPR013087 Zinc finger C2H2-type [PF00096] (322-344)
  IPR013087 Zinc finger C2H2-type [PF00096] (350-372)
  IPR013087 Zinc finger C2H2-type [PF00096] (378-400)
  IPR013087 Zinc finger C2H2-type [PF00096] (406-428)
  IPR013087 Zinc finger C2H2-type [PS00028] (240-260)
  IPR013087 Zinc finger C2H2-type [PS00028] (268-288)
  IPR013087 Zinc finger C2H2-type [PS00028] (296-316)
  IPR013087 Zinc finger C2H2-type [PS00028] (324-344)
  IPR013087 Zinc finger C2H2-type [PS00028] (352-372)
  IPR013087 Zinc finger C2H2-type [PS00028] (380-400)
  IPR013087 Zinc finger C2H2-type [PS00028] (408-428)
  IPR013087 Zinc finger C2H2-type [PS50157] (238-265)
  IPR013087 Zinc finger C2H2-type [PS50157] (266-293)

Foldseek 3Di:
DDDDDDDDDPDPDDDDDDPDPPDDDDDPDDDDDQQVVLVVCLVPQDPVPDPDDVRSVVVNVVSLCSNLVPVPDDPVLSVQSVVLVVVLVPDDPLLSVQLVVVVDSGPVSSVVSVVVLVVVLVDDPPDDDPDDDDDDDDDDDDVPVVVVVVVVSSVVVSVVVVVVVVCVPDPDDDDPDDPPPPVVVPPDDDPPDDPDDDDDDPPPPDDDDDDDDDDDDDDDDDPQPWDADPPPRDTDSDPVVSVLVVCVVVVDFPDADPVPRDGHSDPVVNQLVVCVVVVDFPAADPVPRDGHSDPVVNVLVCCVVVVDFPDADPVPRDGHSDPVVSVLVVCVVVVDFPAADPVPRDTHSDPVVNVLVCCVVVVDFPAAAPVDRDGHSDPVVNVLVVCVVVVDFPAADPVPRDGHSDPVVNVVVVVVVVVVPPD